Protein 8RYG (pdb70)

Foldseek 3Di:
DDLLCVQVPLCVLLPPPVLADPLRVLLQVFLVVVCVLLVVLAQEEEAAQQQLHPCVVVCVVSVHAYEYEEQHPVSQVNNVVVCVVVVPDCLRYHYDNDHLLQLLVVCPPVSPPDPLQNYEHEHPPQVCQQDPDNLSNLLSCLNNVHKYKRKAWEQPVVLVVSVCSRVVSSVAPDWDWDQDQFGIWIDGPSSGTGGDGHPVRVVVSNVVSPFPWDFCDTSPTITITTGHPSVD/DDLLLPQVPLCVLLPVVVLADPLRVQLQVQLVVVCVLLVVLAQEEEAAQQQLHPCPVVCVVSVHQYEYEDQHVVSQVNNVVVCVVVVPDPLRYYYDRDHLLAVCVRCPCVSNPDHQQNYEHEHPPQVCQQDPCNLSSLLSCLSSVHWYKRKAWELDPVLVVSVCSRVVSSVAPDWDWDQDQQGIWIDGPSSGIGGGGHCVRVVVSSVVSVFPWDFDDTRPTITITTGHDSVD

Sequence (464 aa):
STLDFYAQGQGDRLIDPARFPAEIKAFLEGERV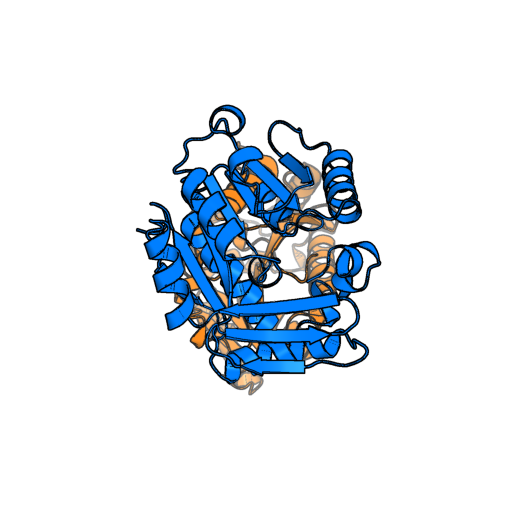LLDSVAEHVELLVEVGSMHGQHLGWAIARGKHYIGVDPVPRYIEQGRRTLREQGLPAERFRFIEGGAEELHQLLPRHALAVPPSRCLLFFPFNSFGNMRDPERVLESLSMTGLPFLISSYATTERATQARAAYYAQCQYEWLESACDERGVRFRAPEGFDAMAYHVEYLEPRMRRYGLEVRPIPFADVGVAWCAGPMFESTLDFYAQGQGDRLIDPARFPAEIKAFLEGERVLLDSVAEHVELLVEVGSMHGQHLGWAIARGKHYIGVDPVPRYIEQGRRTLREQGLPAERFRFIEGGAEELHQLLPRHALAVPPSRCLLFFPFNSFGNMRDPERVLESLSMTGLPFLISSYATTERATQARAAYYAQCQYEWLESACDERGVRFRAPEGFDAMAYHVEYLEPRMRRYGLEVRPIPFADVGVAWCAGPMFE

B-factor: mean 26.1, std 7.61, range [14.45, 62.15]

Secondary structure (DSSP, 8-state):
--HHHHHTTGGGGGG-GGG--HHHHHHHHHHHHHHHTTGGG-SEEEEET-TTTTTHHHHHHHT-EEEEEES-HHHHHHHHHHHHHHT--TTTEEEEE--GGGHHHHS-GGGT-S-GGGEEEEEGGGSGGG-S-HHHHHHHHHHHT--EEEEEE--SHHHHHHHHHHHGGG--S--EEEE-SSEEEEEETTTEEEEEE-HHHHHHHHHHTT---EEEEETTTEEEEEESGGG-/--HHHHHTTGGGGGG-GGG--HHHHHHHHHHHHHHHHHGGG-SEEEEET-TTTTTHHHHHHTT-EEEEEES-HHHHHHHHHHHHHHT--TTTEEEEES-GGGHHHHS-GGG-SS-GGGEEEEEGGGSGGG-S-HHHHHHHHHHHT--EEEEEE--SHHHHHHHHHHHHTT--S--EEEE-SSEEEEEETTTEEEEEE-HHHHHHHHHHTT---EEEEETTTEEEEEESGGG-

InterPro domains:
  IPR029063 S-adenosyl-L-methionine-dependent methyltransferase superfamily [G3DSA:3.40.50.150] (31-217)
  IPR029063 S-adenosyl-L-methionine-dependent methyltransferase superfamily [SSF53335] (13-142)

Radius of gyration: 25.19 Å; Cα contacts (8 Å, |Δi|>4): 883; chains: 2; bounding box: 69×50×60 Å

Nearest PDB structures (foldseek):
  8ryg-assembly2_B  TM=1.001E+00  e=6.722E-48  Cystobacter sp.
  8ryd-assembly1_B  TM=8.347E-01  e=1.800E-17  Pseudomonas aeruginosa
  7ndm-assembly1_A  TM=5.000E-01  e=6.636E-06  Mycobacterium tuberculosis H37Rv
  2igt-assembly1_C  TM=4.891E-01  e=8.054E-04  Agrobacterium fabrum str. C58
  7f8b-assembly1_A  TM=4.739E-01  e=9.080E-04  Mycolicibacterium smegmatis

Structure (mmCIF, N/CA/C/O backbone):
data_8RYG
#
_entry.id   8RYG
#
_cell.length_a   60.010
_cell.length_b   77.600
_cell.length_c   84.390
_cell.angle_alpha   90.00
_cell.angle_beta   90.00
_cell.angle_gamma   90.00
#
_symmetry.space_group_name_H-M   'P 21 21 2'
#
loop_
_entity.id
_entity.type
_entity.pdbx_description
1 polymer 'Methyltransferase domain-containing protein'
2 non-polymer S-ADENOSYL-L-HOMOCYSTEINE
3 non-polymer 'PHOSPHATE ION'
4 water water
#
loop_
_atom_site.group_PDB
_atom_site.id
_atom_site.type_symbol
_atom_site.label_atom_id
_atom_site.label_alt_id
_atom_site.label_comp_id
_atom_site.label_asym_id
_atom_site.label_entity_id
_atom_site.label_seq_id
_atom_site.pdbx_PDB_ins_code
_atom_site.Cartn_x
_atom_site.Cartn_y
_atom_site.Cartn_z
_atom_site.occupancy
_atom_site.B_iso_or_equiv
_atom_site.auth_seq_id
_atom_site.auth_comp_id
_atom_site.auth_asym_id
_atom_site.auth_atom_id
_atom_site.pdbx_PDB_model_num
ATOM 1 N N . SER A 1 1 ? -12.988 9.503 -42.653 1.00 24.08 2 SER A N 1
ATOM 2 C CA . SER A 1 1 ? -13.918 9.571 -43.817 1.00 24.07 2 SER A CA 1
ATOM 3 C C . SER A 1 1 ? -13.434 10.635 -44.807 1.00 23.38 2 SER A C 1
ATOM 4 O O . SER A 1 1 ? -12.637 11.506 -44.413 1.00 21.93 2 SER A O 1
ATOM 7 N N . THR A 1 2 ? -13.927 10.558 -46.043 1.00 24.59 3 THR A N 1
ATOM 8 C CA . THR A 1 2 ? -13.619 11.478 -47.168 1.00 25.37 3 THR A CA 1
ATOM 9 C C . THR A 1 2 ? -14.305 12.828 -46.922 1.00 25.21 3 THR A C 1
ATOM 10 O O . THR A 1 2 ? -15.316 12.855 -46.203 1.00 25.38 3 THR A O 1
ATOM 14 N N . LEU A 1 3 ? -13.759 13.905 -47.489 1.00 25.41 4 LEU A N 1
ATOM 15 C CA . LEU A 1 3 ? -14.394 15.250 -47.511 1.00 27.37 4 LEU A CA 1
ATOM 16 C C . LEU A 1 3 ? -15.647 15.194 -48.400 1.00 27.28 4 LEU A C 1
ATOM 17 O O . LEU A 1 3 ? -16.700 15.689 -47.962 1.00 26.62 4 LEU A O 1
ATOM 22 N N . ASP A 1 4 ? -15.526 14.600 -49.593 1.00 27.15 5 ASP A N 1
ATOM 23 C CA . ASP A 1 4 ? -16.631 14.333 -50.560 1.00 28.45 5 ASP A CA 1
ATOM 24 C C . ASP A 1 4 ? -17.811 13.625 -49.876 1.00 26.21 5 ASP A C 1
ATOM 25 O O . ASP A 1 4 ? -18.961 13.967 -50.200 1.00 25.61 5 ASP A O 1
ATOM 30 N N . PHE A 1 5 ? -17.543 12.662 -48.990 1.00 24.53 6 PHE A N 1
ATOM 31 C CA . PHE A 1 5 ? -18.563 11.910 -48.209 1.00 23.43 6 PHE A CA 1
ATOM 32 C C . PHE A 1 5 ? -19.560 12.891 -47.580 1.00 23.29 6 PHE A C 1
ATOM 33 O O . PHE A 1 5 ? -20.781 12.697 -47.738 1.00 23.24 6 PHE A O 1
ATOM 41 N N . TYR A 1 6 ? -19.051 13.923 -46.898 1.00 23.60 7 TYR A N 1
ATOM 42 C CA . TYR A 1 6 ? -19.858 14.962 -46.204 1.00 24.15 7 TYR A CA 1
ATOM 43 C C . TYR A 1 6 ? -20.363 16.002 -47.210 1.00 24.53 7 TYR A C 1
ATOM 44 O O . TYR A 1 6 ? -21.543 16.381 -47.134 1.00 24.65 7 TYR A O 1
ATOM 53 N N . ALA A 1 7 ? -19.492 16.461 -48.113 1.00 25.26 8 ALA A N 1
ATOM 54 C CA . ALA A 1 7 ? -19.787 17.514 -49.114 1.00 26.68 8 ALA A CA 1
ATOM 55 C C . ALA A 1 7 ? -21.012 17.118 -49.949 1.00 27.22 8 ALA A C 1
ATOM 56 O O . ALA A 1 7 ? -21.858 17.994 -50.194 1.00 27.27 8 ALA A O 1
ATOM 58 N N . GLN A 1 8 ? -21.107 15.845 -50.350 1.00 28.97 9 GLN A N 1
ATOM 59 C CA . GLN A 1 8 ? -22.162 15.323 -51.264 1.00 30.74 9 GLN A CA 1
ATOM 60 C C . GLN A 1 8 ? -23.419 14.917 -50.479 1.00 28.48 9 GLN A C 1
ATOM 61 O O . GLN A 1 8 ? -24.404 14.528 -51.128 1.00 29.52 9 GLN A O 1
ATOM 67 N N . GLY A 1 9 ? -23.390 14.987 -49.144 1.00 26.32 10 GLY A N 1
ATOM 68 C CA . GLY A 1 9 ? -24.588 14.869 -48.289 1.00 26.67 10 GLY A CA 1
ATOM 69 C C . GLY A 1 9 ? -24.731 13.506 -47.631 1.00 27.51 10 GLY A C 1
ATOM 70 O O . GLY A 1 9 ? -25.544 13.403 -46.688 1.00 27.30 10 GLY A O 1
ATOM 71 N N . GLN A 1 10 ? -23.982 12.496 -48.089 1.00 27.13 11 GLN A N 1
ATOM 72 C CA . GLN A 1 10 ? -24.028 11.109 -47.544 1.00 28.98 11 GLN A CA 1
ATOM 73 C C . GLN A 1 10 ? -23.725 11.150 -46.038 1.00 26.48 11 GLN A C 1
ATOM 74 O O . GLN A 1 10 ? -24.388 10.420 -45.279 1.00 27.28 11 GLN A O 1
ATOM 80 N N . GLY A 1 11 ? -22.769 11.992 -45.629 1.00 24.98 12 GLY A N 1
ATOM 81 C CA . GLY A 1 11 ? -22.315 12.146 -44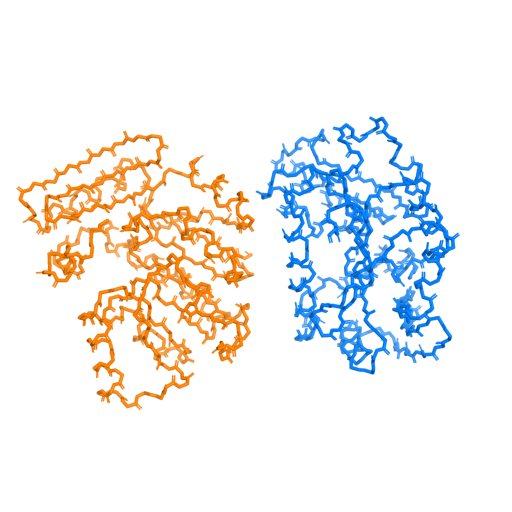.232 1.00 24.42 12 GLY A CA 1
ATOM 82 C C . GLY A 1 11 ? -23.366 12.755 -43.313 1.00 23.94 12 GLY A C 1
ATOM 83 O O . GLY A 1 11 ? -23.223 12.581 -42.085 1.00 22.80 12 GLY A O 1
ATOM 84 N N . ASP A 1 12 ? -24.374 13.449 -43.863 1.00 24.69 13 ASP A N 1
ATOM 85 C CA . ASP A 1 12 ? -25.482 14.089 -43.096 1.00 24.94 13 ASP A CA 1
ATOM 86 C C . ASP A 1 12 ? -26.223 13.045 -42.253 1.00 23.64 13 ASP A C 1
ATOM 87 O O . ASP A 1 12 ? -26.697 13.401 -41.155 1.00 23.43 13 ASP A O 1
ATOM 92 N N . ARG A 1 13 ? -26.322 11.812 -42.757 1.00 24.09 14 ARG A N 1
ATOM 93 C CA . ARG A 1 13 ? -27.107 10.706 -42.141 1.00 24.55 14 ARG A CA 1
ATOM 94 C C . ARG A 1 13 ? -26.595 10.427 -40.722 1.00 23.75 14 ARG A C 1
ATOM 95 O O . ARG A 1 13 ? -27.384 9.936 -39.899 1.00 22.51 14 ARG A O 1
ATOM 103 N N . LEU A 1 14 ? -25.330 10.754 -40.437 1.00 23.79 15 LEU A N 1
ATOM 104 C CA . LEU A 1 14 ? -24.661 10.438 -39.147 1.00 23.52 15 LEU A CA 1
ATOM 105 C C . LEU A 1 14 ? -25.133 11.369 -38.018 1.00 23.82 15 LEU A C 1
ATOM 106 O O . LEU A 1 14 ? -24.822 11.048 -36.858 1.00 24.09 15 LEU A O 1
ATOM 111 N N . ILE A 1 15 ? -25.850 12.465 -38.314 1.00 24.85 16 ILE A N 1
ATOM 112 C CA . ILE A 1 15 ? -26.452 13.353 -37.268 1.00 26.49 16 ILE A CA 1
ATOM 113 C C . ILE A 1 15 ? -27.973 13.428 -37.440 1.00 26.34 16 ILE A C 1
ATOM 114 O O . ILE A 1 15 ? -28.581 14.346 -36.856 1.00 27.79 16 ILE A O 1
ATOM 119 N N . ASP A 1 16 ? -28.568 12.505 -38.196 1.00 25.06 17 ASP A N 1
ATOM 120 C CA . ASP A 1 16 ? -30.043 12.342 -38.273 1.00 26.40 17 ASP A CA 1
ATOM 121 C C . ASP A 1 16 ? -30.496 11.630 -37.001 1.00 25.45 17 ASP A C 1
ATOM 122 O O . ASP A 1 16 ? -30.165 10.462 -36.805 1.00 23.56 17 ASP A O 1
ATOM 127 N N . PRO A 1 17 ? -31.231 12.307 -36.086 1.00 26.39 18 PRO A N 1
ATOM 128 C CA . PRO A 1 17 ? -31.636 11.698 -34.816 1.00 27.14 18 PRO A CA 1
ATOM 129 C C . PRO A 1 17 ? -32.503 10.439 -34.973 1.00 27.09 18 PRO A C 1
ATOM 130 O O . PRO A 1 17 ? -32.463 9.600 -34.090 1.00 29.26 18 PRO A O 1
ATOM 134 N N . ALA A 1 18 ? -33.237 10.328 -36.086 1.00 26.00 19 ALA A N 1
ATOM 135 C CA . ALA A 1 18 ? -34.071 9.156 -36.452 1.00 25.75 19 ALA A CA 1
ATOM 136 C C . ALA A 1 18 ? -33.202 7.901 -36.634 1.00 25.52 19 ALA A C 1
ATOM 137 O O . ALA A 1 18 ? -33.778 6.794 -36.662 1.00 25.50 19 ALA A O 1
ATOM 139 N N . ARG A 1 19 ? -31.878 8.060 -36.752 1.00 23.60 20 ARG A N 1
ATOM 140 C CA . ARG A 1 19 ? -30.925 6.953 -37.036 1.00 24.76 20 ARG A CA 1
ATOM 141 C C . ARG A 1 19 ? -30.107 6.590 -35.786 1.00 24.70 20 ARG A C 1
ATOM 142 O O . ARG A 1 19 ? -29.197 5.748 -35.916 1.00 26.29 20 ARG A O 1
ATOM 150 N N . PHE A 1 20 ? -30.426 7.171 -34.623 1.00 24.47 21 PHE A N 1
ATOM 151 C CA . PHE A 1 20 ? -29.720 6.922 -33.338 1.00 24.17 21 PHE A CA 1
ATOM 152 C C . PHE A 1 20 ? -30.426 5.803 -32.579 1.00 25.40 21 PHE A C 1
ATOM 153 O O . PHE A 1 20 ? -31.552 5.979 -32.123 1.00 25.27 21 PHE A O 1
ATOM 161 N N . PRO A 1 21 ? -29.805 4.614 -32.410 1.00 26.18 22 PRO A N 1
ATOM 162 C CA . PRO A 1 21 ? -30.352 3.604 -31.506 1.00 26.14 22 PRO A CA 1
ATOM 163 C C . PRO A 1 21 ? -30.113 4.038 -30.051 1.00 25.98 22 PRO A C 1
ATOM 164 O O . PRO A 1 21 ? -29.409 5.023 -29.843 1.00 24.56 22 PRO A O 1
ATOM 168 N N . ALA A 1 22 ? -30.699 3.306 -29.099 1.00 25.70 23 ALA A N 1
ATOM 169 C CA . ALA A 1 22 ? -30.709 3.621 -27.649 1.00 26.69 23 ALA A CA 1
ATOM 170 C C . ALA A 1 22 ? -29.281 3.829 -27.132 1.00 26.98 23 ALA A C 1
ATOM 171 O O . ALA A 1 22 ? -29.052 4.835 -26.438 1.00 26.75 23 ALA A O 1
ATOM 173 N N . GLU A 1 23 ? -28.365 2.909 -27.452 1.00 27.32 24 GLU A N 1
ATOM 174 C CA . GLU A 1 23 ? -26.974 2.899 -26.921 1.00 28.39 24 GLU A CA 1
ATOM 175 C C . GLU A 1 23 ? -26.250 4.182 -27.354 1.00 25.81 24 GLU A C 1
ATOM 176 O O . GLU A 1 23 ? -25.460 4.695 -26.550 1.00 26.59 24 GLU A O 1
ATOM 182 N N . ILE A 1 24 ? -26.536 4.692 -28.557 1.00 23.89 25 ILE A N 1
ATOM 183 C CA . ILE A 1 24 ? -25.905 5.923 -29.124 1.00 23.76 25 ILE A CA 1
ATOM 184 C C . ILE A 1 24 ? -26.570 7.172 -28.532 1.00 23.51 25 ILE A C 1
ATOM 185 O O . ILE A 1 24 ? -25.842 8.143 -28.280 1.00 24.23 25 ILE A O 1
ATOM 190 N N . LYS A 1 25 ? -27.889 7.163 -28.318 1.00 23.32 26 LYS A N 1
ATOM 191 C CA . LYS A 1 25 ? -28.599 8.257 -27.599 1.00 22.97 26 LYS A CA 1
ATOM 192 C C . LYS A 1 25 ? -27.981 8.394 -26.205 1.00 22.78 26 LYS A C 1
ATOM 193 O O . LYS A 1 25 ? -27.649 9.534 -25.813 1.00 21.57 26 LYS A O 1
ATOM 199 N N . ALA A 1 26 ? -27.813 7.267 -25.506 1.00 21.90 27 ALA A N 1
ATOM 200 C CA . ALA A 1 26 ? -27.195 7.190 -24.162 1.00 22.84 27 ALA A CA 1
ATOM 201 C C . ALA A 1 26 ? -25.776 7.763 -24.237 1.00 22.86 27 ALA A C 1
ATOM 202 O O . ALA A 1 26 ? -25.411 8.556 -23.355 1.00 24.53 27 ALA A O 1
ATOM 204 N N . PHE A 1 27 ? -25.023 7.395 -25.279 1.00 23.00 28 PHE A N 1
ATOM 205 C CA . PHE A 1 27 ? -23.648 7.889 -25.555 1.00 22.18 28 PHE A CA 1
ATOM 206 C C . PHE A 1 27 ? -23.658 9.424 -25.591 1.00 21.83 28 PHE A C 1
ATOM 207 O O . PHE A 1 27 ? -22.850 10.055 -24.873 1.00 20.47 28 PHE A O 1
ATOM 215 N N . LEU A 1 28 ? -24.558 10.003 -26.392 1.00 21.36 29 LEU A N 1
ATOM 216 C CA . LEU A 1 28 ? -24.643 11.472 -26.625 1.00 22.00 29 LEU A CA 1
ATOM 217 C C . LEU A 1 28 ? -25.023 12.193 -25.325 1.00 22.88 29 LEU A C 1
ATOM 218 O O . LEU A 1 28 ? -24.489 13.294 -25.098 1.00 21.11 29 LEU A O 1
ATOM 223 N N . GLU A 1 29 ? -25.905 11.600 -24.511 1.00 24.55 30 GLU A N 1
ATOM 224 C CA . GLU A 1 29 ? -26.288 12.131 -23.173 1.00 26.89 30 GLU A CA 1
ATOM 225 C C . GLU A 1 29 ? -25.049 12.127 -22.267 1.00 27.20 30 GLU A C 1
ATOM 226 O O . GLU A 1 29 ? -24.745 13.187 -21.686 1.00 27.50 30 GLU A O 1
ATOM 232 N N . GLY A 1 30 ? -24.359 10.984 -22.171 1.00 26.43 31 GLY A N 1
ATOM 233 C CA . GLY A 1 30 ? -23.114 10.819 -21.390 1.00 26.60 31 GLY A CA 1
ATOM 234 C C . GLY A 1 30 ? -22.044 11.812 -21.816 1.00 25.73 31 GLY A C 1
ATOM 235 O O . GLY A 1 30 ? -21.381 12.385 -20.929 1.00 26.98 31 GLY A O 1
ATOM 236 N N . GLU A 1 31 ? -21.890 12.017 -23.129 1.00 25.00 32 GLU A N 1
ATOM 237 C CA . GLU A 1 31 ? -20.962 13.016 -23.730 1.00 26.15 32 GLU A CA 1
ATOM 238 C C . GLU A 1 31 ? -21.232 14.393 -23.107 1.00 26.74 32 GLU A C 1
ATOM 239 O O . GLU A 1 31 ? -20.260 15.062 -22.698 1.00 27.46 32 GLU A O 1
ATOM 245 N N . ARG A 1 32 ? -22.509 14.778 -23.005 1.00 25.62 33 ARG A N 1
ATOM 246 C CA . ARG A 1 32 ? -22.946 16.108 -22.501 1.00 26.73 33 ARG A CA 1
ATOM 247 C C . ARG A 1 32 ? -22.725 16.202 -20.984 1.00 24.95 33 ARG A C 1
ATOM 248 O O . ARG A 1 32 ? -22.430 17.311 -20.508 1.00 23.97 33 ARG A O 1
ATOM 256 N N . VAL A 1 33 ? -22.859 15.093 -20.250 1.00 24.61 34 VAL A N 1
ATOM 257 C CA . VAL A 1 33 ? -22.673 15.061 -18.767 1.00 25.79 34 VAL A CA 1
ATOM 258 C C . VAL A 1 33 ? -21.199 15.350 -18.445 1.00 26.87 34 VAL A C 1
ATOM 259 O O . VAL A 1 33 ? -20.951 16.135 -17.512 1.00 27.35 34 VAL A O 1
ATOM 263 N N . LEU A 1 34 ? -20.264 14.763 -19.201 1.00 27.49 35 LEU A N 1
ATOM 264 C CA . LEU A 1 34 ? -18.802 15.006 -19.045 1.00 28.88 35 LEU A CA 1
ATOM 265 C C . LEU A 1 34 ? -18.479 16.470 -19.368 1.00 28.24 35 LEU A C 1
ATOM 266 O O . LEU A 1 34 ? -17.653 17.064 -18.649 1.00 27.10 35 LEU A O 1
ATOM 271 N N . LEU A 1 35 ? -19.101 17.025 -20.411 1.00 27.69 36 LEU A N 1
ATOM 272 C CA . LEU A 1 35 ? -18.896 18.435 -20.834 1.00 28.45 36 LEU A CA 1
ATOM 273 C C . LEU A 1 35 ? -19.396 19.369 -19.727 1.00 28.31 36 LEU A C 1
ATOM 274 O O . LEU A 1 35 ? -18.645 20.292 -19.340 1.00 30.12 36 LEU A O 1
ATOM 279 N N . ASP A 1 36 ? -20.609 19.117 -19.230 1.00 26.88 37 ASP A N 1
ATOM 280 C CA . ASP A 1 36 ? -21.244 19.865 -18.113 1.00 26.72 37 ASP A CA 1
ATOM 281 C C . ASP A 1 36 ? -20.334 19.813 -16.877 1.00 25.47 37 ASP A C 1
ATOM 282 O O . ASP A 1 36 ? -20.177 20.865 -16.230 1.00 24.38 37 ASP A O 1
ATOM 287 N N . SER A 1 37 ? -19.728 18.655 -16.584 1.00 25.19 38 SER A N 1
ATOM 288 C CA . SER A 1 37 ? -18.973 18.391 -15.326 1.00 26.57 38 SER A CA 1
ATOM 289 C C . SER A 1 37 ? -17.697 19.245 -15.242 1.00 26.43 38 SER A C 1
ATOM 290 O O . SER A 1 37 ? -17.143 19.341 -14.130 1.00 25.72 38 SER A O 1
ATOM 293 N N . VAL A 1 38 ? -17.245 19.840 -16.354 1.00 27.24 39 VAL A N 1
ATOM 294 C CA . VAL A 1 38 ? -16.042 20.730 -16.397 1.00 27.32 39 VAL A CA 1
ATOM 295 C C . VAL A 1 38 ? -16.430 22.132 -16.895 1.00 28.44 39 VAL A C 1
ATOM 296 O O . VAL A 1 38 ? -15.511 22.956 -17.061 1.00 27.81 39 VAL A O 1
ATOM 300 N N . ALA A 1 39 ? -17.730 22.406 -17.081 1.00 29.65 40 ALA A N 1
ATOM 301 C CA . ALA A 1 39 ? -18.272 23.643 -17.701 1.00 30.41 40 ALA A CA 1
ATOM 302 C C . ALA A 1 39 ? -17.719 24.896 -17.005 1.00 30.31 40 ALA A C 1
ATOM 303 O O . ALA A 1 39 ? -17.488 25.900 -17.701 1.00 29.44 40 ALA A O 1
ATOM 305 N N . GLU A 1 40 ? -17.514 24.837 -15.686 1.00 32.40 41 GLU A N 1
ATOM 306 C CA . GLU A 1 40 ? -17.057 25.983 -14.851 1.00 34.76 41 GLU A CA 1
ATOM 307 C C . GLU A 1 40 ? -15.581 26.308 -15.128 1.00 33.03 41 GLU A C 1
ATOM 308 O O . GLU A 1 40 ? -15.140 27.385 -14.687 1.00 33.88 41 GLU A O 1
ATOM 314 N N . HIS A 1 41 ? -14.849 25.422 -15.816 1.00 30.94 42 HIS A N 1
ATOM 315 C CA . HIS A 1 41 ? -13.423 25.606 -16.206 1.00 31.22 42 HIS A CA 1
ATOM 316 C C . HIS A 1 41 ? -13.301 25.966 -17.693 1.00 29.27 42 HIS A C 1
ATOM 317 O O . HIS A 1 41 ? -12.161 26.018 -18.179 1.00 29.12 42 HIS A O 1
ATOM 324 N N . VAL A 1 42 ? -14.418 26.176 -18.396 1.00 27.55 43 VAL A N 1
ATOM 325 C CA . VAL A 1 42 ? -14.438 26.460 -19.863 1.00 26.93 43 VAL A CA 1
ATOM 326 C C . VAL A 1 42 ? -14.978 27.878 -20.068 1.00 27.08 43 VAL A C 1
ATOM 327 O O . VAL A 1 42 ? -16.108 28.142 -19.624 1.00 28.75 43 VAL A O 1
ATOM 331 N N . GLU A 1 43 ? -14.180 28.753 -20.687 1.00 25.66 44 GLU A N 1
ATOM 332 C CA . GLU A 1 43 ? -14.617 30.086 -21.185 1.00 25.33 44 GLU A CA 1
ATOM 333 C C . GLU A 1 43 ? -14.742 30.046 -22.713 1.00 23.53 44 GLU A C 1
ATOM 334 O O . GLU A 1 43 ? -15.587 30.785 -23.249 1.00 23.22 44 GLU A O 1
ATOM 340 N N . LEU A 1 44 ? -13.927 29.222 -23.381 1.00 22.88 45 LEU A N 1
ATOM 341 C CA . LEU A 1 44 ? -13.933 29.034 -24.856 1.00 22.92 45 LEU A CA 1
ATOM 342 C C . LEU A 1 44 ? -14.078 27.545 -25.179 1.00 24.23 45 LEU A C 1
ATOM 343 O O . LEU A 1 44 ? -13.149 26.775 -24.849 1.00 26.37 45 LEU A O 1
ATOM 348 N N . LEU A 1 45 ? -15.200 27.166 -25.798 1.00 23.55 46 LEU A N 1
ATOM 349 C CA . LEU A 1 45 ? -15.399 25.823 -26.399 1.00 21.51 46 LEU A CA 1
ATOM 350 C C . LEU A 1 45 ? -15.005 25.900 -27.874 1.00 20.50 46 LEU A C 1
ATOM 351 O O . LEU A 1 45 ? -15.649 26.666 -28.614 1.00 21.42 46 LEU A O 1
ATOM 356 N N . VAL A 1 46 ? -13.970 25.158 -28.267 1.00 18.59 47 VAL A N 1
ATOM 357 C CA . VAL A 1 46 ? -13.597 24.945 -29.694 1.00 17.73 47 VAL A CA 1
ATOM 358 C C . VAL A 1 46 ? -14.142 23.573 -30.092 1.00 17.07 47 VAL A C 1
ATOM 359 O O . VAL A 1 46 ? -13.558 22.568 -29.650 1.00 15.49 47 VAL A O 1
ATOM 363 N N . GLU A 1 47 ? -15.241 23.543 -30.853 1.00 17.71 48 GLU A N 1
ATOM 364 C CA . GLU A 1 47 ? -15.854 22.286 -31.353 1.00 18.15 48 GLU A CA 1
ATOM 365 C C . GLU A 1 47 ? -15.080 21.843 -32.601 1.00 18.66 48 GLU A C 1
ATOM 366 O O . GLU A 1 47 ? -15.210 22.507 -33.643 1.00 20.91 48 GLU A O 1
ATOM 372 N N . VAL A 1 48 ? -14.281 20.781 -32.483 1.00 17.50 49 VAL A N 1
ATOM 373 C CA . VAL A 1 48 ? -13.426 20.240 -33.583 1.00 17.32 49 VAL A CA 1
ATOM 374 C C . VAL A 1 48 ? -14.194 19.101 -34.266 1.00 17.58 49 VAL A C 1
ATOM 375 O O . VAL A 1 48 ? -14.368 18.045 -33.637 1.00 17.73 49 VAL A O 1
ATOM 379 N N . GLY A 1 49 ? -14.611 19.305 -35.517 1.00 17.93 50 GLY A N 1
ATOM 380 C CA . GLY A 1 49 ? -15.631 18.474 -36.188 1.00 19.33 50 GLY A CA 1
ATOM 381 C C . GLY A 1 49 ? -17.023 18.944 -35.808 1.00 19.86 50 GLY A C 1
ATOM 382 O O . GLY A 1 49 ? -17.852 18.105 -35.418 1.00 19.93 50 GLY A O 1
ATOM 383 N N . SER A 1 50 ? -17.255 20.254 -35.923 1.00 21.22 51 SER A N 1
ATOM 384 C CA . SER A 1 50 ? -18.442 20.984 -35.407 1.00 21.19 51 SER A CA 1
ATOM 385 C C . SER A 1 50 ? -19.682 20.697 -36.256 1.00 22.32 51 SER A C 1
ATOM 386 O O . SER A 1 50 ? -20.800 20.800 -35.710 1.00 24.06 51 SER A O 1
ATOM 389 N N . MET A 1 51 ? -19.492 20.389 -37.543 1.00 23.64 52 MET A N 1
ATOM 390 C CA . MET A 1 51 ? -20.570 20.421 -38.567 1.00 25.13 52 MET A CA 1
ATOM 391 C C . MET A 1 51 ? -21.235 21.804 -38.500 1.00 24.04 52 MET A C 1
ATOM 392 O O . MET A 1 51 ? -20.487 22.795 -38.377 1.00 22.45 52 MET A O 1
ATOM 397 N N . HIS A 1 52 ? -22.569 21.878 -38.565 1.00 24.67 53 HIS A N 1
ATOM 398 C CA . HIS A 1 52 ? -23.361 23.138 -38.487 1.00 25.58 53 HIS A CA 1
ATOM 399 C C . HIS A 1 52 ? -23.220 23.798 -37.105 1.00 24.97 53 HIS A C 1
ATOM 400 O O . HIS A 1 52 ? -23.657 24.957 -36.968 1.00 24.55 53 HIS A O 1
ATOM 407 N N . GLY A 1 53 ? -22.676 23.079 -36.117 1.00 24.71 54 GLY A N 1
ATOM 408 C CA . GLY A 1 53 ? -22.448 23.569 -34.743 1.00 25.26 54 GLY A CA 1
ATOM 409 C C . GLY A 1 53 ? -23.336 22.845 -33.747 1.00 24.94 54 GLY A C 1
ATOM 410 O O . GLY A 1 53 ? -24.310 23.454 -33.276 1.00 25.58 54 GLY A O 1
ATOM 411 N N . GLN A 1 54 ? -23.003 21.590 -33.430 1.00 25.44 55 GLN A N 1
ATOM 412 C CA . GLN A 1 54 ? -23.854 20.676 -32.618 1.00 24.56 55 GLN A CA 1
ATOM 413 C C . GLN A 1 54 ? -23.927 21.166 -31.167 1.00 22.83 55 GLN A C 1
ATOM 414 O O . GLN A 1 54 ? -24.924 20.842 -30.501 1.00 24.30 55 GLN A O 1
ATOM 420 N N . HIS A 1 55 ? -22.905 21.883 -30.687 1.00 21.39 56 HIS A N 1
ATOM 421 C CA . HIS A 1 55 ? -22.785 22.327 -29.271 1.00 20.96 56 HIS A CA 1
ATOM 422 C C . HIS A 1 55 ? -22.720 23.857 -29.189 1.00 21.50 56 HIS A C 1
ATOM 423 O O . HIS A 1 55 ? -22.332 24.378 -28.128 1.00 20.08 56 HIS A O 1
ATOM 430 N N . LEU A 1 56 ? -23.122 24.544 -30.261 1.00 22.51 57 LEU A N 1
ATOM 431 C CA . LEU A 1 56 ? -23.289 26.021 -30.305 1.00 24.03 57 LEU A CA 1
ATOM 432 C C . LEU A 1 56 ? -24.361 26.448 -29.290 1.00 26.02 57 LEU A C 1
ATOM 433 O O . LEU A 1 56 ? -24.114 27.415 -28.536 1.00 25.22 57 LEU A O 1
ATOM 438 N N . GLY A 1 57 ? -25.507 25.757 -29.286 1.00 26.76 58 GLY A N 1
ATOM 439 C CA . GLY A 1 57 ? -26.629 25.996 -28.355 1.00 28.06 58 GLY A CA 1
ATOM 440 C C . GLY A 1 57 ? -26.183 25.889 -26.907 1.00 28.84 58 GLY A C 1
ATOM 441 O O . GLY A 1 57 ? -26.631 26.715 -26.084 1.00 30.60 58 GLY A O 1
ATOM 442 N N . TRP A 1 58 ? -25.327 24.907 -26.610 1.00 29.01 59 TRP A N 1
ATOM 443 C CA . TRP A 1 58 ? -24.701 24.703 -25.277 1.00 29.00 59 TRP A CA 1
ATOM 444 C C . TRP A 1 58 ? -23.935 25.968 -24.874 1.00 28.36 59 TRP A C 1
ATOM 445 O O . TRP A 1 58 ? -24.187 26.478 -23.769 1.00 27.64 59 TRP A O 1
ATOM 456 N N . ALA A 1 59 ? -23.050 26.452 -25.752 1.00 27.50 60 ALA A N 1
ATOM 457 C CA . ALA A 1 59 ? -22.179 27.632 -25.534 1.00 26.72 60 ALA A CA 1
ATOM 458 C C . ALA A 1 59 ? -23.034 28.897 -25.377 1.00 27.09 60 ALA A C 1
ATOM 459 O O . ALA A 1 59 ? -22.767 29.673 -24.441 1.00 27.08 60 ALA A O 1
ATOM 461 N N . ILE A 1 60 ? -24.020 29.100 -26.256 1.00 27.54 61 ILE A N 1
ATOM 462 C CA . ILE A 1 60 ? -24.967 30.257 -26.193 1.00 29.46 61 ILE A CA 1
ATOM 463 C C . ILE A 1 60 ? -25.641 30.255 -24.815 1.00 29.96 61 ILE A C 1
ATOM 464 O O . ILE A 1 60 ? -25.591 31.290 -24.128 1.00 31.56 61 ILE A O 1
ATOM 469 N N . ALA A 1 61 ? -26.244 29.126 -24.435 1.00 31.30 62 ALA A N 1
ATOM 470 C CA . ALA A 1 61 ? -26.994 28.946 -23.171 1.00 31.66 62 ALA A CA 1
ATOM 471 C C . ALA A 1 61 ? -26.084 29.259 -21.976 1.00 34.05 62 ALA A C 1
ATOM 472 O O . ALA A 1 61 ? -26.538 29.972 -21.070 1.00 34.67 62 ALA A O 1
ATOM 474 N N . ARG A 1 62 ? -24.837 28.775 -21.993 1.00 35.23 63 ARG A N 1
ATOM 475 C CA . ARG A 1 62 ? -23.906 28.837 -20.831 1.00 35.71 63 ARG A CA 1
ATOM 476 C C . ARG A 1 62 ? -23.037 30.101 -20.884 1.00 34.87 63 ARG A C 1
ATOM 477 O O . ARG A 1 62 ? -22.183 30.254 -19.990 1.00 35.60 63 ARG A O 1
ATOM 485 N N . GLY A 1 63 ? -23.250 30.981 -21.869 1.00 32.67 64 GLY A N 1
ATOM 486 C CA . GLY A 1 63 ? -22.520 32.258 -21.999 1.00 32.43 64 GLY A CA 1
ATOM 487 C C . GLY A 1 63 ? -21.037 32.051 -22.264 1.00 31.17 64 GLY A C 1
ATOM 488 O O . GLY A 1 63 ? -20.240 32.925 -21.868 1.00 30.90 64 GLY A O 1
ATOM 489 N N . LYS A 1 64 ? -20.677 30.949 -22.930 1.00 30.43 65 LYS A N 1
ATOM 490 C CA . LYS A 1 64 ? -19.282 30.630 -23.336 1.00 28.19 65 LYS A CA 1
ATOM 491 C C . LYS A 1 64 ? -18.985 31.262 -24.698 1.00 27.29 65 LYS A C 1
ATOM 492 O O . LYS A 1 64 ? -19.923 31.396 -25.511 1.00 27.95 65 LYS A O 1
ATOM 498 N N . HIS A 1 65 ? -17.720 31.608 -24.940 1.00 25.94 66 HIS A N 1
ATOM 499 C CA . HIS A 1 65 ? -17.166 31.867 -26.295 1.00 25.08 66 HIS A CA 1
ATOM 500 C C . HIS A 1 65 ? -17.182 30.545 -27.070 1.00 22.40 66 HIS A C 1
ATOM 501 O O . HIS A 1 65 ? -17.049 29.478 -26.425 1.00 21.79 66 HIS A O 1
ATOM 508 N N . TYR A 1 66 ? -17.366 30.605 -28.391 1.00 20.06 67 TYR A N 1
ATOM 509 C CA . TYR A 1 66 ? -17.506 29.413 -29.267 1.00 19.16 67 TYR A CA 1
ATOM 510 C C . TYR A 1 66 ? -16.677 29.600 -30.538 1.00 19.45 67 TYR A C 1
ATOM 511 O O . TYR A 1 66 ? -16.693 30.699 -31.114 1.00 20.17 67 TYR A O 1
ATOM 520 N N . ILE A 1 67 ? -15.980 28.537 -30.944 1.00 19.44 68 ILE A N 1
ATOM 521 C CA . ILE A 1 67 ? -15.401 28.357 -32.307 1.00 19.82 68 ILE A CA 1
ATOM 522 C C . ILE A 1 67 ? -15.768 26.946 -32.775 1.00 20.35 68 ILE A C 1
ATOM 523 O O . ILE A 1 67 ? -15.335 25.981 -32.124 1.00 21.26 68 ILE A O 1
ATOM 528 N N . GLY A 1 68 ? -16.562 26.839 -33.843 1.00 20.27 69 GLY A N 1
ATOM 529 C CA . GLY A 1 68 ? -16.784 25.578 -34.570 1.00 19.65 69 GLY A CA 1
ATOM 530 C C . GLY A 1 68 ? -15.725 25.399 -35.639 1.00 19.25 69 GLY A C 1
ATOM 531 O O . GLY A 1 68 ? -15.581 26.307 -36.475 1.00 18.17 69 GLY A O 1
ATOM 532 N N . VAL A 1 69 ? -14.986 24.287 -35.602 1.00 18.99 70 VAL A N 1
ATOM 533 C CA . VAL A 1 69 ? -13.946 23.948 -36.618 1.00 20.09 70 VAL A CA 1
ATOM 534 C C . VAL A 1 69 ? -14.435 22.733 -37.413 1.00 20.15 70 VAL A C 1
ATOM 535 O O . VAL A 1 69 ? -14.732 21.700 -36.781 1.00 21.63 70 VAL A O 1
ATOM 539 N N . ASP A 1 70 ? -14.541 22.868 -38.740 1.00 18.92 71 ASP A N 1
ATOM 540 C CA . ASP A 1 70 ? -14.942 21.770 -39.660 1.00 19.29 71 ASP A CA 1
ATOM 541 C C . ASP A 1 70 ? -14.389 22.061 -41.055 1.00 18.78 71 ASP A C 1
ATOM 542 O O . ASP A 1 70 ? -14.453 23.197 -41.517 1.00 18.22 71 ASP A O 1
ATOM 547 N N . PRO A 1 71 ? -13.805 21.062 -41.759 1.00 19.16 72 PRO A N 1
ATOM 548 C CA . PRO A 1 71 ? -13.322 21.268 -43.125 1.00 19.61 72 PRO A CA 1
ATOM 549 C C . PRO A 1 71 ? -14.393 21.272 -44.230 1.00 19.54 72 PRO A C 1
ATOM 550 O O . PRO A 1 71 ? -14.027 21.522 -45.353 1.00 19.63 72 PRO A O 1
ATOM 554 N N . VAL A 1 72 ? -15.664 21.015 -43.906 1.00 19.97 73 VAL A N 1
ATOM 555 C CA . VAL A 1 72 ? -16.777 20.952 -44.902 1.00 20.30 73 VAL A CA 1
ATOM 556 C C . VAL A 1 72 ? -17.384 22.348 -45.054 1.00 20.16 73 VAL A C 1
ATOM 557 O O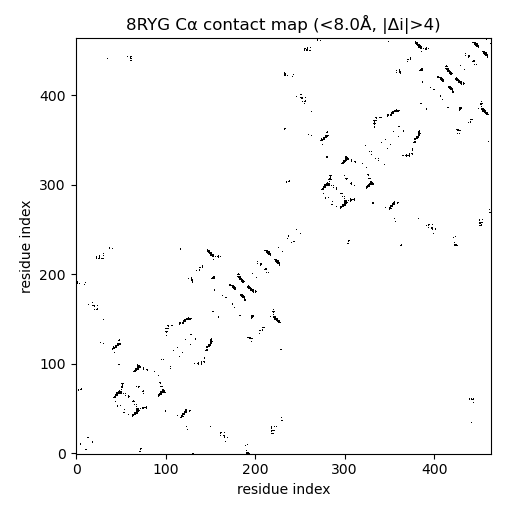 . VAL A 1 72 ? -18.028 22.848 -44.131 1.00 18.37 73 VAL A O 1
ATOM 561 N N . PRO A 1 73 ? -17.197 23.020 -46.218 1.00 20.30 74 PRO A N 1
ATOM 562 C CA . PRO A 1 73 ? -17.737 24.364 -46.438 1.00 20.27 74 PRO A CA 1
ATOM 563 C C . PRO A 1 73 ? -19.243 24.519 -46.163 1.00 20.87 74 PRO A C 1
ATOM 564 O O . PRO A 1 73 ? -19.619 25.491 -45.520 1.00 20.85 74 PRO A O 1
ATOM 568 N N . ARG A 1 74 ? -20.067 23.586 -46.652 1.00 20.99 75 ARG A N 1
ATOM 569 C CA . ARG A 1 74 ? -21.551 23.672 -46.544 1.00 21.81 75 ARG A CA 1
ATOM 570 C C . ARG A 1 74 ? -21.958 23.641 -45.064 1.00 21.33 75 ARG A C 1
ATOM 571 O O . ARG A 1 74 ? -22.974 24.281 -44.731 1.00 22.12 75 ARG A O 1
ATOM 579 N N . TYR A 1 75 ? -21.185 22.959 -44.209 1.00 20.86 76 TYR A N 1
ATOM 580 C CA . TYR A 1 75 ? -21.416 22.886 -42.739 1.00 21.02 76 TYR A CA 1
ATOM 581 C C . TYR A 1 75 ? -21.053 24.223 -42.084 1.00 20.41 76 TYR A C 1
ATOM 582 O O . TYR A 1 75 ? -21.783 24.668 -41.180 1.00 19.48 76 TYR A O 1
ATOM 591 N N . ILE A 1 76 ? -19.951 24.836 -42.518 1.00 21.43 77 ILE A N 1
ATOM 592 C CA . ILE A 1 76 ? -19.495 26.168 -42.019 1.00 21.26 77 ILE A CA 1
ATOM 593 C C . ILE A 1 76 ? -20.567 27.198 -42.389 1.00 21.22 77 ILE A C 1
ATOM 594 O O . ILE A 1 76 ? -20.986 27.947 -41.494 1.00 20.97 77 ILE A O 1
ATOM 599 N N . GLU A 1 77 ? -21.010 27.200 -43.648 1.00 22.63 78 GLU A N 1
ATOM 600 C CA . GLU A 1 77 ? -22.063 28.110 -44.176 1.00 23.51 78 GLU A CA 1
ATOM 601 C C . GLU A 1 77 ? -23.333 27.992 -43.320 1.00 22.39 78 GLU A C 1
ATOM 602 O O . GLU A 1 77 ? -23.901 29.042 -42.975 1.00 21.10 78 GLU A O 1
ATOM 608 N N . GLN A 1 78 ? -23.758 26.763 -43.004 1.00 23.26 79 GLN A N 1
ATOM 609 C CA . GLN A 1 78 ? -24.963 26.470 -42.177 1.00 23.24 79 GLN A CA 1
ATOM 610 C C . GLN A 1 78 ? -24.808 27.124 -40.802 1.00 21.55 79 GLN A C 1
ATOM 611 O O . GLN A 1 78 ? -25.748 27.825 -40.377 1.00 19.87 79 GLN A O 1
ATOM 617 N N . GLY A 1 79 ? -23.665 26.893 -40.143 1.00 20.06 80 GLY A N 1
ATOM 618 C CA . GLY A 1 79 ? -23.341 27.440 -38.813 1.00 19.09 80 GLY A CA 1
ATOM 619 C C . GLY A 1 79 ? -23.327 28.957 -38.819 1.00 19.09 80 GLY A C 1
ATOM 620 O O . GLY A 1 79 ? -23.883 29.561 -37.882 1.00 21.15 80 GLY A O 1
ATOM 621 N N . ARG A 1 80 ? -22.734 29.556 -39.853 1.00 18.79 81 ARG A N 1
ATOM 622 C CA . ARG A 1 80 ? -22.610 31.032 -39.990 1.00 19.58 81 ARG A CA 1
ATOM 623 C C . ARG A 1 80 ? -23.994 31.649 -40.211 1.00 20.21 81 ARG A C 1
ATOM 624 O O . ARG A 1 80 ? -24.257 32.710 -39.619 1.00 20.58 81 ARG A O 1
ATOM 632 N N . ARG A 1 81 ? -24.850 31.000 -41.005 1.00 21.67 82 ARG A N 1
ATOM 633 C CA . ARG A 1 81 ? -26.242 31.463 -41.252 1.00 24.46 82 ARG A CA 1
ATOM 634 C C . ARG A 1 81 ? -26.980 31.529 -39.904 1.00 26.04 82 ARG A C 1
ATOM 635 O O . ARG A 1 81 ? -27.687 32.528 -39.672 1.00 28.02 82 ARG A O 1
ATOM 643 N N . THR A 1 82 ? -26.781 30.532 -39.032 1.00 26.92 83 THR A N 1
ATOM 644 C CA . THR A 1 82 ? -27.400 30.444 -37.679 1.00 28.79 83 THR A CA 1
ATOM 645 C C . THR A 1 82 ? -26.993 31.653 -36.825 1.00 29.72 83 THR A C 1
ATOM 646 O O . THR A 1 82 ? -27.873 32.190 -36.127 1.00 29.26 83 THR A O 1
ATOM 650 N N . LEU A 1 83 ? -25.713 32.044 -36.860 1.00 31.28 84 LEU A N 1
ATOM 651 C CA . LEU A 1 83 ? -25.155 33.169 -36.057 1.00 32.13 84 LEU A CA 1
ATOM 652 C C . LEU A 1 83 ? -25.736 34.494 -36.564 1.00 33.45 84 LEU A C 1
ATOM 653 O O . LEU A 1 83 ? -26.149 35.319 -35.722 1.00 34.00 84 LEU A O 1
ATOM 658 N N . ARG A 1 84 ? -25.763 34.683 -37.886 1.00 35.43 85 ARG A N 1
ATOM 659 C CA . ARG A 1 84 ? -26.361 35.872 -38.553 1.00 37.88 85 ARG A CA 1
ATOM 660 C C . ARG A 1 84 ? -27.846 35.966 -38.175 1.00 38.69 85 ARG A C 1
ATOM 661 O O . ARG A 1 84 ? -28.294 37.078 -37.829 1.00 39.36 85 ARG A O 1
ATOM 669 N N . GLU A 1 85 ? -28.568 34.839 -38.222 1.00 38.62 86 GLU A N 1
ATOM 670 C CA . GLU A 1 85 ? -30.028 34.746 -37.936 1.00 39.79 86 GLU A CA 1
ATOM 671 C C . GLU A 1 85 ? -30.331 35.351 -36.559 1.00 39.42 86 GLU A C 1
ATOM 672 O O . GLU A 1 85 ? -31.229 36.209 -36.483 1.00 38.54 86 GLU A O 1
ATOM 678 N N . GLN A 1 86 ? -29.602 34.923 -35.522 1.00 41.17 87 GLN A N 1
ATOM 679 C CA . GLN A 1 86 ? -29.831 35.314 -34.102 1.00 41.31 87 GLN A CA 1
ATOM 680 C C . GLN A 1 86 ? -29.074 36.608 -33.769 1.00 41.07 87 GLN A C 1
ATOM 681 O O . GLN A 1 86 ? -29.233 37.099 -32.636 1.00 46.29 87 GLN A O 1
ATOM 687 N N . GLY A 1 87 ? -28.277 37.133 -34.705 1.00 39.87 88 GLY A N 1
ATOM 688 C CA . GLY A 1 87 ? -27.536 38.402 -34.557 1.00 41.20 88 GLY A CA 1
ATOM 689 C C . GLY A 1 87 ? -26.410 38.300 -33.539 1.00 40.30 88 GLY A C 1
ATOM 690 O O . GLY A 1 87 ? -26.058 39.339 -32.949 1.00 41.42 88 GLY A O 1
ATOM 691 N N . LEU A 1 88 ? -25.855 37.099 -33.346 1.00 39.25 89 LEU A N 1
ATOM 692 C CA . LEU A 1 88 ? -24.764 36.824 -32.371 1.00 38.94 89 LEU A CA 1
ATOM 693 C C . LEU A 1 88 ? -23.468 37.467 -32.864 1.00 37.10 89 LEU A C 1
ATOM 694 O O . LEU A 1 88 ? -23.161 37.419 -34.054 1.00 33.73 89 LEU A O 1
ATOM 699 N N . PRO A 1 89 ? -22.676 38.104 -31.970 1.00 36.56 90 PRO A N 1
ATOM 700 C CA . PRO A 1 89 ? -21.441 38.777 -32.374 1.00 37.43 90 PRO A CA 1
ATOM 701 C C . PRO A 1 89 ? -20.290 37.803 -32.676 1.00 37.19 90 PRO A C 1
ATOM 702 O O . PRO A 1 89 ? -20.174 36.799 -31.995 1.00 38.45 90 PRO A O 1
ATOM 706 N N . ALA A 1 90 ? -19.469 38.136 -33.679 1.00 39.55 91 ALA A N 1
ATOM 707 C CA . ALA A 1 90 ? -18.313 37.338 -34.157 1.00 39.27 91 ALA A CA 1
ATOM 708 C C . ALA A 1 90 ? -17.254 37.212 -33.054 1.00 39.25 91 ALA A C 1
ATOM 709 O O . ALA A 1 90 ? -16.584 36.164 -33.000 1.00 40.41 91 ALA A O 1
ATOM 711 N N . GLU A 1 91 ? -17.111 38.240 -32.212 1.00 39.37 92 GLU A N 1
ATOM 712 C CA . GLU A 1 91 ? -16.091 38.298 -31.125 1.00 41.60 92 GLU A CA 1
ATOM 713 C C . GLU A 1 91 ? -16.389 37.242 -30.049 1.00 40.07 92 GLU A C 1
ATOM 714 O O . GLU A 1 91 ? -15.484 36.971 -29.242 1.00 39.90 92 GLU A O 1
ATOM 720 N N . ARG A 1 92 ? -17.597 36.667 -30.033 1.00 37.47 93 ARG A N 1
ATOM 721 C CA . ARG A 1 92 ? -17.999 35.614 -29.060 1.00 35.14 93 ARG A CA 1
ATOM 722 C C . ARG A 1 92 ? -18.156 34.262 -29.773 1.00 30.45 93 ARG A C 1
ATOM 723 O O . ARG A 1 92 ? -17.710 33.253 -29.194 1.00 26.64 93 ARG A O 1
ATOM 731 N N . PHE A 1 93 ? -18.743 34.240 -30.977 1.00 29.09 94 PHE A N 1
ATOM 732 C CA . PHE A 1 93 ? -19.082 33.007 -31.739 1.00 28.52 94 PHE A CA 1
ATOM 733 C C . PHE A 1 93 ? -18.539 33.112 -33.169 1.00 27.66 94 PHE A C 1
ATOM 734 O O . PHE A 1 93 ? -18.922 34.053 -33.877 1.00 27.31 94 PHE A O 1
ATOM 742 N N . ARG A 1 94 ? -17.672 32.171 -33.563 1.00 27.52 95 ARG A N 1
ATOM 743 C CA . ARG A 1 94 ? -17.036 32.080 -34.908 1.00 27.97 95 ARG A CA 1
ATOM 744 C C . ARG A 1 94 ? -17.160 30.655 -35.454 1.00 25.31 95 ARG A C 1
ATOM 745 O O . ARG A 1 94 ? -17.347 29.721 -34.650 1.00 27.15 95 ARG A O 1
ATOM 753 N N . PHE A 1 95 ? -16.995 30.501 -36.767 1.00 23.62 96 PHE A N 1
ATOM 754 C CA . PHE A 1 95 ? -16.717 29.206 -37.438 1.00 22.72 96 PHE A CA 1
ATOM 755 C C . PHE A 1 95 ? -15.423 29.343 -38.242 1.00 22.57 96 PHE A C 1
ATOM 756 O O . PHE A 1 95 ? -15.193 30.411 -38.838 1.00 24.27 96 PHE A O 1
ATOM 764 N N . ILE A 1 96 ? -14.598 28.295 -38.230 1.00 21.64 97 ILE A N 1
ATOM 765 C CA . ILE A 1 96 ? -13.333 28.217 -39.016 1.00 21.11 97 ILE A CA 1
ATOM 766 C C . ILE A 1 96 ? -13.407 26.976 -39.907 1.00 20.56 97 ILE A C 1
ATOM 767 O O . ILE A 1 96 ? -13.545 25.859 -39.368 1.00 19.83 97 ILE A O 1
ATOM 772 N N . GLU A 1 97 ? -13.337 27.180 -41.222 1.00 21.49 98 GLU A N 1
ATOM 773 C CA . GLU A 1 97 ? -13.222 26.096 -42.228 1.00 22.81 98 GLU A CA 1
ATOM 774 C C . GLU A 1 97 ? -11.766 25.617 -42.234 1.00 23.31 98 GLU A C 1
ATOM 775 O O . GLU A 1 97 ? -10.917 26.356 -42.752 1.00 22.64 98 GLU A O 1
ATOM 781 N N . GLY A 1 98 ? -11.498 24.445 -41.650 1.00 23.97 99 GLY A N 1
ATOM 782 C CA . GLY A 1 98 ? -10.155 23.829 -41.597 1.00 23.33 99 GLY A CA 1
ATOM 783 C C . GLY A 1 98 ? -10.189 22.445 -40.969 1.00 23.04 99 GLY A C 1
ATOM 784 O O . GLY A 1 98 ? -11.265 22.042 -40.488 1.00 23.14 99 GLY A O 1
ATOM 785 N N . GLY A 1 99 ? -9.048 21.748 -40.969 1.00 22.33 100 GLY A N 1
ATOM 786 C CA . GLY A 1 99 ? -8.880 20.413 -40.362 1.00 21.35 100 GLY A CA 1
ATOM 787 C C . GLY A 1 99 ? -8.199 20.490 -39.006 1.00 21.07 100 GLY A C 1
ATOM 788 O O . GLY A 1 99 ? -7.411 21.440 -38.789 1.00 19.73 100 GLY A O 1
ATOM 789 N N . ALA A 1 100 ? -8.476 19.517 -38.127 1.00 20.69 101 ALA A N 1
ATOM 790 C CA . ALA A 1 100 ? -7.814 19.343 -36.810 1.00 20.09 101 ALA A CA 1
ATOM 791 C C . ALA A 1 100 ? -6.297 19.200 -37.007 1.00 20.71 101 ALA A C 1
ATOM 792 O O . ALA A 1 100 ? -5.547 19.567 -36.084 1.00 19.01 101 ALA A O 1
ATOM 794 N N . GLU A 1 101 ? -5.874 18.694 -38.171 1.00 21.50 102 GLU A N 1
ATOM 795 C CA . GLU A 1 101 ? -4.449 18.523 -38.567 1.00 23.09 102 GLU A CA 1
ATOM 796 C C . GLU A 1 101 ? -3.699 19.861 -38.458 1.00 23.85 102 GLU A C 1
ATOM 797 O O . GLU A 1 101 ? -2.500 19.821 -38.155 1.00 23.31 102 GLU A O 1
ATOM 803 N N . GLU A 1 102 ? -4.374 20.997 -38.682 1.00 26.65 103 GLU A N 1
ATOM 804 C CA . GLU A 1 102 ? -3.755 22.355 -38.700 1.00 28.10 103 GLU A CA 1
ATOM 805 C C . GLU A 1 102 ? -4.274 23.195 -37.520 1.00 26.76 103 GLU A C 1
ATOM 806 O O . GLU A 1 102 ? -4.197 24.435 -37.604 1.00 28.88 103 GLU A O 1
ATOM 812 N N . LEU A 1 103 ? -4.744 22.551 -36.447 1.00 24.95 104 LEU A N 1
ATOM 813 C CA . LEU A 1 103 ? -5.274 23.221 -35.222 1.00 26.59 104 LEU A CA 1
ATOM 814 C C . LEU A 1 103 ? -4.262 24.262 -34.714 1.00 25.69 104 LEU A C 1
ATOM 815 O O . LEU A 1 103 ? -4.698 25.366 -34.322 1.00 25.38 104 LEU A O 1
ATOM 820 N N . HIS A 1 104 ? -2.966 23.922 -34.721 1.00 25.70 105 HIS A N 1
ATOM 821 C CA . HIS A 1 104 ? -1.852 24.772 -34.212 1.00 25.55 105 HIS A CA 1
ATOM 822 C C . HIS A 1 104 ? -1.717 26.035 -35.070 1.00 26.03 105 HIS A C 1
ATOM 823 O O . HIS A 1 104 ? -1.269 27.063 -34.530 1.00 26.65 105 HIS A O 1
ATOM 830 N N . GLN A 1 105 ? -2.108 25.964 -36.344 1.00 26.57 106 GLN A N 1
ATOM 831 C CA . GLN A 1 105 ? -2.121 27.119 -37.281 1.00 27.19 106 GLN A CA 1
ATOM 832 C C . GLN A 1 105 ? -3.441 27.887 -37.153 1.00 28.00 106 GLN A C 1
ATOM 833 O O . GLN A 1 105 ? -3.408 29.115 -37.316 1.00 28.42 106 GLN A O 1
ATOM 839 N N . LEU A 1 106 ? -4.553 27.191 -36.892 1.00 28.92 107 LEU A N 1
ATOM 840 C CA . LEU A 1 106 ? -5.913 27.793 -36.802 1.00 30.16 107 LEU A CA 1
ATOM 841 C C . LEU A 1 106 ? -6.067 28.562 -35.486 1.00 31.51 107 LEU A C 1
ATOM 842 O O . LEU A 1 106 ? -6.779 29.586 -35.497 1.00 34.57 107 LEU A O 1
ATOM 847 N N . LEU A 1 107 ? -5.431 28.097 -34.404 1.00 33.25 108 LEU A N 1
ATOM 848 C CA . LEU A 1 107 ? -5.602 28.649 -33.030 1.00 35.62 108 LEU A CA 1
ATOM 849 C C . LEU A 1 107 ? -4.257 29.093 -32.458 1.00 34.89 108 LEU A C 1
ATOM 850 O O . LEU A 1 107 ? -3.783 28.519 -31.479 1.00 34.48 108 LEU A O 1
ATOM 855 N N . PRO A 1 108 ? -3.615 30.147 -33.014 1.00 36.24 109 PRO A N 1
ATOM 856 C CA . PRO A 1 108 ? -2.414 30.713 -32.401 1.00 36.89 109 PRO A CA 1
ATOM 857 C C . PRO A 1 108 ? -2.823 31.451 -31.117 1.00 38.50 109 PRO A C 1
ATOM 858 O O . PRO A 1 108 ? -3.922 31.970 -31.077 1.00 39.73 109 PRO A O 1
ATOM 862 N N . ARG A 1 109 ? -1.949 31.465 -30.107 1.00 42.11 110 ARG A N 1
ATOM 863 C CA . ARG A 1 109 ? -2.264 31.942 -28.730 1.00 47.26 110 ARG A CA 1
ATOM 864 C C . ARG A 1 109 ? -3.048 33.263 -28.786 1.00 50.35 110 ARG A C 1
ATOM 865 O O . ARG A 1 109 ? -4.160 33.308 -28.225 1.00 48.95 110 ARG A O 1
ATOM 873 N N . HIS A 1 110 ? -2.498 34.281 -29.458 1.00 53.32 111 HIS A N 1
ATOM 874 C CA . HIS A 1 110 ? -3.015 35.679 -29.508 1.00 55.48 111 HIS A CA 1
ATOM 875 C C . HIS A 1 110 ? -4.493 35.727 -29.935 1.00 57.94 111 HIS A C 1
ATOM 876 O O . HIS A 1 110 ? -5.221 36.589 -29.405 1.00 56.77 111 HIS A O 1
ATOM 883 N N . ALA A 1 111 ? -4.918 34.847 -30.849 1.00 60.45 112 ALA A N 1
ATOM 884 C CA . ALA A 1 111 ? -6.272 34.834 -31.461 1.00 60.11 112 ALA A CA 1
ATOM 885 C C . ALA A 1 111 ? -7.338 34.366 -30.457 1.00 61.39 112 ALA A C 1
ATOM 886 O O . ALA A 1 111 ? -8.535 34.586 -30.739 1.00 60.54 112 ALA A O 1
ATOM 888 N N . LEU A 1 112 ? -6.932 33.746 -29.342 1.00 61.23 113 LEU A N 1
ATOM 889 C CA . LEU A 1 112 ? -7.847 33.160 -28.322 1.00 60.53 113 LEU A CA 1
ATOM 890 C C . LEU A 1 112 ? -8.527 34.276 -27.517 1.00 58.70 113 LEU A C 1
ATOM 891 O O . LEU A 1 112 ? -9.774 34.348 -27.549 1.00 59.06 113 LEU A O 1
ATOM 896 N N . ALA A 1 113 ? -7.735 35.092 -26.813 1.00 55.48 114 ALA A N 1
ATOM 897 C CA . ALA A 1 113 ? -8.190 36.114 -25.838 1.00 50.85 114 ALA A CA 1
ATOM 898 C C . ALA A 1 113 ? -8.869 35.424 -24.646 1.00 47.93 114 ALA A C 1
ATOM 899 O O . ALA A 1 113 ? -9.801 36.016 -24.068 1.00 50.83 114 ALA A O 1
ATOM 901 N N . VAL A 1 114 ? -8.414 34.213 -24.307 1.00 42.30 11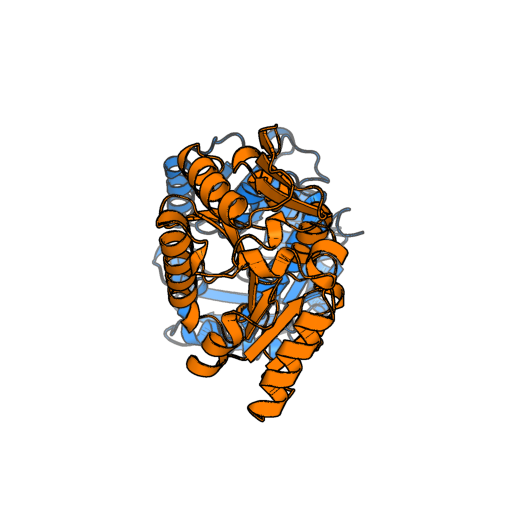5 VAL A N 1
ATOM 902 C CA . VAL A 1 114 ? -8.814 33.434 -23.097 1.00 36.71 115 VAL A CA 1
ATOM 903 C C . VAL A 1 114 ? -7.594 32.636 -22.646 1.00 33.56 115 VAL A C 1
ATOM 904 O O . VAL A 1 114 ? -6.901 32.061 -23.483 1.00 31.93 115 VAL A O 1
ATOM 908 N N . PRO A 1 115 ? -7.277 32.578 -21.330 1.00 33.39 116 PRO A N 1
ATOM 909 C CA . PRO A 1 115 ? -6.171 31.753 -20.843 1.00 32.72 116 PRO A CA 1
ATOM 910 C C . PRO A 1 115 ? -6.227 30.333 -21.402 1.00 31.60 116 PRO A C 1
ATOM 911 O O . PRO A 1 115 ? -7.308 29.760 -21.523 1.00 28.11 116 PRO A O 1
ATOM 915 N N . PRO A 1 116 ? -5.073 29.732 -21.777 1.00 30.52 117 PRO A N 1
ATOM 916 C CA . PRO A 1 116 ? -5.035 28.348 -22.253 1.00 30.73 117 PRO A CA 1
ATOM 917 C C . PRO A 1 116 ? -5.874 27.377 -21.407 1.00 30.77 117 PRO A C 1
ATOM 918 O O . PRO A 1 116 ? -6.582 26.574 -21.983 1.00 32.54 117 PRO A O 1
ATOM 922 N N . SER A 1 117 ? -5.796 27.494 -20.077 1.00 28.34 118 SER A N 1
ATOM 923 C CA . SER A 1 117 ? -6.430 26.571 -19.098 1.00 29.20 118 SER A CA 1
ATOM 924 C C . SER A 1 117 ? -7.962 26.638 -19.193 1.00 30.08 118 SER A C 1
ATOM 925 O O . SER A 1 117 ? -8.613 25.645 -18.811 1.00 30.62 118 SER A O 1
ATOM 928 N N . ARG A 1 118 ? -8.520 27.749 -19.687 1.00 30.71 119 ARG A N 1
ATOM 929 C CA . ARG A 1 118 ? -9.992 27.964 -19.786 1.00 30.84 119 ARG A CA 1
ATOM 930 C C . ARG A 1 118 ? -10.483 27.686 -21.216 1.00 29.99 119 ARG A C 1
ATOM 931 O O . ARG A 1 118 ? -11.666 27.961 -21.491 1.00 30.71 119 ARG A O 1
ATOM 939 N N . CYS A 1 119 ? -9.622 27.134 -22.077 1.00 29.84 120 CYS A N 1
ATOM 940 C CA . CYS A 1 119 ? -9.969 26.638 -23.437 1.00 29.05 120 CYS A CA 1
ATOM 941 C C . CYS A 1 119 ? -10.181 25.124 -23.387 1.00 27.79 120 CYS A C 1
ATOM 942 O O . CYS A 1 119 ? -9.511 24.459 -22.572 1.00 29.08 120 CYS A O 1
ATOM 945 N N . LEU A 1 120 ? -11.073 24.607 -24.233 1.00 25.22 121 LEU A N 1
ATOM 946 C CA . LEU A 1 120 ? -11.288 23.149 -24.423 1.00 23.38 121 LEU A CA 1
ATOM 947 C C . LEU A 1 120 ? -11.513 22.867 -25.908 1.00 21.74 121 LEU A C 1
ATOM 948 O O . LEU A 1 120 ? -12.524 23.351 -26.450 1.00 19.78 121 LEU A O 1
ATOM 953 N N . LEU A 1 121 ? -10.587 22.127 -26.526 1.00 20.90 122 LEU A N 1
ATOM 954 C CA . LEU A 1 121 ? -10.748 21.540 -27.881 1.00 19.88 122 LEU A CA 1
ATOM 955 C C . LEU A 1 121 ? -11.591 20.267 -27.742 1.00 18.43 122 LEU A C 1
ATOM 956 O O . LEU A 1 121 ? -11.027 19.204 -27.406 1.00 16.41 122 LEU A O 1
ATOM 961 N N . PHE A 1 122 ? -12.903 20.393 -27.965 1.00 18.12 123 PHE A N 1
ATOM 962 C CA . PHE A 1 122 ? -13.914 19.313 -27.815 1.00 17.82 123 PHE A CA 1
ATOM 963 C C . PHE A 1 122 ? -14.186 18.677 -29.184 1.00 16.64 123 PHE A C 1
ATOM 964 O O . PHE A 1 122 ? -14.798 19.346 -30.037 1.00 16.01 123 PHE A O 1
ATOM 972 N N . PHE A 1 123 ? -13.758 17.426 -29.373 1.00 15.69 124 PHE A N 1
ATOM 973 C CA . PHE A 1 123 ? -13.995 16.618 -30.600 1.00 15.78 124 PHE A CA 1
ATOM 974 C C . PHE A 1 123 ? -15.236 15.757 -30.368 1.00 16.08 124 PHE A C 1
ATOM 975 O O . PHE A 1 123 ? -15.140 14.651 -29.841 1.00 16.93 124 PHE A O 1
ATOM 983 N N . PRO A 1 124 ? -16.451 16.219 -30.739 1.00 16.19 125 PRO A N 1
ATOM 984 C CA . PRO A 1 124 ? -17.669 15.496 -30.382 1.00 16.21 125 PRO A CA 1
ATOM 985 C C . PRO A 1 124 ? -17.946 14.296 -31.298 1.00 16.01 125 PRO A C 1
ATOM 986 O O . PRO A 1 124 ? -17.451 14.281 -32.415 1.00 16.09 125 PRO A O 1
ATOM 990 N N . PHE A 1 125 ? -18.700 13.318 -30.782 1.00 15.63 126 PHE A N 1
ATOM 991 C CA . PHE A 1 125 ? -19.387 12.251 -31.555 1.00 16.31 126 PHE A CA 1
ATOM 992 C C . PHE A 1 125 ? -18.394 11.545 -32.488 1.00 16.26 126 PHE A C 1
ATOM 993 O O . PHE A 1 125 ? -18.779 11.217 -33.625 1.00 16.36 126 PHE A O 1
ATOM 1001 N N . ASN A 1 126 ? -17.157 11.345 -32.020 1.00 16.04 127 ASN A N 1
ATOM 1002 C CA . ASN A 1 126 ? -16.098 10.530 -32.679 1.00 15.91 127 ASN A CA 1
ATOM 1003 C C . ASN A 1 126 ? -15.638 11.187 -33.988 1.00 14.77 127 ASN A C 1
ATOM 1004 O O . ASN A 1 126 ? -15.272 10.444 -34.912 1.00 14.45 127 ASN A O 1
ATOM 1009 N N . SER A 1 127 ? -15.608 12.521 -34.055 1.00 14.89 128 SER A N 1
ATOM 1010 C CA . SER A 1 127 ? -15.030 13.291 -35.191 1.00 15.01 128 SER A CA 1
ATOM 1011 C C . SER A 1 127 ? -13.570 12.870 -35.394 1.00 15.30 128 SER A C 1
ATOM 1012 O O . SER A 1 127 ? -13.151 12.721 -36.560 1.00 14.81 128 SER A O 1
ATOM 1015 N N . PHE A 1 128 ? -12.834 12.666 -34.294 1.00 15.34 129 PHE A N 1
ATOM 1016 C CA . PHE A 1 128 ? -11.405 12.256 -34.285 1.00 15.77 129 PHE A CA 1
ATOM 1017 C C . PHE A 1 128 ? -11.220 10.933 -35.044 1.00 15.82 129 PHE A C 1
ATOM 1018 O O . PHE A 1 128 ? -10.215 10.785 -35.766 1.00 15.59 129 PHE A O 1
ATOM 1026 N N . GLY A 1 129 ? -12.163 10.001 -34.887 1.00 16.07 130 GLY A N 1
ATOM 1027 C CA . GLY A 1 129 ? -12.142 8.680 -35.545 1.00 16.12 130 GLY A CA 1
ATOM 1028 C C . GLY A 1 129 ? -12.342 8.755 -37.052 1.00 16.54 130 GLY A C 1
ATOM 1029 O O . GLY A 1 129 ? -12.068 7.739 -37.722 1.00 16.33 130 GLY A O 1
ATOM 1030 N N . ASN A 1 130 ? -12.818 9.887 -37.582 1.00 16.32 131 ASN A N 1
ATOM 1031 C CA . ASN A 1 130 ? -13.115 10.056 -39.032 1.00 16.58 131 ASN A CA 1
ATOM 1032 C C . ASN A 1 130 ? -12.000 10.843 -39.717 1.00 16.82 131 ASN A C 1
ATOM 1033 O O . ASN A 1 130 ? -12.140 11.135 -40.920 1.00 16.25 131 ASN A O 1
ATOM 1038 N N . MET A 1 131 ? -10.933 11.156 -38.985 1.00 17.34 132 MET A N 1
ATOM 1039 C CA . MET A 1 131 ? -9.829 12.005 -39.483 1.00 18.41 132 MET A CA 1
ATOM 1040 C C . MET A 1 131 ? -8.789 11.116 -40.170 1.00 19.75 132 MET A C 1
ATOM 1041 O O . MET A 1 131 ? -8.512 10.008 -39.661 1.00 17.30 132 MET A O 1
ATOM 1046 N N . ARG A 1 132 ? -8.287 11.592 -41.311 1.00 22.54 133 ARG A N 1
ATOM 1047 C CA . ARG A 1 132 ? -7.351 10.882 -42.224 1.00 25.90 133 ARG A CA 1
ATOM 1048 C C . ARG A 1 132 ? -6.169 10.321 -41.425 1.00 25.46 133 ARG A C 1
ATOM 1049 O O . ARG A 1 132 ? -5.976 9.092 -41.448 1.00 28.27 133 ARG A O 1
ATOM 1057 N N . ASP A 1 133 ? -5.420 11.190 -40.743 1.00 25.97 134 ASP A N 1
ATOM 1058 C CA . ASP A 1 133 ? -4.160 10.829 -40.039 1.00 25.92 134 ASP A CA 1
ATOM 1059 C C . ASP A 1 133 ? -4.251 11.238 -38.571 1.00 23.71 134 ASP A C 1
ATOM 1060 O O . ASP A 1 133 ? -3.988 12.392 -38.236 1.00 21.05 134 ASP A O 1
ATOM 1065 N N . PRO A 1 134 ? -4.577 10.300 -37.650 1.00 22.11 135 PRO A N 1
ATOM 1066 C CA . PRO A 1 134 ? -4.663 10.614 -36.222 1.00 21.30 135 PRO A CA 1
ATOM 1067 C C . PRO A 1 134 ? -3.331 11.129 -35.651 1.00 21.85 135 PRO A C 1
ATOM 1068 O O . PRO A 1 134 ? -3.368 11.961 -34.771 1.00 22.25 135 PRO A O 1
ATOM 1072 N N . GLU A 1 135 ? -2.207 10.629 -36.176 1.00 21.57 136 GLU A N 1
ATOM 1073 C CA . GLU A 1 135 ? -0.825 10.979 -35.744 1.00 23.39 136 GLU A CA 1
ATOM 1074 C C . GLU A 1 135 ? -0.574 12.476 -35.979 1.00 24.04 136 GLU A C 1
ATOM 1075 O O . GLU A 1 135 ? 0.054 13.113 -35.110 1.00 22.44 136 GLU A O 1
ATOM 1081 N N . ARG A 1 136 ? -1.062 13.009 -37.104 1.00 26.14 137 ARG A N 1
ATOM 1082 C CA . ARG A 1 136 ? -1.001 14.453 -37.469 1.00 27.76 137 ARG A CA 1
ATOM 1083 C C . ARG A 1 136 ? -1.860 15.275 -36.498 1.00 23.32 137 ARG A C 1
ATOM 1084 O O . ARG A 1 136 ? -1.395 16.345 -36.051 1.00 22.23 137 ARG A O 1
ATOM 1092 N N . VAL A 1 137 ? -3.071 14.800 -36.198 1.00 20.46 138 VAL A N 1
ATOM 1093 C CA . VAL A 1 137 ? -4.023 15.483 -35.270 1.00 19.14 138 VAL A CA 1
ATOM 1094 C C . VAL A 1 137 ? -3.379 15.549 -33.878 1.00 19.13 138 VAL A C 1
ATOM 1095 O O . VAL A 1 137 ? -3.398 16.643 -33.282 1.00 19.35 138 VAL A O 1
ATOM 1099 N N . LEU A 1 138 ? -2.812 14.435 -33.393 1.00 18.95 139 LEU A N 1
ATOM 1100 C CA . LEU A 1 138 ? -2.167 14.350 -32.052 1.00 19.68 139 LEU A CA 1
ATOM 1101 C C . LEU A 1 138 ? -0.982 15.322 -31.997 1.00 19.08 139 LEU A C 1
ATOM 1102 O O . LEU A 1 138 ? -0.845 16.025 -30.983 1.00 19.52 139 LEU A O 1
ATOM 1107 N N . GLU A 1 139 ? -0.164 15.384 -33.048 1.00 20.00 140 GLU A N 1
ATOM 1108 C CA . GLU A 1 139 ? 0.983 16.328 -33.096 1.00 22.28 140 GLU A CA 1
ATOM 1109 C C . GLU A 1 139 ? 0.453 17.767 -33.064 1.00 22.13 140 GLU A C 1
ATOM 1110 O O . GLU A 1 139 ? 0.986 18.571 -32.283 1.00 21.90 140 GLU A O 1
ATOM 1116 N N . SER A 1 140 ? -0.562 18.075 -33.877 1.00 21.99 141 SER A N 1
ATOM 1117 C CA . SER A 1 140 ? -1.203 19.416 -33.938 1.00 23.01 141 SER A CA 1
ATOM 1118 C C . SER A 1 140 ? -1.697 19.809 -32.539 1.00 22.86 141 SER A C 1
ATOM 1119 O O . SER A 1 140 ? -1.400 20.940 -32.108 1.00 22.86 141 SER A O 1
ATOM 1122 N N . LEU A 1 141 ? -2.400 18.893 -31.859 1.00 22.80 142 LEU A N 1
ATOM 1123 C CA . LEU A 1 141 ? -2.897 19.055 -30.464 1.00 23.49 142 LEU A CA 1
ATOM 1124 C C . LEU A 1 141 ? -1.731 19.385 -29.527 1.00 25.08 142 LEU A C 1
ATOM 1125 O O . LEU A 1 141 ? -1.882 20.313 -28.709 1.00 25.34 142 LEU A O 1
ATOM 1130 N N . SER A 1 142 ? -0.632 18.630 -29.633 1.00 25.70 143 SER A N 1
ATOM 1131 C CA . SER A 1 142 ? 0.616 18.812 -28.845 1.00 27.15 143 SER A CA 1
ATOM 1132 C C . SER A 1 142 ? 1.106 20.259 -28.980 1.00 26.86 143 SER A C 1
ATOM 1133 O O . SER A 1 142 ? 1.404 20.882 -27.944 1.00 25.66 143 SER A O 1
ATOM 1136 N N . MET A 1 143 ? 1.140 20.775 -30.211 1.00 27.23 144 MET A N 1
ATOM 1137 C CA . MET A 1 143 ? 1.717 22.102 -30.560 1.00 25.76 144 MET A CA 1
ATOM 1138 C C . MET A 1 143 ? 0.778 23.240 -30.132 1.00 25.78 144 MET A C 1
ATOM 1139 O O . MET A 1 143 ? 1.289 24.346 -29.889 1.00 26.38 144 MET A O 1
ATOM 1144 N N . THR A 1 144 ? -0.535 23.004 -30.042 1.00 24.47 145 THR A N 1
ATOM 1145 C CA . THR A 1 144 ? -1.495 23.989 -29.468 1.00 23.98 145 THR A CA 1
ATOM 1146 C C . THR A 1 144 ? -1.267 24.057 -27.957 1.00 23.29 145 THR A C 1
ATOM 1147 O O . THR A 1 144 ? -1.344 25.162 -27.406 1.00 21.23 145 THR A O 1
ATOM 1151 N N . GLY A 1 145 ? -1.001 22.904 -27.331 1.00 23.31 146 GLY A N 1
ATOM 1152 C CA . GLY A 1 145 ? -0.810 22.760 -25.875 1.00 22.19 146 GLY A CA 1
ATOM 1153 C C . GLY A 1 145 ? -2.087 23.047 -25.104 1.00 21.95 146 GLY A C 1
ATOM 1154 O O . GLY A 1 145 ? -1.991 23.292 -23.894 1.00 23.81 146 GLY A O 1
ATOM 1155 N N . LEU A 1 146 ? -3.246 23.006 -25.769 1.00 20.77 147 LEU A N 1
ATOM 1156 C CA . LEU A 1 146 ? -4.551 23.395 -25.174 1.00 20.61 147 LEU A CA 1
ATOM 1157 C C . LEU A 1 146 ? -5.223 22.155 -24.592 1.00 19.75 147 LEU A C 1
ATOM 1158 O O . LEU A 1 146 ? -5.032 21.049 -25.093 1.00 17.90 147 LEU A O 1
ATOM 1163 N N . PRO A 1 147 ? -6.014 22.300 -23.504 1.00 21.74 148 PRO A N 1
ATOM 1164 C CA . PRO A 1 147 ? -6.833 21.200 -22.992 1.00 21.75 148 PRO A CA 1
ATOM 1165 C C . PRO A 1 147 ? -7.792 20.670 -24.068 1.00 20.63 148 PRO A C 1
ATOM 1166 O O . PRO A 1 147 ? -8.253 21.458 -24.874 1.00 21.10 148 PRO A O 1
ATOM 1170 N N . PHE A 1 148 ? -8.061 19.363 -24.072 1.00 20.12 149 PHE A N 1
ATOM 1171 C CA . PHE A 1 148 ? -8.926 18.723 -25.096 1.00 19.70 149 PHE A CA 1
ATOM 1172 C C . PHE A 1 148 ? -9.770 17.607 -24.477 1.00 19.68 149 PHE A C 1
ATOM 1173 O O . PHE A 1 148 ? -9.406 17.022 -23.437 1.00 20.34 149 PHE A O 1
ATOM 1181 N N . LEU A 1 149 ? -10.892 17.344 -25.141 1.00 18.61 150 LEU A N 1
ATOM 1182 C CA . LEU A 1 149 ? -11.855 16.261 -24.841 1.00 18.72 150 LEU A CA 1
ATOM 1183 C C . LEU A 1 149 ? -12.179 15.597 -26.179 1.00 18.34 150 LEU A C 1
ATOM 1184 O O . LEU A 1 149 ? -12.935 16.186 -26.963 1.00 19.15 150 LEU A O 1
ATOM 1189 N N . ILE A 1 150 ? -11.535 14.467 -26.467 1.00 17.61 151 ILE A N 1
ATOM 1190 C CA . ILE A 1 150 ? -11.812 13.651 -27.683 1.00 18.40 151 ILE A CA 1
ATOM 1191 C C . ILE A 1 150 ? -12.850 12.597 -27.297 1.00 18.98 151 ILE A C 1
ATOM 1192 O O . ILE A 1 150 ? -12.472 11.589 -26.666 1.00 20.55 151 ILE A O 1
ATOM 1197 N N . SER A 1 151 ? -14.115 12.856 -27.629 1.00 19.22 152 SER A N 1
ATOM 1198 C CA . SER A 1 151 ? -15.241 11.906 -27.451 1.00 19.40 152 SER A CA 1
ATOM 1199 C C . SER A 1 151 ? -15.164 10.844 -28.551 1.00 17.98 152 SER A C 1
ATOM 1200 O O . SER A 1 151 ? -15.303 11.205 -29.729 1.00 16.98 152 SER A O 1
ATOM 1203 N N . SER A 1 152 ? -14.928 9.589 -28.167 1.00 17.51 153 SER A N 1
ATOM 1204 C CA . SER A 1 152 ? -14.886 8.421 -29.082 1.00 17.49 153 SER A CA 1
ATOM 1205 C C . SER A 1 152 ? -15.551 7.225 -28.393 1.00 17.82 153 SER A C 1
ATOM 1206 O O . SER A 1 152 ? -16.242 7.437 -27.380 1.00 18.30 153 SER A O 1
ATOM 1209 N N . TYR A 1 153 ? -15.339 6.022 -28.924 1.00 18.06 154 TYR A N 1
ATOM 1210 C CA . TYR A 1 153 ? -15.989 4.768 -28.470 1.00 18.90 154 TYR A CA 1
ATOM 1211 C C . TYR A 1 153 ? -14.947 3.836 -27.842 1.00 19.55 154 TYR A C 1
ATOM 1212 O O . TYR A 1 153 ? -13.740 4.004 -28.112 1.00 19.76 154 TYR A O 1
ATOM 1221 N N . ALA A 1 154 ? -15.408 2.882 -27.027 1.00 18.95 155 ALA A N 1
ATOM 1222 C CA . ALA A 1 154 ? -14.617 1.709 -26.588 1.00 19.06 155 ALA A CA 1
ATOM 1223 C C . ALA A 1 154 ? -14.505 0.739 -27.769 1.00 18.77 155 ALA A C 1
ATOM 1224 O O . ALA A 1 154 ? -15.143 0.998 -28.816 1.00 16.82 155 ALA A O 1
ATOM 1226 N N . THR A 1 155 ? -13.711 -0.325 -27.615 1.00 19.20 156 THR A N 1
ATOM 1227 C CA . THR A 1 155 ? -13.519 -1.374 -28.650 1.00 18.38 156 THR A CA 1
ATOM 1228 C C . THR A 1 155 ? -13.942 -2.740 -28.090 1.00 18.72 156 THR A C 1
ATOM 1229 O O . THR A 1 155 ? -13.595 -3.763 -28.707 1.00 19.46 156 THR A O 1
ATOM 1233 N N . THR A 1 156 ? -14.718 -2.757 -27.002 1.00 19.51 157 THR A N 1
ATOM 1234 C CA . THR A 1 156 ? -15.506 -3.944 -26.574 1.00 20.40 157 THR A CA 1
ATOM 1235 C C . THR A 1 156 ? -16.472 -4.309 -27.708 1.00 20.55 157 THR A C 1
ATOM 1236 O O . THR A 1 156 ? -16.869 -3.395 -28.460 1.00 19.62 157 THR A O 1
ATOM 1240 N N . GLU A 1 157 ? -16.838 -5.590 -27.823 1.00 21.44 158 GLU A N 1
ATOM 1241 C CA . GLU A 1 157 ? -17.784 -6.101 -28.855 1.00 21.36 158 GLU A CA 1
ATOM 1242 C C . GLU A 1 157 ? -19.105 -5.325 -28.774 1.00 20.82 158 GLU A C 1
ATOM 1243 O O . GLU A 1 157 ? -19.694 -5.042 -29.833 1.00 20.65 158 GLU A O 1
ATOM 1249 N N . ARG A 1 158 ? -19.542 -5.003 -27.553 1.00 20.89 159 ARG A N 1
ATOM 1250 C CA . ARG A 1 158 ? -20.791 -4.253 -27.252 1.00 20.86 159 ARG A CA 1
ATOM 1251 C C . ARG A 1 158 ? -20.718 -2.846 -27.860 1.00 21.45 159 ARG A C 1
ATOM 1252 O O . ARG A 1 158 ? -21.704 -2.423 -28.491 1.00 21.81 159 ARG A O 1
ATOM 1260 N N . ALA A 1 159 ? -19.598 -2.144 -27.673 1.00 20.88 160 ALA A N 1
ATOM 1261 C CA . ALA A 1 159 ? -19.354 -0.802 -28.252 1.00 21.35 160 ALA A CA 1
ATOM 1262 C C . ALA A 1 159 ? -19.406 -0.895 -29.781 1.00 20.99 160 ALA A C 1
ATOM 1263 O O . ALA A 1 159 ? -20.057 -0.037 -30.395 1.00 21.64 160 ALA A O 1
ATOM 1265 N N . THR A 1 160 ? -18.769 -1.916 -30.364 1.00 20.56 161 THR A N 1
ATOM 1266 C CA . THR A 1 160 ? -18.748 -2.175 -31.832 1.00 20.98 161 THR A CA 1
ATOM 1267 C C . THR A 1 160 ? -20.177 -2.431 -32.331 1.00 21.76 161 THR A C 1
ATOM 1268 O O . THR A 1 160 ? -20.513 -1.936 -33.424 1.00 23.21 161 THR A O 1
ATOM 1272 N N . GLN A 1 161 ? -20.984 -3.165 -31.560 1.00 21.34 162 GLN A N 1
ATOM 1273 C CA . GLN A 1 161 ? -22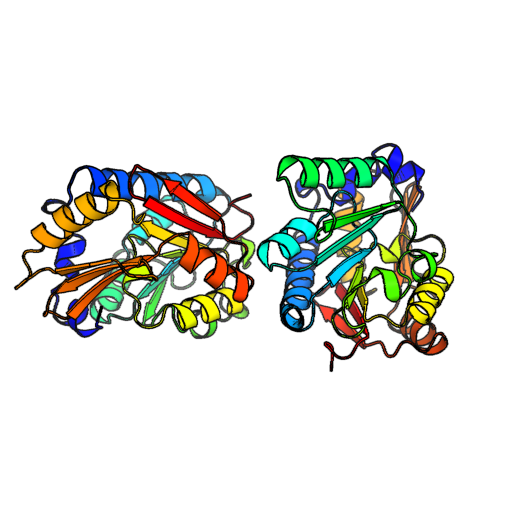.381 -3.530 -31.919 1.00 22.00 162 GLN A CA 1
ATOM 1274 C C . GLN A 1 161 ? -23.272 -2.282 -31.873 1.00 21.16 162 GLN A C 1
ATOM 1275 O O . GLN A 1 161 ? -24.170 -2.171 -32.738 1.00 20.55 162 GLN A O 1
ATOM 1281 N N . ALA A 1 162 ? -23.031 -1.383 -30.911 1.00 19.53 163 ALA A N 1
ATOM 1282 C CA . ALA A 1 162 ? -23.698 -0.064 -30.792 1.00 19.68 163 ALA A CA 1
ATOM 1283 C C . ALA A 1 162 ? -23.431 0.763 -32.056 1.00 18.50 163 ALA A C 1
ATOM 1284 O O . ALA A 1 162 ? -24.392 1.323 -32.629 1.00 18.13 163 ALA A O 1
ATOM 1286 N N . ARG A 1 163 ? -22.164 0.830 -32.469 1.00 18.75 164 ARG A N 1
ATOM 1287 C CA . ARG A 1 163 ? -21.697 1.574 -33.671 1.00 19.41 164 ARG A CA 1
ATOM 1288 C C . ARG A 1 163 ? -22.278 0.939 -34.941 1.00 20.19 164 ARG A C 1
ATOM 1289 O O . ARG A 1 163 ? -22.704 1.697 -35.831 1.00 20.75 164 ARG A O 1
ATOM 1297 N N . ALA A 1 164 ? -22.281 -0.395 -35.029 1.00 21.02 165 ALA A N 1
ATOM 1298 C CA . ALA A 1 164 ? -22.848 -1.161 -36.166 1.00 22.17 165 ALA A CA 1
ATOM 1299 C C . ALA A 1 164 ? -24.332 -0.804 -36.329 1.00 23.13 165 ALA A C 1
ATOM 1300 O O . ALA A 1 164 ? -24.746 -0.460 -37.462 1.00 23.76 165 ALA A O 1
ATOM 1302 N N . ALA A 1 165 ? -25.098 -0.868 -35.234 1.00 22.32 166 ALA A N 1
ATOM 1303 C CA . ALA A 1 165 ? -26.548 -0.559 -35.187 1.00 21.77 166 ALA A CA 1
ATOM 1304 C C . ALA A 1 165 ? -26.801 0.881 -35.654 1.00 22.52 166 ALA A C 1
ATOM 1305 O O . ALA A 1 165 ? -27.852 1.126 -36.272 1.00 25.20 166 ALA A O 1
ATOM 1307 N N . TYR A 1 166 ? -25.870 1.796 -35.370 1.00 22.09 167 TYR A N 1
ATOM 1308 C CA . TYR A 1 166 ? -25.958 3.248 -35.689 1.00 21.66 167 TYR A CA 1
ATOM 1309 C C . TYR A 1 166 ? -25.629 3.458 -37.173 1.00 20.98 167 TYR A C 1
ATOM 1310 O O . TYR A 1 166 ? -26.461 4.023 -37.904 1.00 19.38 167 TYR A O 1
ATOM 1319 N N . TYR A 1 167 ? -24.455 2.991 -37.605 1.00 21.01 168 TYR A N 1
ATOM 1320 C CA . TYR A 1 167 ? -23.925 3.176 -38.981 1.00 20.10 168 TYR A CA 1
ATOM 1321 C C . TYR A 1 167 ? -24.826 2.470 -40.005 1.00 20.51 168 TYR A C 1
ATOM 1322 O O . TYR A 1 167 ? -25.041 3.050 -41.082 1.00 20.05 168 TYR A O 1
ATOM 1331 N N . ALA A 1 168 ? -25.342 1.276 -39.687 1.00 20.85 169 ALA A N 1
ATOM 1332 C CA . ALA A 1 168 ? -26.142 0.428 -40.606 1.00 21.24 169 ALA A CA 1
ATOM 1333 C C . ALA A 1 168 ? -27.480 1.107 -40.938 1.00 23.13 169 ALA A C 1
ATOM 1334 O O . ALA A 1 168 ? -28.030 0.837 -42.033 1.00 23.56 169 ALA A O 1
ATOM 1336 N N . GLN A 1 169 ? -27.984 1.962 -40.040 1.00 24.40 170 GLN A N 1
ATOM 1337 C CA . GLN A 1 169 ? -29.250 2.719 -40.238 1.00 25.37 170 GLN A CA 1
ATOM 1338 C C . GLN A 1 169 ? -29.038 3.865 -41.240 1.00 26.26 170 GLN A C 1
ATOM 1339 O O . GLN A 1 169 ? -30.048 4.450 -41.670 1.00 25.86 170 GLN A O 1
ATOM 1345 N N . CYS A 1 170 ? -27.787 4.162 -41.613 1.00 26.58 171 CYS A N 1
ATOM 1346 C CA . CYS A 1 170 ? -27.432 5.153 -42.667 1.00 26.99 171 CYS A CA 1
ATOM 1347 C C . CYS A 1 170 ? -27.608 4.535 -44.062 1.00 26.91 171 CYS A C 1
ATOM 1348 O O . CYS A 1 170 ? -27.696 5.306 -45.034 1.00 26.48 171 CYS A O 1
ATOM 1351 N N . GLN A 1 171 ? -27.649 3.200 -44.150 1.00 26.25 172 GLN A N 1
ATOM 1352 C CA . GLN A 1 171 ? -28.064 2.423 -45.352 1.00 27.68 172 GLN A CA 1
ATOM 1353 C C . GLN A 1 171 ? -27.110 2.685 -46.525 1.00 25.53 172 GLN A C 1
ATOM 1354 O O . GLN A 1 171 ? -27.592 2.816 -47.660 1.00 24.45 172 GLN A O 1
ATOM 1360 N N . TYR A 1 172 ? -25.802 2.719 -46.258 1.00 25.06 173 TYR A N 1
ATOM 1361 C CA . TYR A 1 172 ? -24.727 2.859 -47.276 1.00 24.73 173 TYR A CA 1
ATOM 1362 C C . TYR A 1 172 ? -24.661 1.564 -48.102 1.00 25.07 173 TYR A C 1
ATOM 1363 O O . TYR A 1 172 ? -25.114 0.520 -47.606 1.00 24.83 173 TYR A O 1
ATOM 1372 N N . GLU A 1 173 ? -24.134 1.644 -49.331 1.00 27.66 174 GLU A N 1
ATOM 1373 C CA . GLU A 1 173 ? -24.096 0.546 -50.342 1.00 31.07 174 GLU A CA 1
ATOM 1374 C C . GLU A 1 173 ? -23.761 -0.788 -49.662 1.00 32.52 174 GLU A C 1
ATOM 1375 O O . GLU A 1 173 ? -24.438 -1.795 -49.957 1.00 32.60 174 GLU A O 1
ATOM 1381 N N . TRP A 1 174 ? -22.728 -0.791 -48.818 1.00 32.22 175 TRP A N 1
ATOM 1382 C CA . TRP A 1 174 ? -22.422 -1.884 -47.857 1.00 31.26 175 TRP A CA 1
ATOM 1383 C C . TRP A 1 174 ? -21.716 -1.283 -46.640 1.00 30.55 175 TRP A C 1
ATOM 1384 O O . TRP A 1 174 ? -21.285 -0.112 -46.725 1.00 32.67 175 TRP A O 1
ATOM 1395 N N . LEU A 1 175 ? -21.624 -2.054 -45.556 1.00 26.82 176 LEU A N 1
ATOM 1396 C CA . LEU A 1 175 ? -20.977 -1.647 -44.283 1.00 25.79 176 LEU A CA 1
ATOM 1397 C C . LEU A 1 175 ? -20.042 -2.765 -43.810 1.00 24.79 176 LEU A C 1
ATOM 1398 O O . LEU A 1 175 ? -20.518 -3.887 -43.579 1.00 26.17 176 LEU A O 1
ATOM 1403 N N . GLU A 1 176 ? -18.756 -2.452 -43.673 1.00 24.36 177 GLU A N 1
ATOM 1404 C CA . GLU A 1 176 ? -17.712 -3.385 -43.181 1.00 23.66 177 GLU A CA 1
ATOM 1405 C C . GLU A 1 176 ? -17.226 -2.901 -41.813 1.00 23.24 177 GLU A C 1
ATOM 1406 O O . GLU A 1 176 ? -16.919 -1.696 -41.690 1.00 21.96 177 GLU A O 1
ATOM 1412 N N . SER A 1 177 ? -17.182 -3.806 -40.832 1.00 24.31 178 SER A N 1
ATOM 1413 C CA . SER A 1 177 ? -16.420 -3.651 -39.566 1.00 24.04 178 SER A CA 1
ATOM 1414 C C . SER A 1 177 ? -15.192 -4.563 -39.622 1.00 23.08 178 SER A C 1
ATOM 1415 O O . SER A 1 177 ? -15.337 -5.726 -40.049 1.00 21.08 178 SER A O 1
ATOM 1418 N N . ALA A 1 178 ? -14.033 -4.036 -39.227 1.00 22.31 179 ALA A N 1
ATOM 1419 C CA . ALA A 1 178 ? -12.749 -4.764 -39.116 1.00 22.30 179 ALA A CA 1
ATOM 1420 C C . ALA A 1 178 ? -12.091 -4.393 -37.785 1.00 22.48 179 ALA A C 1
ATOM 1421 O O . ALA A 1 178 ? -12.109 -3.196 -37.430 1.00 22.94 179 ALA A O 1
ATOM 1423 N N . CYS A 1 179 ? -11.572 -5.388 -37.064 1.00 22.59 180 CYS A N 1
ATOM 1424 C CA . CYS A 1 179 ? -10.733 -5.202 -35.853 1.00 24.09 180 CYS A CA 1
ATOM 1425 C C . CYS A 1 179 ? -9.278 -5.499 -36.218 1.00 24.90 180 CYS A C 1
ATOM 1426 O O . CYS A 1 179 ? -9.011 -6.605 -36.733 1.00 26.17 180 CYS A O 1
ATOM 1429 N N . ASP A 1 180 ? -8.383 -4.538 -35.984 1.00 23.91 181 ASP A N 1
ATOM 1430 C CA . ASP A 1 180 ? -6.921 -4.701 -36.196 1.00 23.62 181 ASP A CA 1
ATOM 1431 C C . ASP A 1 180 ? -6.185 -4.180 -34.953 1.00 23.11 181 ASP A C 1
ATOM 1432 O O . ASP A 1 180 ? -6.833 -4.005 -33.901 1.00 19.86 181 ASP A O 1
ATOM 1437 N N . GLU A 1 181 ? -4.876 -3.963 -35.078 1.00 24.33 182 GLU A N 1
ATOM 1438 C CA . GLU A 1 181 ? -3.955 -3.602 -33.965 1.00 25.44 182 GLU A CA 1
ATOM 1439 C C . GLU A 1 181 ? -4.278 -2.198 -33.435 1.00 23.28 182 GLU A C 1
ATOM 1440 O O . GLU A 1 181 ? -3.953 -1.943 -32.261 1.00 21.61 182 GLU A O 1
ATOM 1446 N N . ARG A 1 182 ? -4.888 -1.332 -34.254 1.00 22.61 183 ARG A N 1
ATOM 1447 C CA . ARG A 1 182 ? -5.174 0.090 -33.913 1.00 22.11 183 ARG A CA 1
ATOM 1448 C C . ARG A 1 182 ? -6.544 0.223 -33.237 1.00 20.36 183 ARG A C 1
ATOM 1449 O O . ARG A 1 182 ? -6.631 0.961 -32.238 1.00 18.13 183 ARG A O 1
ATOM 1457 N N . GLY A 1 183 ? -7.580 -0.416 -33.789 1.00 19.13 184 GLY A N 1
ATOM 1458 C CA . GLY A 1 183 ? -8.945 -0.346 -33.231 1.00 19.86 184 GLY A CA 1
ATOM 1459 C C . GLY A 1 183 ? -9.982 -1.033 -34.101 1.00 19.78 184 GLY A C 1
ATOM 1460 O O . GLY A 1 183 ? -9.633 -2.022 -34.774 1.00 20.12 184 GLY A O 1
ATOM 1461 N N . VAL A 1 184 ? -11.217 -0.522 -34.075 1.00 20.63 185 VAL A N 1
ATOM 1462 C CA . VAL A 1 184 ? -12.388 -1.070 -34.821 1.00 20.53 185 VAL A CA 1
ATOM 1463 C C . VAL A 1 184 ? -12.793 -0.064 -35.902 1.00 20.30 185 VAL A C 1
ATOM 1464 O O . VAL A 1 184 ? -13.272 1.033 -35.547 1.00 20.66 185 VAL A O 1
ATOM 1468 N N . ARG A 1 185 ? -12.635 -0.455 -37.167 1.00 19.76 186 ARG A N 1
ATOM 1469 C CA . ARG A 1 185 ? -12.805 0.418 -38.355 1.00 19.87 186 ARG A CA 1
ATOM 1470 C C . ARG A 1 185 ? -14.117 0.054 -39.056 1.00 18.90 186 ARG A C 1
ATOM 1471 O O . ARG A 1 185 ? -14.306 -1.139 -39.361 1.00 17.96 186 ARG A O 1
ATOM 1479 N N . PHE A 1 186 ? -14.986 1.043 -39.281 1.00 18.29 187 PHE A N 1
ATOM 1480 C CA . PHE A 1 186 ? -16.188 0.923 -40.144 1.00 19.03 187 PHE A CA 1
ATOM 1481 C C . PHE A 1 186 ? -15.931 1.704 -41.435 1.00 19.54 187 PHE A C 1
ATOM 1482 O O . PHE A 1 186 ? -15.505 2.869 -41.359 1.00 19.07 187 PHE A O 1
ATOM 1490 N N . ARG A 1 187 ? -16.160 1.063 -42.583 1.00 20.92 188 ARG A N 1
ATOM 1491 C CA . ARG A 1 187 ? -15.991 1.664 -43.932 1.00 22.75 188 ARG A CA 1
ATOM 1492 C C . ARG A 1 187 ? -17.261 1.443 -44.755 1.00 23.03 188 ARG A C 1
ATOM 1493 O O . ARG A 1 187 ? -17.928 0.408 -44.553 1.00 23.69 188 ARG A O 1
ATOM 1501 N N . ALA A 1 188 ? -17.552 2.387 -45.653 1.00 22.60 189 ALA A N 1
ATOM 1502 C CA . ALA A 1 188 ? -18.587 2.295 -46.706 1.00 21.80 189 ALA A CA 1
ATOM 1503 C C . ALA A 1 188 ? -18.065 2.984 -47.960 1.00 20.84 189 ALA A C 1
ATOM 1504 O O . ALA A 1 188 ? -17.381 4.002 -47.865 1.00 19.47 189 ALA A O 1
ATOM 1506 N N . PRO A 1 189 ? -18.394 2.470 -49.168 1.00 21.60 190 PRO A N 1
ATOM 1507 C CA . PRO A 1 189 ? -17.760 2.932 -50.404 1.00 22.17 190 PRO A CA 1
ATOM 1508 C C . PRO A 1 189 ? -18.158 4.360 -50.808 1.00 22.54 190 PRO A C 1
ATOM 1509 O O . PRO A 1 189 ? -17.544 4.884 -51.710 1.00 24.06 190 PRO A O 1
ATOM 1513 N N . GLU A 1 190 ? -19.139 4.955 -50.119 1.00 22.50 191 GLU A N 1
ATOM 1514 C CA . GLU A 1 190 ? -19.522 6.390 -50.248 1.00 23.42 191 GLU A CA 1
ATOM 1515 C C . GLU A 1 190 ? -18.361 7.279 -49.779 1.00 22.91 191 GLU A C 1
ATOM 1516 O O . GLU A 1 190 ? -18.364 8.476 -50.118 1.00 23.95 191 GLU A O 1
ATOM 1522 N N . GLY A 1 191 ? -17.418 6.720 -49.013 1.00 22.04 192 GLY A N 1
ATOM 1523 C CA . GLY A 1 191 ? -16.260 7.442 -48.454 1.00 20.84 192 GLY A CA 1
ATOM 1524 C C . GLY A 1 191 ? -16.323 7.526 -46.938 1.00 20.60 192 GLY A C 1
ATOM 1525 O O . GLY A 1 191 ? -15.553 8.315 -46.371 1.00 22.18 192 GLY A O 1
ATOM 1526 N N . PHE A 1 192 ? -17.208 6.748 -46.305 1.00 19.85 193 PHE A N 1
ATOM 1527 C CA . PHE A 1 192 ? -17.274 6.560 -44.831 1.00 19.90 193 PHE A CA 1
ATOM 1528 C C . PHE A 1 192 ? -16.068 5.723 -44.383 1.00 19.47 193 PHE A C 1
ATOM 1529 O O . PHE A 1 192 ? -15.826 4.645 -44.959 1.00 20.39 193 PHE A O 1
ATOM 1537 N N . ASP A 1 193 ? -15.327 6.226 -43.396 1.00 19.23 194 ASP A N 1
ATOM 1538 C CA . ASP A 1 193 ? -14.177 5.535 -42.758 1.00 18.72 194 ASP A CA 1
ATOM 1539 C C . ASP A 1 193 ? -14.053 6.062 -41.326 1.00 18.70 194 ASP A C 1
ATOM 1540 O O . ASP A 1 193 ? -13.502 7.162 -41.144 1.00 17.95 194 ASP A O 1
ATOM 1545 N N . ALA A 1 194 ? -14.587 5.313 -40.361 1.00 19.00 195 ALA A N 1
ATOM 1546 C CA . ALA A 1 194 ? -14.751 5.729 -38.950 1.00 19.25 195 ALA A CA 1
ATOM 1547 C C . ALA A 1 194 ? -14.049 4.714 -38.045 1.00 19.47 195 ALA A C 1
ATOM 1548 O O . ALA A 1 194 ? -14.436 3.531 -38.066 1.00 18.52 195 ALA A O 1
ATOM 1550 N N . MET A 1 195 ? -13.045 5.179 -37.296 1.00 20.58 196 MET A N 1
ATOM 1551 C CA . MET A 1 195 ? -12.231 4.358 -36.367 1.00 20.81 196 MET A CA 1
ATOM 1552 C C . MET A 1 195 ? -12.652 4.658 -34.927 1.00 20.05 196 MET A C 1
ATOM 1553 O O . MET A 1 195 ? -13.048 5.804 -34.640 1.00 19.68 196 MET A O 1
ATOM 1558 N N . ALA A 1 196 ? -12.605 3.630 -34.083 1.00 19.43 197 ALA A N 1
ATOM 1559 C CA . ALA A 1 196 ? -12.503 3.715 -32.610 1.00 18.74 197 ALA A CA 1
ATOM 1560 C C . ALA A 1 196 ? -11.216 2.989 -32.225 1.00 18.38 197 ALA A C 1
ATOM 1561 O O . ALA A 1 196 ? -11.113 1.793 -32.555 1.00 18.44 197 ALA A O 1
ATOM 1563 N N . TYR A 1 197 ? -10.253 3.702 -31.635 1.00 17.61 198 TYR A N 1
ATOM 1564 C CA . TYR A 1 197 ? -8.899 3.184 -31.316 1.00 17.51 198 TYR A CA 1
ATOM 1565 C C . TYR A 1 197 ? -8.955 2.455 -29.972 1.00 16.78 198 TYR A C 1
ATOM 1566 O O . TYR A 1 197 ? -9.548 2.995 -29.021 1.00 16.22 198 TYR A O 1
ATOM 1575 N N . HIS A 1 198 ? -8.368 1.256 -29.909 1.00 16.88 199 HIS A N 1
ATOM 1576 C CA . HIS A 1 198 ? -8.165 0.490 -28.652 1.00 17.06 199 HIS A CA 1
ATOM 1577 C C . HIS A 1 198 ? -7.546 1.438 -27.622 1.00 16.73 199 HIS A C 1
ATOM 1578 O O . HIS A 1 198 ? -6.641 2.201 -27.998 1.00 15.97 199 HIS A O 1
ATOM 1585 N N . VAL A 1 199 ? -8.025 1.402 -26.379 1.00 16.42 200 VAL A N 1
ATOM 1586 C CA . VAL A 1 199 ? -7.448 2.196 -25.256 1.00 17.94 200 VAL A CA 1
ATOM 1587 C C . VAL A 1 199 ? -5.944 1.894 -25.178 1.00 18.31 200 VAL A C 1
ATOM 1588 O O . VAL A 1 199 ? -5.178 2.847 -24.970 1.00 19.10 200 VAL A O 1
ATOM 1592 N N . GLU A 1 200 ? -5.557 0.632 -25.402 1.00 18.40 201 GLU A N 1
ATOM 1593 C CA . GLU A 1 200 ? -4.168 0.107 -25.279 1.00 19.33 201 GLU A CA 1
ATOM 1594 C C . GLU A 1 200 ? -3.291 0.627 -26.426 1.00 18.60 201 GLU A C 1
ATOM 1595 O O . GLU A 1 200 ? -2.075 0.757 -26.205 1.00 18.03 201 GLU A O 1
ATOM 1601 N N . TYR A 1 201 ? -3.864 0.887 -27.607 1.00 19.08 202 TYR A N 1
ATOM 1602 C CA . TYR A 1 201 ? -3.114 1.416 -28.777 1.00 19.11 202 TYR A CA 1
ATOM 1603 C C . TYR A 1 201 ? -2.950 2.938 -28.668 1.00 19.02 202 TYR A C 1
ATOM 1604 O O . TYR A 1 201 ? -1.815 3.423 -28.847 1.00 18.28 202 TYR A O 1
ATOM 1613 N N . LEU A 1 202 ? -4.035 3.676 -28.410 1.00 19.29 203 LEU A N 1
ATOM 1614 C CA . LEU A 1 202 ? -4.045 5.162 -28.534 1.00 20.61 203 LEU A CA 1
ATOM 1615 C C . LEU A 1 202 ? -3.335 5.828 -27.346 1.00 20.84 203 LEU A C 1
ATOM 1616 O O . LEU A 1 202 ? -2.688 6.866 -27.584 1.00 21.21 203 LEU A O 1
ATOM 1621 N N . GLU A 1 203 ? -3.458 5.299 -26.122 1.00 21.22 204 GLU A N 1
ATOM 1622 C CA . GLU A 1 203 ? -2.869 5.949 -24.913 1.00 22.84 204 GLU A CA 1
ATOM 1623 C C . GLU A 1 203 ? -1.362 6.126 -25.112 1.00 22.14 204 GLU A C 1
ATOM 1624 O O . GLU A 1 203 ? -0.844 7.213 -24.875 1.00 22.83 204 GLU A O 1
ATOM 1630 N N . PRO A 1 204 ? -0.596 5.084 -25.515 1.00 22.08 205 PRO A N 1
ATOM 1631 C CA . PRO A 1 204 ? 0.817 5.266 -25.864 1.00 22.36 205 PRO A CA 1
ATOM 1632 C C . PRO A 1 204 ? 1.103 6.318 -26.951 1.00 21.24 205 PRO A C 1
ATOM 1633 O O . PRO A 1 204 ? 2.119 6.984 -26.850 1.00 20.73 205 PRO A O 1
ATOM 1637 N N . ARG A 1 205 ? 0.233 6.447 -27.959 1.00 20.90 206 ARG A N 1
ATOM 1638 C CA . ARG A 1 205 ? 0.385 7.473 -29.028 1.00 21.67 206 ARG A CA 1
ATOM 1639 C C . ARG A 1 205 ? 0.271 8.862 -28.386 1.00 22.71 206 ARG A C 1
ATOM 1640 O O . ARG A 1 205 ? 1.108 9.730 -28.707 1.00 22.66 206 ARG A O 1
ATOM 1648 N N . MET A 1 206 ? -0.706 9.042 -27.489 1.00 22.98 207 MET A N 1
ATOM 1649 C CA . MET A 1 206 ? -0.966 10.315 -26.764 1.00 23.86 207 MET A CA 1
ATOM 1650 C C . MET A 1 206 ? 0.296 10.729 -25.995 1.00 24.23 207 MET A C 1
ATOM 1651 O O . MET A 1 206 ? 0.746 11.880 -26.180 1.00 21.89 207 MET A O 1
ATOM 1656 N N . ARG A 1 207 ? 0.841 9.819 -25.176 1.00 25.18 208 ARG A N 1
ATOM 1657 C CA . ARG A 1 207 ? 2.030 10.064 -24.309 1.00 25.35 208 ARG A CA 1
ATOM 1658 C C . ARG A 1 207 ? 3.256 10.367 -25.180 1.00 24.30 208 ARG A C 1
ATOM 1659 O O . ARG A 1 207 ? 4.061 11.229 -24.777 1.00 24.58 208 ARG A O 1
ATOM 1667 N N . ARG A 1 208 ? 3.380 9.710 -26.338 1.00 24.26 209 ARG A N 1
ATOM 1668 C CA . ARG A 1 208 ? 4.519 9.892 -27.282 1.00 25.24 209 ARG A CA 1
ATOM 1669 C C . ARG A 1 208 ? 4.582 11.357 -27.738 1.00 23.48 209 ARG A C 1
ATOM 1670 O O . ARG A 1 208 ? 5.705 11.829 -28.024 1.00 22.70 209 ARG A O 1
ATOM 1678 N N . TYR A 1 209 ? 3.435 12.049 -27.796 1.00 22.33 210 TYR A N 1
ATOM 1679 C CA . TYR A 1 209 ? 3.321 13.479 -28.199 1.00 22.31 210 TYR A CA 1
ATOM 1680 C C . TYR A 1 209 ? 3.231 14.378 -26.957 1.00 22.74 210 TYR A C 1
ATOM 1681 O O . TYR A 1 209 ? 3.000 15.592 -27.112 1.00 22.55 210 TYR A O 1
ATOM 1690 N N . GLY A 1 210 ? 3.421 13.804 -25.764 1.00 23.12 211 GLY A N 1
ATOM 1691 C CA . GLY A 1 210 ? 3.536 14.541 -24.490 1.00 23.54 211 GLY A CA 1
ATOM 1692 C C . GLY A 1 210 ? 2.190 14.932 -23.911 1.00 23.56 211 GLY A C 1
ATOM 1693 O O . GLY A 1 210 ? 2.166 15.776 -22.997 1.00 25.67 211 GLY A O 1
ATOM 1694 N N . LEU A 1 211 ? 1.109 14.324 -24.400 1.00 23.04 212 LEU A N 1
ATOM 1695 C CA . LEU A 1 211 ? -0.273 14.625 -23.955 1.00 22.49 212 LEU A CA 1
ATOM 1696 C C . LEU A 1 211 ? -0.562 13.801 -22.696 1.00 23.29 212 LEU A C 1
ATOM 1697 O O . LEU A 1 211 ? -0.531 12.558 -22.770 1.00 21.76 212 LEU A O 1
ATOM 1702 N N . GLU A 1 212 ? -0.769 14.482 -21.568 1.00 25.83 213 GLU A N 1
ATOM 1703 C CA . GLU A 1 212 ? -1.114 13.853 -20.265 1.00 27.71 213 GLU A CA 1
ATOM 1704 C C . GLU A 1 212 ? -2.617 13.560 -20.270 1.00 26.78 213 GLU A C 1
ATOM 1705 O O . GLU A 1 212 ? -3.382 14.312 -19.626 1.00 25.78 213 GLU A O 1
ATOM 1711 N N . VAL A 1 213 ? -3.011 12.515 -21.003 1.00 26.01 214 VAL A N 1
ATOM 1712 C CA . VAL A 1 213 ? -4.435 12.145 -21.250 1.00 26.14 214 VAL A CA 1
ATOM 1713 C C . VAL A 1 213 ? -4.879 11.119 -20.204 1.00 26.46 214 VAL A C 1
ATOM 1714 O O . VAL A 1 213 ? -4.020 10.366 -19.704 1.00 27.24 214 VAL A O 1
ATOM 1718 N N . ARG A 1 214 ? -6.178 11.114 -19.895 1.00 27.27 215 ARG A N 1
ATOM 1719 C CA . ARG A 1 214 ? -6.887 10.020 -19.183 1.00 27.28 215 ARG A CA 1
ATOM 1720 C C . ARG A 1 214 ? -8.013 9.523 -20.085 1.00 25.90 215 ARG A C 1
ATOM 1721 O O . ARG A 1 214 ? -8.819 10.324 -20.552 1.00 24.60 215 ARG A O 1
ATOM 1729 N N . PRO A 1 215 ? -8.089 8.207 -20.392 1.00 25.42 216 PRO A N 1
ATOM 1730 C CA . PRO A 1 215 ? -9.250 7.646 -21.084 1.00 25.61 216 PRO A CA 1
ATOM 1731 C C . PRO A 1 215 ? -10.397 7.362 -20.102 1.00 26.38 216 PRO A C 1
ATOM 1732 O O . PRO A 1 215 ? -10.351 6.347 -19.427 1.00 27.22 216 PRO A O 1
ATOM 1736 N N . ILE A 1 216 ? -11.384 8.261 -20.037 1.00 25.71 217 ILE A N 1
ATOM 1737 C CA . ILE A 1 216 ? -12.545 8.161 -19.103 1.00 25.58 217 ILE A CA 1
ATOM 1738 C C . ILE A 1 216 ? -13.671 7.418 -19.815 1.00 24.90 217 ILE A C 1
ATOM 1739 O O . ILE A 1 216 ? -14.238 7.933 -20.776 1.00 22.42 217 ILE A O 1
ATOM 1744 N N . PRO A 1 217 ? -14.034 6.192 -19.368 1.00 25.32 218 PRO A N 1
ATOM 1745 C CA . PRO A 1 217 ? -15.171 5.477 -19.945 1.00 24.94 218 PRO A CA 1
ATOM 1746 C C . PRO A 1 217 ? -16.486 6.139 -19.507 1.00 23.56 218 PRO A C 1
ATOM 1747 O O . PRO A 1 217 ? -16.581 6.539 -18.363 1.00 24.36 218 PRO A O 1
ATOM 1751 N N . PHE A 1 218 ? -17.449 6.265 -20.424 1.00 22.31 219 PHE A N 1
ATOM 1752 C CA . PHE A 1 218 ? -18.773 6.887 -20.158 1.00 21.89 219 PHE A CA 1
ATOM 1753 C C . PHE A 1 218 ? -19.850 6.216 -21.016 1.00 21.34 219 PHE A C 1
ATOM 1754 O O . PHE A 1 218 ? -19.547 5.766 -22.149 1.00 19.00 219 PHE A O 1
ATOM 1762 N N . ALA A 1 219 ? -21.067 6.156 -20.463 1.00 21.57 220 ALA A N 1
ATOM 1763 C CA . ALA A 1 219 ? -22.309 5.669 -21.105 1.00 22.13 220 ALA A CA 1
ATOM 1764 C C . ALA A 1 219 ? -22.064 4.317 -21.784 1.00 22.73 220 ALA A C 1
ATOM 1765 O O . ALA A 1 219 ? -22.523 4.143 -22.925 1.00 23.51 220 ALA A O 1
ATOM 1767 N N . ASP A 1 220 ? -21.326 3.418 -21.122 1.00 24.14 221 ASP A N 1
ATOM 1768 C CA . ASP A 1 220 ? -21.208 1.976 -21.476 1.00 25.66 221 ASP A CA 1
ATOM 1769 C C . ASP A 1 220 ? -20.330 1.760 -22.717 1.00 24.50 221 ASP A C 1
ATOM 1770 O O . ASP A 1 220 ? -19.574 0.771 -22.717 1.00 25.17 221 ASP A O 1
ATOM 1775 N N . VAL A 1 221 ? -20.450 2.610 -23.745 1.00 23.06 222 VAL A N 1
ATOM 1776 C CA . VAL A 1 221 ? -19.832 2.388 -25.089 1.00 21.11 222 VAL A CA 1
ATOM 1777 C C . VAL A 1 221 ? -18.848 3.512 -25.433 1.00 20.28 222 VAL A C 1
ATOM 1778 O O . VAL A 1 221 ? -18.190 3.396 -26.483 1.00 21.02 222 VAL A O 1
ATOM 1782 N N . GLY A 1 222 ? -18.755 4.553 -24.602 1.00 19.40 223 GLY A N 1
ATOM 1783 C CA . GLY A 1 222 ? -17.900 5.730 -24.853 1.00 18.97 223 GLY A CA 1
ATOM 1784 C C . GLY A 1 222 ? -16.605 5.678 -24.062 1.00 19.02 223 GLY A C 1
ATOM 1785 O O . GLY A 1 222 ? -16.593 5.081 -22.969 1.00 18.77 223 GLY A O 1
ATOM 1786 N N . VAL A 1 223 ? -15.540 6.266 -24.605 1.00 18.76 224 VAL A N 1
ATOM 1787 C CA . VAL A 1 223 ? -14.341 6.682 -23.821 1.00 19.32 224 VAL A CA 1
ATOM 1788 C C . VAL A 1 223 ? -13.987 8.111 -24.245 1.00 18.80 224 VAL A C 1
ATOM 1789 O O . VAL A 1 223 ? -13.931 8.387 -25.468 1.00 18.52 224 VAL A O 1
ATOM 1793 N N . ALA A 1 224 ? -13.818 8.980 -23.246 1.00 18.55 225 ALA A N 1
ATOM 1794 C CA . ALA A 1 224 ? -13.450 10.404 -23.381 1.00 18.97 225 ALA A CA 1
ATOM 1795 C C . ALA A 1 224 ? -11.955 10.558 -23.097 1.00 18.78 225 ALA A C 1
ATOM 1796 O O . ALA A 1 224 ? -11.535 10.374 -21.928 1.00 18.33 225 ALA A O 1
ATOM 1798 N N . TRP A 1 225 ? -11.182 10.851 -24.142 1.00 18.63 226 TRP A N 1
ATOM 1799 C CA . TRP A 1 225 ? -9.729 11.139 -24.058 1.00 19.05 226 TRP A CA 1
ATOM 1800 C C . TRP A 1 225 ? -9.549 12.589 -23.604 1.00 18.69 226 TRP A C 1
ATOM 1801 O O . TRP A 1 225 ? -9.687 13.501 -24.444 1.00 17.31 226 TRP A O 1
ATOM 1812 N N . CYS A 1 226 ? -9.291 12.775 -22.307 1.00 19.25 227 CYS A N 1
ATOM 1813 C CA . CYS A 1 226 ? -9.370 14.073 -21.588 1.00 20.06 227 CYS A CA 1
ATOM 1814 C C . CYS A 1 226 ? -7.975 14.505 -21.121 1.00 20.15 227 CYS A C 1
ATOM 1815 O O . CYS A 1 226 ? -7.320 13.728 -20.399 1.00 19.70 227 CYS A O 1
ATOM 1818 N N . ALA A 1 227 ? -7.541 15.699 -21.529 1.00 20.73 228 ALA A N 1
ATOM 1819 C CA . ALA A 1 227 ? -6.248 16.307 -21.139 1.00 20.83 228 ALA A CA 1
ATOM 1820 C C . ALA A 1 227 ? -6.465 17.776 -20.767 1.00 21.31 228 ALA A C 1
ATOM 1821 O O . ALA A 1 227 ? -7.172 18.478 -21.516 1.00 21.09 228 ALA A O 1
ATOM 1823 N N . GLY A 1 228 ? -5.875 18.208 -19.649 1.00 21.62 229 GLY A N 1
ATOM 1824 C CA . GLY A 1 228 ? -5.912 19.600 -19.165 1.00 22.91 229 GLY A CA 1
ATOM 1825 C C . GLY A 1 228 ? -6.254 19.670 -17.681 1.00 24.74 229 GLY A C 1
ATOM 1826 O O . GLY A 1 228 ? -6.743 18.698 -17.107 1.00 23.33 229 GLY A O 1
ATOM 1827 N N . PRO A 1 229 ? -6.006 20.826 -17.024 1.00 26.37 230 PRO A N 1
ATOM 1828 C CA . PRO A 1 229 ? -6.176 20.943 -15.573 1.00 26.60 230 PRO A CA 1
ATOM 1829 C C . PRO A 1 229 ? -7.623 20.803 -15.064 1.00 28.32 230 PRO A C 1
ATOM 1830 O O . PRO A 1 229 ? -7.783 20.492 -13.896 1.00 28.42 230 PRO A O 1
ATOM 1834 N N . MET A 1 230 ? -8.636 20.997 -15.920 1.00 29.63 231 MET A N 1
ATOM 1835 C CA . MET A 1 230 ? -10.067 20.854 -15.519 1.00 30.32 231 MET A CA 1
ATOM 1836 C C . MET A 1 230 ? -10.415 19.374 -15.305 1.00 30.25 231 MET A C 1
ATOM 1837 O O . MET A 1 230 ? -11.513 19.109 -14.784 1.00 30.83 231 MET A O 1
ATOM 1842 N N . PHE A 1 231 ? -9.527 18.453 -15.700 1.00 30.44 232 PHE A N 1
ATOM 1843 C CA . PHE A 1 231 ? -9.699 16.983 -15.557 1.00 30.69 232 PHE A CA 1
ATOM 1844 C C . PHE A 1 231 ? -8.856 16.445 -14.390 1.00 33.43 232 PHE A C 1
ATOM 1845 O O . PHE A 1 231 ? -8.739 15.213 -14.277 1.00 34.92 232 PHE A O 1
ATOM 1853 N N . GLU A 1 232 ? -8.310 17.328 -13.543 1.00 38.81 233 GLU A N 1
ATOM 1854 C CA . GLU A 1 232 ? -7.629 16.962 -12.268 1.00 42.14 233 GLU A CA 1
ATOM 1855 C C . GLU A 1 232 ? -8.616 16.209 -11.368 1.00 42.97 233 GLU A C 1
ATOM 1856 O O . GLU A 1 232 ? -8.585 14.980 -11.275 1.00 43.45 233 GLU A O 1
ATOM 1862 N N . SER B 1 1 ? -43.613 29.901 0.415 1.00 24.67 2 SER B N 1
ATOM 1863 C CA . SER B 1 1 ? -44.730 29.438 1.287 1.00 23.43 2 SER B CA 1
ATOM 1864 C C . SER B 1 1 ? -44.187 28.460 2.338 1.00 22.97 2 SER B C 1
ATOM 1865 O O . SER B 1 1 ? -43.371 27.595 1.969 1.00 21.71 2 SER B O 1
ATOM 1868 N N . THR B 1 2 ? -44.603 28.597 3.602 1.00 23.74 3 THR B N 1
ATOM 1869 C CA . THR B 1 2 ? -44.165 27.708 4.713 1.00 24.82 3 THR B CA 1
ATOM 1870 C C . THR B 1 2 ? -44.838 26.340 4.561 1.00 24.45 3 THR B C 1
ATOM 1871 O O . THR B 1 2 ? -45.853 26.247 3.845 1.00 24.64 3 THR B O 1
ATOM 1875 N N . LEU B 1 3 ? -44.266 25.315 5.191 1.00 24.58 4 LEU B N 1
ATOM 1876 C CA . LEU B 1 3 ? -44.852 23.951 5.257 1.00 26.32 4 LEU B CA 1
ATOM 1877 C C . LEU B 1 3 ? -46.192 24.021 6.005 1.00 26.64 4 LEU B C 1
ATOM 1878 O O . LEU B 1 3 ? -47.175 23.410 5.528 1.00 22.58 4 LEU B O 1
ATOM 1883 N N . ASP B 1 4 ? -46.226 24.763 7.120 1.00 26.64 5 ASP B N 1
ATOM 1884 C CA . ASP B 1 4 ? -47.408 24.893 8.015 1.00 28.06 5 ASP B CA 1
ATOM 1885 C C . ASP B 1 4 ? -48.584 25.518 7.251 1.00 26.37 5 ASP B C 1
ATOM 1886 O O . ASP B 1 4 ? -49.729 25.143 7.560 1.00 27.39 5 ASP B O 1
ATOM 1891 N N . PHE B 1 5 ? -48.325 26.426 6.301 1.00 23.51 6 PHE B N 1
ATOM 1892 C CA . PHE B 1 5 ? -49.356 27.042 5.421 1.00 23.15 6 PHE B CA 1
ATOM 1893 C C . PHE B 1 5 ? -50.249 25.943 4.829 1.00 23.42 6 PHE B C 1
ATOM 1894 O O . PHE B 1 5 ? -51.486 26.105 4.818 1.00 23.73 6 PHE B O 1
ATOM 1902 N N . TYR B 1 6 ? -49.632 24.853 4.364 1.00 22.75 7 TYR B N 1
ATOM 1903 C CA . TYR B 1 6 ? -50.304 23.707 3.699 1.00 23.25 7 TYR B CA 1
ATOM 1904 C C . TYR B 1 6 ? -50.801 22.696 4.737 1.00 23.09 7 TYR B C 1
ATOM 1905 O O . TYR B 1 6 ? -51.960 22.254 4.628 1.00 25.99 7 TYR B O 1
ATOM 1914 N N . ALA B 1 7 ? -49.945 22.328 5.694 1.00 22.09 8 ALA B N 1
ATOM 1915 C CA . ALA B 1 7 ? -50.238 21.321 6.741 1.00 22.68 8 ALA B CA 1
ATOM 1916 C C . ALA B 1 7 ? -51.476 21.748 7.542 1.00 23.27 8 ALA B C 1
ATOM 1917 O O . ALA B 1 7 ? -52.348 20.891 7.776 1.00 23.47 8 ALA B O 1
ATOM 1919 N N . GLN B 1 8 ? -51.557 23.025 7.925 1.00 24.11 9 GLN B N 1
ATOM 1920 C CA . GLN B 1 8 ? -52.689 23.594 8.711 1.00 25.76 9 GLN B CA 1
ATOM 1921 C C . GLN B 1 8 ? -53.888 23.855 7.787 1.00 24.22 9 GLN B C 1
ATOM 1922 O O . GLN B 1 8 ? -54.976 24.129 8.319 1.00 25.90 9 GLN B O 1
ATOM 1928 N N . GLY B 1 9 ? -53.694 23.798 6.465 1.00 22.23 10 GLY B N 1
ATOM 1929 C CA . GLY B 1 9 ? -54.786 23.659 5.479 1.00 21.88 10 GLY B CA 1
ATOM 1930 C C . GLY B 1 9 ? -55.092 24.932 4.705 1.00 21.22 10 GLY B C 1
ATOM 1931 O O . GLY B 1 9 ? -55.944 24.856 3.804 1.00 20.62 10 GLY B O 1
ATOM 1932 N N . GLN B 1 10 ? -54.442 26.058 5.016 1.00 21.48 11 GLN B N 1
ATOM 1933 C CA . GLN B 1 10 ? -54.744 27.368 4.376 1.00 22.91 11 GLN B CA 1
ATOM 1934 C C . GLN B 1 10 ? -54.468 27.288 2.869 1.00 21.59 11 GLN B C 1
ATOM 1935 O O . GLN B 1 10 ? -55.272 27.849 2.093 1.00 21.31 11 GLN B O 1
ATOM 1941 N N . GLY B 1 11 ? -53.395 26.593 2.478 1.00 21.35 12 GLY B N 1
ATOM 1942 C CA . GLY B 1 11 ? -52.973 26.431 1.074 1.00 21.19 12 GLY B CA 1
ATOM 1943 C C . GLY B 1 11 ? -53.935 25.589 0.252 1.00 20.96 12 GLY B C 1
ATOM 1944 O O . GLY B 1 11 ? -53.818 25.619 -0.982 1.00 20.14 12 GLY B O 1
ATOM 1945 N N . ASP B 1 12 ? -54.846 24.847 0.893 1.00 22.42 13 ASP B N 1
ATOM 1946 C CA . ASP B 1 12 ? -55.871 24.017 0.200 1.00 23.24 13 ASP B CA 1
ATOM 1947 C C . ASP B 1 12 ? -56.757 24.905 -0.683 1.00 21.94 13 ASP B C 1
ATOM 1948 O O . ASP B 1 12 ? -57.168 24.436 -1.757 1.00 21.64 13 ASP B O 1
ATOM 1953 N N . ARG B 1 13 ? -57.022 26.142 -0.255 1.00 21.09 14 ARG B N 1
ATOM 1954 C CA . ARG B 1 13 ? -57.999 27.057 -0.905 1.00 21.94 14 ARG B CA 1
ATOM 1955 C C . ARG B 1 13 ? -57.513 27.422 -2.317 1.00 21.56 14 ARG B C 1
ATOM 1956 O O . ARG B 1 13 ? -58.365 27.763 -3.152 1.00 21.31 14 ARG B O 1
ATOM 1964 N N . LEU B 1 14 ? -56.206 27.311 -2.585 1.00 21.22 15 LEU B N 1
ATOM 1965 C CA . LEU B 1 14 ? -55.576 27.723 -3.871 1.00 20.30 15 LEU B CA 1
ATOM 1966 C C . LEU B 1 14 ? -55.966 26.788 -5.030 1.00 20.49 15 LEU B C 1
ATOM 1967 O O . LEU B 1 14 ? -55.700 27.184 -6.178 1.00 20.07 15 LEU B O 1
ATOM 1972 N N . ILE B 1 15 ? -56.557 25.612 -4.775 1.00 20.34 16 ILE B N 1
ATOM 1973 C CA . ILE B 1 15 ? -57.003 24.676 -5.860 1.00 21.86 16 ILE B CA 1
ATOM 1974 C C . ILE B 1 15 ? -58.538 24.627 -5.939 1.00 22.51 16 ILE B C 1
ATOM 1975 O O . ILE B 1 15 ? -59.053 23.790 -6.702 1.00 22.37 16 ILE B O 1
ATOM 1980 N N . ASP B 1 16 ? -59.248 25.485 -5.201 1.00 22.40 17 ASP B N 1
ATOM 1981 C CA . ASP B 1 16 ? -60.726 25.611 -5.305 1.00 23.05 17 ASP B CA 1
ATOM 1982 C C . ASP B 1 16 ? -61.056 26.297 -6.632 1.00 23.72 17 ASP B C 1
ATOM 1983 O O . ASP B 1 16 ? -60.732 27.468 -6.813 1.00 23.92 17 ASP B O 1
ATOM 1988 N N . PRO B 1 17 ? -61.693 25.597 -7.606 1.00 24.52 18 PRO B N 1
ATOM 1989 C CA . PRO B 1 17 ? -62.006 26.191 -8.909 1.00 24.60 18 PRO B CA 1
ATOM 1990 C C . PRO B 1 17 ? -62.936 27.412 -8.827 1.00 24.62 18 PRO B C 1
ATOM 1991 O O . PRO B 1 17 ? -62.853 28.264 -9.695 1.00 24.35 18 PRO B O 1
ATOM 1995 N N . ALA B 1 18 ? -63.782 27.468 -7.792 1.00 24.58 19 ALA B N 1
ATOM 1996 C CA . ALA B 1 18 ? -64.754 28.557 -7.534 1.00 26.52 19 ALA B CA 1
ATOM 1997 C C . ALA B 1 18 ? -64.026 29.885 -7.294 1.00 27.11 19 ALA B C 1
ATOM 1998 O O . ALA B 1 18 ? -64.697 30.935 -7.340 1.00 31.83 19 ALA B O 1
ATOM 2000 N N . ARG B 1 19 ? -62.715 29.844 -7.035 1.00 26.11 20 ARG B N 1
ATOM 2001 C CA . ARG B 1 19 ? -61.901 31.037 -6.684 1.00 25.40 20 ARG B CA 1
ATOM 2002 C C . ARG B 1 19 ? -61.005 31.445 -7.863 1.00 24.97 20 ARG B C 1
ATOM 2003 O O . ARG B 1 19 ? -60.207 32.386 -7.682 1.00 26.85 20 ARG B O 1
ATOM 2011 N N . PHE B 1 20 ? -61.135 30.785 -9.022 1.00 24.69 21 PHE B N 1
ATOM 2012 C CA . PHE B 1 20 ? -60.286 31.009 -10.225 1.00 22.82 21 PHE B CA 1
ATOM 2013 C C . PHE B 1 20 ? -60.937 32.041 -11.138 1.00 23.19 21 PHE B C 1
ATOM 2014 O O . PHE B 1 20 ? -62.053 31.827 -11.603 1.00 24.25 21 PHE B O 1
ATOM 2022 N N . PRO B 1 21 ? -60.269 33.180 -11.438 1.00 22.64 22 PRO B N 1
ATOM 2023 C CA . PRO B 1 21 ? -60.695 34.044 -12.537 1.00 23.92 22 PRO B CA 1
ATOM 2024 C C . PRO B 1 21 ? -60.460 33.377 -13.900 1.00 24.49 22 PRO B C 1
ATOM 2025 O O . PRO B 1 21 ? -59.774 32.368 -13.955 1.00 23.28 22 PRO B O 1
ATOM 2029 N N . ALA B 1 22 ? -61.041 33.958 -14.954 1.00 26.15 23 ALA B N 1
ATOM 2030 C CA . ALA B 1 22 ? -60.955 33.488 -16.357 1.00 27.00 23 ALA B CA 1
ATOM 2031 C C . ALA B 1 22 ? -59.492 33.215 -16.726 1.00 26.81 23 ALA B C 1
ATOM 2032 O O . ALA B 1 22 ? -59.214 32.147 -17.304 1.00 27.87 23 ALA B O 1
ATOM 2034 N N . GLU B 1 23 ? -58.597 34.144 -16.380 1.00 28.02 24 GLU B N 1
ATOM 2035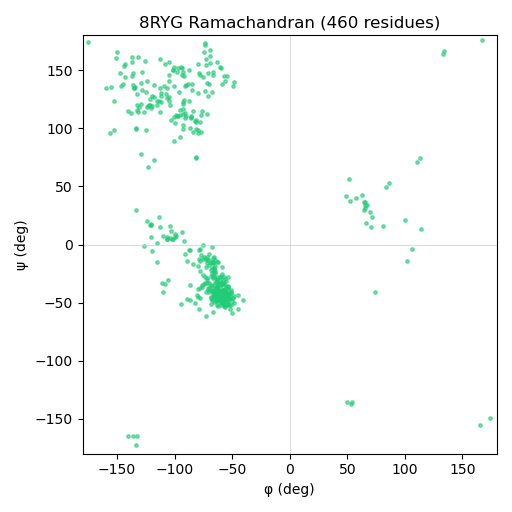 C CA . GLU B 1 23 ? -57.151 34.109 -16.730 1.00 28.65 24 GLU B CA 1
ATOM 2036 C C . GLU B 1 23 ? -56.494 32.869 -16.107 1.00 26.05 24 GLU B C 1
ATOM 2037 O O . GLU B 1 23 ? -55.658 32.247 -16.786 1.00 25.45 24 GLU B O 1
ATOM 2043 N N . ILE B 1 24 ? -56.861 32.507 -14.874 1.00 25.32 25 ILE B N 1
ATOM 2044 C CA . ILE B 1 24 ? -56.273 31.332 -14.161 1.00 24.42 25 ILE B CA 1
ATOM 2045 C C . ILE B 1 24 ? -56.826 30.032 -14.768 1.00 24.23 25 ILE B C 1
ATOM 2046 O O . ILE B 1 24 ? -56.065 29.048 -14.814 1.00 22.47 25 ILE B O 1
ATOM 2051 N N . LYS B 1 25 ? -58.079 30.021 -15.234 1.00 23.81 26 LYS B N 1
ATOM 2052 C CA . LYS B 1 25 ? -58.691 28.833 -15.895 1.00 23.41 26 LYS B CA 1
ATOM 2053 C C . LYS B 1 25 ? -58.037 28.625 -17.268 1.00 22.23 26 LYS B C 1
ATOM 2054 O O . LYS B 1 25 ? -57.776 27.457 -17.620 1.00 20.78 26 LYS B O 1
ATOM 2060 N N . ALA B 1 26 ? -57.782 29.709 -18.009 1.00 22.59 27 ALA B N 1
ATOM 2061 C CA . ALA B 1 26 ? -57.050 29.699 -19.300 1.00 23.00 27 ALA B CA 1
ATOM 2062 C C . ALA B 1 26 ? -55.616 29.213 -19.060 1.00 23.08 27 ALA B C 1
ATOM 2063 O O . ALA B 1 26 ? -55.136 28.376 -19.844 1.00 25.78 27 ALA B O 1
ATOM 2065 N N . PHE B 1 27 ? -54.969 29.717 -18.005 1.00 21.98 28 PHE B N 1
ATOM 2066 C CA . PHE B 1 27 ? -53.624 29.285 -17.543 1.00 21.67 28 PHE B CA 1
ATOM 2067 C C . PHE B 1 27 ? -53.623 27.762 -17.372 1.00 21.54 28 PHE B C 1
ATOM 2068 O O . PHE B 1 27 ? -52.743 27.100 -17.954 1.00 21.55 28 PHE B O 1
ATOM 2076 N N . LEU B 1 28 ? -54.593 27.226 -16.621 1.00 20.85 29 LEU B N 1
ATOM 2077 C CA . LEU B 1 28 ? -54.683 25.772 -16.307 1.00 21.98 29 LEU B CA 1
ATOM 2078 C C . LEU B 1 28 ? -54.955 24.972 -17.588 1.00 22.50 29 LEU B C 1
ATOM 2079 O O . LEU B 1 28 ? -54.423 23.853 -17.700 1.00 22.15 29 LEU B O 1
ATOM 2084 N N . GLU B 1 29 ? -55.728 25.523 -18.528 1.00 22.90 30 GLU B N 1
ATOM 2085 C CA . GLU B 1 29 ? -55.963 24.883 -19.850 1.00 23.79 30 GLU B CA 1
ATOM 2086 C C . GLU B 1 29 ? -54.659 24.902 -20.658 1.00 22.06 30 GLU B C 1
ATOM 2087 O O . GLU B 1 29 ? -54.280 23.838 -21.173 1.00 22.19 30 GLU B O 1
ATOM 2093 N N . GLY B 1 30 ? -54.014 26.069 -20.774 1.00 20.37 31 GLY B N 1
ATOM 2094 C CA . GLY B 1 30 ? -52.743 26.250 -21.507 1.00 21.34 31 GLY B CA 1
ATOM 2095 C C . GLY B 1 30 ? -51.646 25.345 -20.966 1.00 21.62 31 GLY B C 1
ATOM 2096 O O . GLY B 1 30 ? -50.866 24.802 -21.771 1.00 23.70 31 GLY B O 1
ATOM 2097 N N . GLU B 1 31 ? -51.596 25.184 -19.642 1.00 21.35 32 GLU B N 1
ATOM 2098 C CA . GLU B 1 31 ? -50.690 24.249 -18.925 1.00 22.74 32 GLU B CA 1
ATOM 2099 C C . GLU B 1 31 ? -50.872 22.834 -19.487 1.00 23.38 32 GLU B C 1
ATOM 2100 O O . GLU B 1 31 ? -49.855 22.187 -19.833 1.00 21.20 32 GLU B O 1
ATOM 2106 N N . ARG B 1 32 ? -52.126 22.385 -19.593 1.00 24.47 33 ARG B N 1
ATOM 2107 C CA . ARG B 1 32 ? -52.486 21.010 -20.027 1.00 26.58 33 ARG B CA 1
ATOM 2108 C C . ARG B 1 32 ? -52.205 20.844 -21.528 1.00 25.23 33 ARG B C 1
ATOM 2109 O O . ARG B 1 32 ? -51.772 19.744 -21.917 1.00 26.81 33 ARG B O 1
ATOM 2117 N N . VAL B 1 33 ? -52.454 21.880 -22.336 1.00 24.69 34 VAL B N 1
ATOM 2118 C CA . VAL B 1 33 ? -52.177 21.874 -23.806 1.00 24.73 34 VAL B CA 1
ATOM 2119 C C . VAL B 1 33 ? -50.682 21.600 -24.006 1.00 25.33 34 VAL B C 1
ATOM 2120 O O . VAL B 1 33 ? -50.347 20.705 -24.800 1.00 23.75 34 VAL B O 1
ATOM 2124 N N . LEU B 1 34 ? -49.820 22.328 -23.290 1.00 26.82 35 LEU B N 1
ATOM 2125 C CA . LEU B 1 34 ? -48.342 22.183 -23.379 1.00 27.49 35 LEU B CA 1
ATOM 2126 C C . LEU B 1 34 ? -47.933 20.764 -22.965 1.00 26.86 35 LEU B C 1
ATOM 2127 O O . LEU B 1 34 ? -47.085 20.172 -23.663 1.00 27.50 35 LEU B O 1
ATOM 2132 N N . LEU B 1 35 ? -48.511 20.241 -21.879 1.00 25.43 36 LEU B N 1
ATOM 2133 C CA . LEU B 1 35 ? -48.212 18.880 -21.352 1.00 26.34 36 LEU B CA 1
ATOM 2134 C C . LEU B 1 35 ? -48.595 17.838 -22.412 1.00 25.71 36 LEU B C 1
ATOM 2135 O O . LEU B 1 35 ? -47.735 17.007 -22.767 1.00 26.60 36 LEU B O 1
ATOM 2140 N N . ASP B 1 36 ? -49.833 17.903 -22.909 1.00 25.87 37 ASP B N 1
ATOM 2141 C CA . ASP B 1 36 ? -50.372 17.026 -23.984 1.00 26.19 37 ASP B CA 1
ATOM 2142 C C . ASP B 1 36 ? -49.472 17.091 -25.226 1.00 25.24 37 ASP B C 1
ATOM 2143 O O . ASP B 1 36 ? -49.306 16.042 -25.879 1.00 24.54 37 ASP B O 1
ATOM 2148 N N . SER B 1 37 ? -48.912 18.266 -25.539 1.00 24.38 38 SER B N 1
ATOM 2149 C CA . SER B 1 37 ? -48.112 18.516 -26.770 1.00 25.81 38 SER B CA 1
ATOM 2150 C C . SER B 1 37 ? -46.810 17.699 -26.758 1.00 26.63 38 SER B C 1
ATOM 2151 O O . SER B 1 37 ? -46.278 17.450 -27.854 1.00 27.23 38 SER B O 1
ATOM 2154 N N . VAL B 1 38 ? -46.312 17.300 -25.581 1.00 27.32 39 VAL B N 1
ATOM 2155 C CA . VAL B 1 38 ? -45.022 16.557 -25.429 1.00 27.79 39 VAL B CA 1
ATOM 2156 C C . VAL B 1 38 ? -45.279 15.145 -24.881 1.00 28.17 39 VAL B C 1
ATOM 2157 O O . VAL B 1 38 ? -44.295 14.401 -24.702 1.00 28.38 39 VAL B O 1
ATOM 2161 N N . ALA B 1 39 ? -46.546 14.784 -24.646 1.00 28.36 40 ALA B N 1
ATOM 2162 C CA . ALA B 1 39 ? -46.975 13.553 -23.941 1.00 29.02 40 ALA B CA 1
ATOM 2163 C C . ALA B 1 39 ? -46.364 12.311 -24.601 1.00 28.28 40 ALA B C 1
ATOM 2164 O O . ALA B 1 39 ? -45.899 11.416 -23.858 1.00 25.89 40 ALA B O 1
ATOM 2166 N N . GLU B 1 40 ? -46.367 12.267 -25.939 1.00 28.17 41 GLU B N 1
ATOM 2167 C CA . GLU B 1 40 ? -45.874 11.123 -26.756 1.00 28.61 41 GLU B CA 1
ATOM 2168 C C . GLU B 1 40 ? -44.415 10.798 -26.395 1.00 26.71 41 GLU B C 1
ATOM 2169 O O . GLU B 1 40 ? -44.037 9.618 -26.515 1.00 25.45 41 GLU B O 1
ATOM 2175 N N . HIS B 1 41 ? -43.632 11.796 -25.968 1.00 26.87 42 HIS B N 1
ATOM 2176 C CA . HIS B 1 41 ? -42.179 11.667 -25.653 1.00 27.36 42 HIS B CA 1
ATOM 2177 C C . HIS B 1 41 ? -41.969 11.277 -24.182 1.00 26.27 42 HIS B C 1
ATOM 2178 O O . HIS B 1 41 ? -40.843 10.861 -23.842 1.00 28.73 42 HIS B O 1
ATOM 2185 N N . VAL B 1 42 ? -43.007 11.398 -23.350 1.00 24.52 43 VAL B N 1
ATOM 2186 C CA . VAL B 1 42 ? -42.969 11.130 -21.880 1.00 23.93 43 VAL B CA 1
ATOM 2187 C C . VAL B 1 42 ? -43.451 9.698 -21.608 1.00 24.40 43 VAL B C 1
ATOM 2188 O O . VAL B 1 42 ? -44.509 9.320 -22.141 1.00 26.36 43 VAL B O 1
ATOM 2192 N N . GLU B 1 43 ? -42.700 8.939 -20.803 1.00 24.21 44 GLU B N 1
ATOM 2193 C CA . GLU B 1 43 ? -43.114 7.616 -20.252 1.00 23.97 44 GLU B CA 1
ATOM 2194 C C . GLU B 1 43 ? -43.336 7.723 -18.740 1.00 23.54 44 GLU B C 1
ATOM 2195 O O . GLU B 1 43 ? -44.193 6.977 -18.220 1.00 23.30 44 GLU B O 1
ATOM 2201 N N . LEU B 1 44 ? -42.562 8.581 -18.067 1.00 22.15 45 LEU B N 1
ATOM 2202 C CA . LEU B 1 44 ? -42.679 8.865 -16.614 1.00 22.18 45 LEU B CA 1
ATOM 2203 C C . LEU B 1 44 ? -42.932 10.361 -16.410 1.00 21.70 45 LEU B C 1
ATOM 2204 O O . LEU B 1 44 ? -42.079 11.162 -16.811 1.00 22.89 45 LEU B O 1
ATOM 2209 N N . LEU B 1 45 ? -44.065 10.709 -15.797 1.00 21.04 46 LEU B N 1
ATOM 2210 C CA . LEU B 1 45 ? -44.334 12.066 -15.260 1.00 20.71 46 LEU B CA 1
ATOM 2211 C C . LEU B 1 45 ? -43.919 12.093 -13.786 1.00 19.16 46 LEU B C 1
ATOM 2212 O O . LEU B 1 45 ? -44.412 11.248 -13.017 1.00 18.45 46 LEU B O 1
ATOM 2217 N N . VAL B 1 46 ? -43.017 13.006 -13.422 1.00 18.13 47 VAL B N 1
ATOM 2218 C CA . VAL B 1 46 ? -42.735 13.375 -12.005 1.00 17.62 47 VAL B CA 1
ATOM 2219 C C . VAL B 1 46 ? -43.431 14.715 -11.754 1.00 16.27 47 VAL B C 1
ATO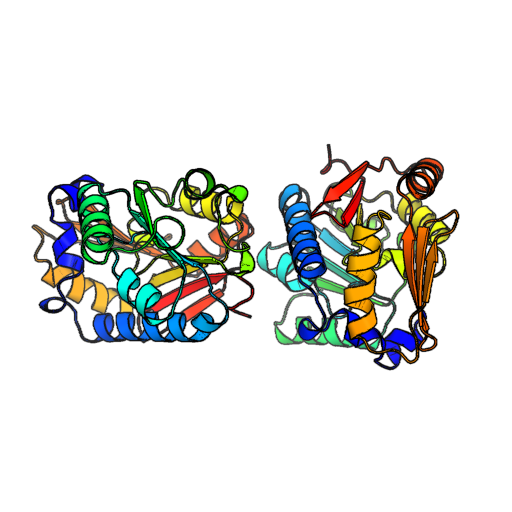M 2220 O O . VAL B 1 46 ? -42.963 15.731 -12.301 1.00 15.03 47 VAL B O 1
ATOM 2224 N N . GLU B 1 47 ? -44.532 14.695 -10.997 1.00 16.73 48 GLU B N 1
ATOM 2225 C CA . GLU B 1 47 ? -45.311 15.899 -10.618 1.00 17.22 48 GLU B CA 1
ATOM 2226 C C . GLU B 1 47 ? -44.689 16.486 -9.348 1.00 16.59 48 GLU B C 1
ATOM 2227 O O . GLU B 1 47 ? -44.942 15.939 -8.257 1.00 16.16 48 GLU B O 1
ATOM 2233 N N . VAL B 1 48 ? -43.884 17.541 -9.499 1.00 15.81 49 VAL B N 1
ATOM 2234 C CA . VAL B 1 48 ? -43.118 18.182 -8.390 1.00 15.89 49 VAL B CA 1
ATOM 2235 C C . VAL B 1 48 ? -43.998 19.288 -7.803 1.00 17.06 49 VAL B C 1
ATOM 2236 O O . VAL B 1 48 ? -44.203 20.318 -8.486 1.00 17.17 49 VAL B O 1
ATOM 2240 N N . GLY B 1 49 ? -44.496 19.062 -6.583 1.00 17.44 50 GLY B N 1
ATOM 2241 C CA . GLY B 1 49 ? -45.585 19.839 -5.961 1.00 18.60 50 GLY B CA 1
ATOM 2242 C C . GLY B 1 49 ? -46.928 19.272 -6.376 1.00 18.73 50 GLY B C 1
ATOM 2243 O O . GLY B 1 49 ? -47.769 20.044 -6.857 1.00 19.39 50 GLY B O 1
ATOM 2244 N N . SER B 1 50 ? -47.103 17.960 -6.187 1.00 19.00 51 SER B N 1
ATOM 2245 C CA . SER B 1 50 ? -48.250 17.150 -6.673 1.00 19.87 51 SER B CA 1
ATOM 2246 C C . SER B 1 50 ? -49.522 17.466 -5.882 1.00 20.93 51 SER B C 1
ATOM 2247 O O . SER B 1 50 ? -50.625 17.302 -6.448 1.00 21.62 51 SER B O 1
ATOM 2250 N N . MET B 1 51 ? -49.372 17.875 -4.620 1.00 22.36 52 MET B N 1
ATOM 2251 C CA . MET B 1 51 ? -50.449 17.810 -3.597 1.00 24.09 52 MET B CA 1
ATOM 2252 C C . MET B 1 51 ? -50.951 16.356 -3.566 1.00 22.82 52 MET B C 1
ATOM 2253 O O . MET B 1 51 ? -50.089 15.453 -3.586 1.00 23.02 52 MET B O 1
ATOM 2258 N N . HIS B 1 52 ? -52.267 16.125 -3.534 1.00 22.83 53 HIS B N 1
ATOM 2259 C CA . HIS B 1 52 ? -52.896 14.773 -3.536 1.00 22.50 53 HIS B CA 1
ATOM 2260 C C . HIS B 1 52 ? -52.624 14.039 -4.858 1.00 22.22 53 HIS B C 1
ATOM 2261 O O . HIS B 1 52 ? -52.936 12.837 -4.924 1.00 23.54 53 HIS B O 1
ATOM 2268 N N . GLY B 1 53 ? -52.094 14.731 -5.872 1.00 21.35 54 GLY B N 1
ATOM 2269 C CA . GLY B 1 53 ? -51.796 14.162 -7.200 1.00 21.80 54 GLY B CA 1
ATOM 2270 C C . GLY B 1 53 ? -52.730 14.726 -8.253 1.00 21.87 54 GLY B C 1
ATOM 2271 O O . GLY B 1 53 ? -53.596 13.977 -8.733 1.00 23.48 54 GLY B O 1
ATOM 2272 N N . GLN B 1 54 ? -52.547 16.003 -8.600 1.00 21.85 55 GLN B N 1
ATOM 2273 C CA . GLN B 1 54 ? -53.436 16.780 -9.506 1.00 21.99 55 GLN B CA 1
ATOM 2274 C C . GLN B 1 54 ? -53.344 16.239 -10.938 1.00 21.30 55 GLN B C 1
ATOM 2275 O O . GLN B 1 54 ? -54.266 16.515 -11.718 1.00 21.11 55 GLN B O 1
ATOM 2281 N N . HIS B 1 55 ? -52.256 15.538 -11.276 1.00 21.20 56 HIS B N 1
ATOM 2282 C CA . HIS B 1 55 ? -51.979 14.999 -12.635 1.00 21.14 56 HIS B CA 1
ATOM 2283 C C . HIS B 1 55 ? -51.739 13.485 -12.580 1.00 22.33 56 HIS B C 1
ATOM 2284 O O . HIS B 1 55 ? -51.155 12.958 -13.542 1.00 22.64 56 HIS B O 1
ATOM 2291 N N . LEU B 1 56 ? -52.193 12.816 -11.513 1.00 23.64 57 LEU B N 1
ATOM 2292 C CA . LEU B 1 56 ? -52.220 11.332 -11.403 1.00 24.99 57 LEU B CA 1
ATOM 2293 C C . LEU B 1 56 ? -53.208 10.773 -12.433 1.00 26.83 57 LEU B C 1
ATOM 2294 O O . LEU B 1 56 ? -52.828 9.835 -13.162 1.00 30.38 57 LEU B O 1
ATOM 2299 N N . GLY B 1 57 ? -54.426 11.327 -12.478 1.00 26.94 58 GLY B N 1
ATOM 2300 C CA . GLY B 1 57 ? -55.486 10.956 -13.437 1.00 27.88 58 GLY B CA 1
ATOM 2301 C C . GLY B 1 57 ? -54.984 11.010 -14.869 1.00 28.70 58 GLY B C 1
ATOM 2302 O O . GLY B 1 57 ? -55.254 10.056 -15.628 1.00 29.15 58 GLY B O 1
ATOM 2303 N N . TRP B 1 58 ? -54.264 12.080 -15.224 1.00 28.45 59 TRP B N 1
ATOM 2304 C CA . TRP B 1 58 ? -53.644 12.278 -16.564 1.00 28.65 59 TRP B CA 1
ATOM 2305 C C . TRP B 1 58 ? -52.730 11.090 -16.891 1.00 26.69 59 TRP B C 1
ATOM 2306 O O . TRP B 1 58 ? -52.875 10.519 -17.986 1.00 28.62 59 TRP B O 1
ATOM 2317 N N . ALA B 1 59 ? -51.835 10.735 -15.964 1.00 25.41 60 ALA B N 1
ATOM 2318 C CA . ALA B 1 59 ? -50.840 9.645 -16.104 1.00 25.09 60 ALA B CA 1
ATOM 2319 C C . ALA B 1 59 ? -51.558 8.298 -16.256 1.00 23.55 60 ALA B C 1
ATOM 2320 O O . ALA B 1 59 ? -51.108 7.477 -17.082 1.00 21.29 60 ALA B O 1
ATOM 2322 N N . ILE B 1 60 ? -52.625 8.086 -15.479 1.00 24.14 61 ILE B N 1
ATOM 2323 C CA . ILE B 1 60 ? -53.497 6.873 -15.530 1.00 26.14 61 ILE B CA 1
ATOM 2324 C C . ILE B 1 60 ? -54.130 6.777 -16.924 1.00 27.50 61 ILE B C 1
ATOM 2325 O O . ILE B 1 60 ? -54.086 5.680 -17.519 1.00 30.19 61 ILE B O 1
ATOM 2330 N N . ALA B 1 61 ? -54.687 7.887 -17.421 1.00 28.72 62 ALA B N 1
ATOM 2331 C CA . ALA B 1 61 ? -55.447 7.966 -18.693 1.00 30.67 62 ALA B CA 1
ATOM 2332 C C . ALA B 1 61 ? -54.517 7.749 -19.894 1.00 31.64 62 ALA B C 1
ATOM 2333 O O . ALA B 1 61 ? -54.982 7.158 -20.885 1.00 32.41 62 ALA B O 1
ATOM 2335 N N . ARG B 1 62 ? -53.263 8.210 -19.808 1.00 33.67 63 ARG B N 1
ATOM 2336 C CA . ARG B 1 62 ? -52.290 8.229 -20.937 1.00 33.90 63 ARG B CA 1
ATOM 2337 C C . ARG B 1 62 ? -51.291 7.069 -20.822 1.00 32.28 63 ARG B C 1
ATOM 2338 O O . ARG B 1 62 ? -50.367 7.016 -21.655 1.00 33.99 63 ARG B O 1
ATOM 2346 N N . GLY B 1 63 ? -51.470 6.176 -19.842 1.00 30.34 64 GLY B N 1
ATOM 2347 C CA . GLY B 1 63 ? -50.635 4.973 -19.647 1.00 28.68 64 GLY B CA 1
ATOM 2348 C C . GLY B 1 63 ? -49.198 5.318 -19.286 1.00 27.49 64 GLY B C 1
ATOM 2349 O O . GLY B 1 63 ? -48.287 4.592 -19.733 1.00 26.57 64 GLY B O 1
ATOM 2350 N N . LYS B 1 64 ? -48.993 6.376 -18.494 1.00 26.46 65 LYS B N 1
ATOM 2351 C CA . LYS B 1 64 ? -47.648 6.839 -18.061 1.00 25.78 65 LYS B CA 1
ATOM 2352 C C . LYS B 1 64 ? -47.311 6.233 -16.694 1.00 25.20 65 LYS B C 1
ATOM 2353 O O . LYS B 1 64 ? -48.249 5.938 -15.921 1.00 26.27 65 LYS B O 1
ATOM 2359 N N . HIS B 1 65 ? -46.016 6.064 -16.411 1.00 23.55 66 HIS B N 1
ATOM 2360 C CA . HIS B 1 65 ? -45.480 5.936 -15.031 1.00 22.93 66 HIS B CA 1
ATOM 2361 C C . HIS B 1 65 ? -45.692 7.291 -14.350 1.00 20.97 66 HIS B C 1
ATOM 2362 O O . HIS B 1 65 ? -45.623 8.310 -15.061 1.00 19.67 66 HIS B O 1
ATOM 2369 N N . TYR B 1 66 ? -45.966 7.306 -13.043 1.00 20.56 67 TYR B N 1
ATOM 2370 C CA . TYR B 1 66 ? -46.216 8.544 -12.263 1.00 20.62 67 TYR B CA 1
ATOM 2371 C C . TYR B 1 66 ? -45.443 8.483 -10.942 1.00 20.61 67 TYR B C 1
ATOM 2372 O O . TYR B 1 66 ? -45.453 7.426 -10.287 1.00 20.93 67 TYR B O 1
ATOM 2381 N N . ILE B 1 67 ? -44.778 9.587 -10.590 1.00 20.27 68 ILE B N 1
ATOM 2382 C CA . ILE B 1 67 ? -44.199 9.841 -9.237 1.00 21.86 68 ILE B CA 1
ATOM 2383 C C . ILE B 1 67 ? -44.620 11.249 -8.810 1.00 21.55 68 ILE B C 1
ATOM 2384 O O . ILE B 1 67 ? -44.178 12.211 -9.457 1.00 23.49 68 ILE B O 1
ATOM 2389 N N . GLY B 1 68 ? -45.445 11.355 -7.768 1.00 21.29 69 GLY B N 1
ATOM 2390 C CA . GLY B 1 68 ? -45.838 12.639 -7.159 1.00 21.18 69 GLY B CA 1
ATOM 2391 C C . GLY B 1 68 ? -44.901 13.006 -6.024 1.00 21.37 69 GLY B C 1
ATOM 2392 O O . GLY B 1 68 ? -44.730 12.174 -5.107 1.00 23.16 69 GLY B O 1
ATOM 2393 N N . VAL B 1 69 ? -44.298 14.194 -6.084 1.00 21.30 70 VAL B N 1
ATOM 2394 C CA . VAL B 1 69 ? -43.390 14.724 -5.022 1.00 21.80 70 VAL B CA 1
ATOM 2395 C C . VAL B 1 69 ? -44.082 15.911 -4.343 1.00 20.89 70 VAL B C 1
ATOM 2396 O O . VAL B 1 69 ? -44.534 16.831 -5.055 1.00 19.37 70 VAL B O 1
ATOM 2400 N N . ASP B 1 70 ? -44.162 15.881 -3.010 1.00 20.01 71 ASP B N 1
ATOM 2401 C CA . ASP B 1 70 ? -44.721 16.985 -2.188 1.00 20.27 71 ASP B CA 1
ATOM 2402 C C . ASP B 1 70 ? -44.202 16.828 -0.760 1.00 18.77 71 ASP B C 1
ATOM 2403 O O . ASP B 1 70 ? -44.179 15.721 -0.229 1.00 17.58 71 ASP B O 1
ATOM 2408 N N . PRO B 1 71 ? -43.739 17.915 -0.099 1.00 18.46 72 PRO B N 1
ATOM 2409 C CA . PRO B 1 71 ? -43.257 17.823 1.281 1.00 18.59 72 PRO B CA 1
ATOM 2410 C C . PRO B 1 71 ? -44.362 17.739 2.347 1.00 18.99 72 PRO B C 1
ATOM 2411 O O . PRO B 1 71 ? -44.033 17.481 3.482 1.00 19.85 72 PRO B O 1
ATOM 2415 N N . VAL B 1 72 ? -45.626 17.946 1.964 1.00 20.04 73 VAL B N 1
ATOM 2416 C CA . VAL B 1 72 ? -46.795 18.009 2.894 1.00 20.06 73 VAL B CA 1
ATOM 2417 C C . VAL B 1 72 ? -47.299 16.587 3.129 1.00 20.52 73 VAL B C 1
ATOM 2418 O O . VAL B 1 72 ? -47.880 15.982 2.227 1.00 20.84 73 VAL B O 1
ATOM 2422 N N . PRO B 1 73 ? -47.089 16.009 4.337 1.00 20.57 74 PRO B N 1
ATOM 2423 C CA . PRO B 1 73 ? -47.476 14.623 4.615 1.00 21.26 74 PRO B CA 1
ATOM 2424 C C . PRO B 1 73 ? -48.941 14.275 4.293 1.00 21.43 74 PRO B C 1
ATOM 2425 O O . PRO B 1 73 ? -49.170 13.205 3.762 1.00 20.75 74 PRO B O 1
ATOM 2429 N N . ARG B 1 74 ? -49.883 15.168 4.620 1.00 22.29 75 ARG B N 1
ATOM 2430 C CA . ARG B 1 74 ? -51.343 14.959 4.405 1.00 23.03 75 ARG B CA 1
ATOM 2431 C C . ARG B 1 74 ? -51.601 14.734 2.911 1.00 22.46 75 ARG B C 1
ATOM 2432 O O . ARG B 1 74 ? -52.332 13.782 2.572 1.00 23.76 75 ARG B O 1
ATOM 2440 N N . TYR B 1 75 ? -51.015 15.576 2.054 1.00 21.12 76 TYR B N 1
ATOM 2441 C CA . TYR B 1 75 ? -51.126 15.475 0.575 1.00 20.61 76 TYR B CA 1
ATOM 2442 C C . TYR B 1 75 ? -50.610 14.104 0.117 1.00 20.62 76 TYR B C 1
ATOM 2443 O O . TYR B 1 75 ? -51.312 13.446 -0.672 1.00 20.92 76 TYR B O 1
ATOM 2452 N N . ILE B 1 76 ? -49.443 13.681 0.617 1.00 20.65 77 ILE B N 1
ATOM 2453 C CA . ILE B 1 76 ? -48.798 12.378 0.272 1.00 21.77 77 ILE B CA 1
ATOM 2454 C C . ILE B 1 76 ? -49.705 11.233 0.743 1.00 22.85 77 ILE B C 1
ATOM 2455 O O . ILE B 1 76 ? -49.840 10.242 -0.005 1.00 22.82 77 ILE B O 1
ATOM 2460 N N . GLU B 1 77 ? -50.279 11.364 1.943 1.00 24.57 78 GLU B N 1
ATOM 2461 C CA . GLU B 1 77 ? -51.226 10.389 2.550 1.00 25.81 78 GLU B CA 1
ATOM 2462 C C . GLU B 1 77 ? -52.447 10.237 1.634 1.00 25.11 78 GLU B C 1
ATOM 2463 O O . GLU B 1 77 ? -52.820 9.090 1.347 1.00 22.22 78 GLU B O 1
ATOM 2469 N N . GLN B 1 78 ? -53.032 11.357 1.193 1.00 26.11 79 GLN B N 1
ATOM 2470 C CA . GLN B 1 78 ? -54.214 11.397 0.288 1.00 26.87 79 GLN B CA 1
ATOM 2471 C C . GLN B 1 78 ? -53.868 10.713 -1.040 1.00 26.34 79 GLN B C 1
ATOM 2472 O O . GLN B 1 78 ? -54.653 9.861 -1.488 1.00 27.70 79 GLN B O 1
ATOM 2478 N N . GLY B 1 79 ? -52.734 11.075 -1.645 1.00 25.66 80 GLY B N 1
ATOM 2479 C CA . GLY B 1 79 ? -52.259 10.488 -2.912 1.00 25.30 80 GLY B CA 1
ATOM 2480 C C . GLY B 1 79 ? -52.143 8.977 -2.816 1.00 25.25 80 GLY B C 1
ATOM 2481 O O . GLY B 1 79 ? -52.664 8.285 -3.708 1.00 26.61 80 GLY B O 1
ATOM 2482 N N . ARG B 1 80 ? -51.494 8.486 -1.759 1.00 24.94 81 ARG B N 1
ATOM 2483 C CA . ARG B 1 80 ? -51.274 7.037 -1.502 1.00 25.39 81 ARG B CA 1
ATOM 2484 C C . ARG B 1 80 ? -52.614 6.351 -1.220 1.00 25.90 81 ARG B C 1
ATOM 2485 O O . ARG B 1 80 ? -52.726 5.146 -1.516 1.00 26.12 81 ARG B O 1
ATOM 2493 N N . ARG B 1 81 ? -53.586 7.089 -0.672 1.00 26.88 82 ARG B N 1
ATOM 2494 C CA . ARG B 1 81 ? -54.966 6.587 -0.442 1.00 28.92 82 ARG B CA 1
ATOM 2495 C C . ARG B 1 81 ? -55.597 6.288 -1.809 1.00 28.62 82 ARG B C 1
ATOM 2496 O O . ARG B 1 81 ? -56.155 5.189 -1.970 1.00 26.27 82 ARG B O 1
ATOM 2504 N N . THR B 1 82 ? -55.464 7.211 -2.766 1.00 30.03 83 THR B N 1
ATOM 2505 C CA . THR B 1 82 ? -55.972 7.070 -4.160 1.00 30.92 83 THR B CA 1
ATOM 2506 C C . THR B 1 82 ? -55.335 5.843 -4.826 1.00 32.51 83 THR B C 1
ATOM 2507 O O . THR B 1 82 ? -56.077 5.080 -5.462 1.00 37.30 83 THR B O 1
ATOM 2511 N N . LEU B 1 83 ? -54.018 5.667 -4.688 1.00 33.09 84 LEU B N 1
ATOM 2512 C CA . LEU B 1 83 ? -53.264 4.528 -5.283 1.00 33.73 84 LEU B CA 1
ATOM 2513 C C . LEU B 1 83 ? -53.777 3.204 -4.704 1.00 34.42 84 LEU B C 1
ATOM 2514 O O . LEU B 1 83 ? -53.935 2.251 -5.492 1.00 32.20 84 LEU B O 1
ATOM 2519 N N . ARG B 1 84 ? -54.022 3.140 -3.391 1.00 35.33 85 ARG B N 1
ATOM 2520 C CA . ARG B 1 84 ? -54.553 1.924 -2.714 1.00 39.40 85 ARG B CA 1
ATOM 2521 C C . ARG B 1 84 ? -55.990 1.675 -3.192 1.00 40.73 85 ARG B C 1
ATOM 2522 O O . ARG B 1 84 ? -56.297 0.524 -3.553 1.00 41.05 85 ARG B O 1
ATOM 2530 N N . GLU B 1 85 ? -56.827 2.718 -3.197 1.00 42.22 86 GLU B N 1
ATOM 2531 C CA . GLU B 1 85 ? -58.236 2.676 -3.678 1.00 44.50 86 GLU B CA 1
ATOM 2532 C C . GLU B 1 85 ? -58.296 2.115 -5.103 1.00 45.54 86 GLU B C 1
ATOM 2533 O O . GLU B 1 85 ? -59.199 1.302 -5.370 1.00 46.12 86 GLU B O 1
ATOM 2539 N N . GLN B 1 86 ? -57.374 2.540 -5.975 1.00 45.97 87 GLN B N 1
ATOM 2540 C CA . GLN B 1 86 ? -57.386 2.249 -7.436 1.00 46.11 87 GLN B CA 1
ATOM 2541 C C . GLN B 1 86 ? -56.595 0.969 -7.741 1.00 43.14 87 GLN B C 1
ATOM 2542 O O . GLN B 1 86 ? -56.634 0.530 -8.903 1.00 43.22 87 GLN B O 1
ATOM 2548 N N . GLY B 1 87 ? -55.895 0.408 -6.749 1.00 43.07 88 GLY B N 1
ATOM 2549 C CA . GLY B 1 87 ? -55.136 -0.855 -6.859 1.00 42.73 88 GLY B CA 1
ATOM 2550 C C . GLY B 1 87 ? -53.975 -0.755 -7.837 1.00 42.99 88 GLY B C 1
ATOM 2551 O O . GLY B 1 87 ? -53.693 -1.764 -8.515 1.00 45.58 88 GLY B O 1
ATOM 2552 N N . LEU B 1 88 ? -53.307 0.404 -7.894 1.00 41.68 89 LEU B N 1
ATOM 2553 C CA . LEU B 1 88 ? -52.229 0.706 -8.879 1.00 40.30 89 LEU B CA 1
ATOM 2554 C C . LEU B 1 88 ? -50.893 0.172 -8.363 1.00 39.63 89 LEU B C 1
ATOM 2555 O O . LEU B 1 88 ? -50.583 0.308 -7.181 1.00 36.50 89 LEU B O 1
ATOM 2560 N N . PRO B 1 89 ? -50.062 -0.450 -9.236 1.00 39.99 90 PRO B N 1
ATOM 2561 C CA . PRO B 1 89 ? -48.830 -1.110 -8.800 1.00 38.49 90 PRO B CA 1
ATOM 2562 C C . PRO B 1 89 ? -47.670 -0.144 -8.505 1.00 36.71 90 PRO B C 1
ATOM 2563 O O . PRO B 1 89 ? -47.546 0.865 -9.183 1.00 29.75 90 PRO B O 1
ATOM 2567 N N . ALA B 1 90 ? -46.845 -0.507 -7.515 1.00 37.36 91 ALA B N 1
ATOM 2568 C CA . ALA B 1 90 ? -45.752 0.304 -6.924 1.00 37.09 91 ALA B CA 1
ATOM 2569 C C . ALA B 1 90 ? -44.739 0.721 -7.995 1.00 36.82 91 ALA B C 1
ATOM 2570 O O . ALA B 1 90 ? -44.250 1.862 -7.924 1.00 39.83 91 ALA B O 1
ATOM 2572 N N . GLU B 1 91 ? -44.433 -0.170 -8.943 1.00 36.82 92 GLU B N 1
ATOM 2573 C CA . GLU B 1 91 ? -43.350 0.032 -9.943 1.00 38.12 92 GLU B CA 1
ATOM 2574 C C . GLU B 1 91 ? -43.773 1.075 -10.989 1.00 36.74 92 GLU B C 1
ATOM 2575 O O . GLU B 1 91 ? -42.865 1.621 -11.649 1.00 39.82 92 GLU B O 1
ATOM 2581 N N . ARG B 1 92 ? -45.077 1.352 -11.136 1.00 33.03 93 ARG B N 1
ATOM 2582 C CA . ARG B 1 92 ? -45.604 2.322 -12.138 1.00 31.62 93 ARG B CA 1
ATOM 2583 C C . ARG B 1 92 ? -46.120 3.604 -11.462 1.00 30.09 93 ARG B C 1
ATOM 2584 O O . ARG B 1 92 ? -45.998 4.668 -12.094 1.00 28.14 93 ARG B O 1
ATOM 2592 N N . PHE B 1 93 ? -46.685 3.517 -10.250 1.00 28.25 94 PHE B N 1
ATOM 2593 C CA . PHE B 1 93 ? -47.361 4.645 -9.549 1.00 27.51 94 PHE B CA 1
ATOM 2594 C C . PHE B 1 93 ? -46.843 4.762 -8.111 1.00 27.64 94 PHE B C 1
ATOM 2595 O O . PHE B 1 93 ? -47.042 3.821 -7.325 1.00 28.29 94 PHE B O 1
ATOM 2603 N N . ARG B 1 94 ? -46.222 5.904 -7.787 1.00 27.20 95 ARG B N 1
ATOM 2604 C CA . ARG B 1 94 ? -45.573 6.198 -6.480 1.00 27.01 95 ARG B CA 1
ATOM 2605 C C . ARG B 1 94 ? -45.924 7.616 -6.021 1.00 24.60 95 ARG B C 1
ATOM 2606 O O . ARG B 1 94 ? -46.342 8.440 -6.861 1.00 25.59 95 ARG B O 1
ATOM 2614 N N . PHE B 1 95 ? -45.737 7.879 -4.727 1.00 24.07 96 PHE B N 1
ATOM 2615 C CA . PHE B 1 95 ? -45.635 9.233 -4.127 1.00 23.30 96 PHE B CA 1
ATOM 2616 C C . PHE B 1 95 ? -44.372 9.262 -3.266 1.00 23.53 96 PHE B C 1
ATOM 2617 O O . PHE B 1 95 ? -44.094 8.255 -2.588 1.00 22.19 96 PHE B O 1
ATOM 2625 N N . ILE B 1 96 ? -43.628 10.368 -3.314 1.00 22.95 97 ILE B N 1
ATOM 2626 C CA . ILE B 1 96 ? -42.413 10.595 -2.482 1.00 23.10 97 ILE B CA 1
ATOM 2627 C C . ILE B 1 96 ? -42.647 11.841 -1.624 1.00 23.12 97 ILE B C 1
ATOM 2628 O O . ILE B 1 96 ? -43.047 12.886 -2.179 1.00 22.82 97 ILE B O 1
ATOM 2633 N N . GLU B 1 97 ? -42.438 11.705 -0.314 1.00 22.50 98 GLU B N 1
ATOM 2634 C CA . GLU B 1 97 ? -42.538 12.801 0.681 1.00 24.19 98 GLU B CA 1
ATOM 2635 C C . GLU B 1 97 ? -41.187 13.517 0.725 1.00 24.58 98 GLU B C 1
ATOM 2636 O O . GLU B 1 97 ? -40.211 12.899 1.180 1.00 26.59 98 GLU B O 1
ATOM 2642 N N . GLY B 1 98 ? -41.136 14.755 0.228 1.00 24.69 99 GLY B N 1
ATOM 2643 C CA . GLY B 1 98 ? -39.915 15.581 0.178 1.00 24.28 99 GLY B CA 1
ATOM 2644 C C . GLY B 1 98 ? -40.093 16.792 -0.720 1.00 23.58 99 GLY B C 1
ATOM 2645 O O . GLY B 1 98 ? -41.168 16.921 -1.343 1.00 22.54 99 GLY B O 1
ATOM 2646 N N . GLY B 1 99 ? -39.072 17.650 -0.777 1.00 23.91 100 GLY B N 1
ATOM 2647 C CA . GLY B 1 99 ? -39.078 18.906 -1.548 1.00 23.62 100 GLY B CA 1
ATOM 2648 C C . GLY B 1 99 ? -38.255 18.793 -2.817 1.00 23.83 100 GLY B C 1
ATOM 2649 O O . GLY B 1 99 ? -37.346 17.937 -2.864 1.00 24.15 100 GLY B O 1
ATOM 2650 N N . ALA B 1 100 ? -38.555 19.645 -3.803 1.00 24.04 101 ALA B N 1
ATOM 2651 C CA . ALA B 1 100 ? -37.815 19.784 -5.080 1.00 23.48 101 ALA B CA 1
ATOM 2652 C C . ALA B 1 100 ? -36.325 20.032 -4.808 1.00 23.35 101 ALA B C 1
ATOM 2653 O O . ALA B 1 100 ? -35.499 19.666 -5.671 1.00 23.36 101 ALA B O 1
ATOM 2655 N N . GLU B 1 101 ? -36.000 20.636 -3.657 1.00 23.81 102 GLU B N 1
ATOM 2656 C CA . GLU B 1 101 ? -34.617 20.995 -3.239 1.00 25.12 102 GLU B CA 1
ATOM 2657 C C . GLU B 1 101 ? -33.719 19.750 -3.186 1.00 25.21 102 GLU B C 1
ATOM 2658 O O . GLU B 1 101 ? -32.485 19.932 -3.208 1.00 27.44 102 GLU B O 1
ATOM 2664 N N . GLU B 1 102 ? -34.299 18.545 -3.102 1.00 26.56 103 GLU B N 1
ATOM 2665 C CA . GLU B 1 102 ? -33.553 17.268 -2.926 1.00 26.33 103 GLU B CA 1
ATOM 2666 C C . GLU B 1 102 ? -34.061 16.198 -3.904 1.00 24.88 103 GLU B C 1
ATOM 2667 O O . GLU B 1 102 ? -33.944 15.008 -3.573 1.00 25.76 103 GLU B O 1
ATOM 2673 N N . LEU B 1 103 ? -34.563 16.591 -5.077 1.00 23.85 104 LEU B N 1
ATOM 2674 C CA . LEU B 1 103 ? -35.023 15.640 -6.128 1.00 23.62 104 LEU B CA 1
ATOM 2675 C C . LEU B 1 103 ? -33.891 14.666 -6.478 1.00 22.83 104 LEU B C 1
ATOM 2676 O O . LEU B 1 103 ? -34.180 13.472 -6.644 1.00 22.89 104 LEU B O 1
ATOM 2681 N N . HIS B 1 104 ? -32.657 15.165 -6.595 1.00 23.07 105 HIS B N 1
ATOM 2682 C CA . HIS B 1 104 ? -31.437 14.365 -6.898 1.00 23.45 105 HIS B CA 1
ATOM 2683 C C . HIS B 1 104 ? -31.221 13.286 -5.826 1.00 23.33 105 HIS B C 1
ATOM 2684 O O . HIS B 1 104 ? -30.699 12.209 -6.175 1.00 23.93 105 HIS B O 1
ATOM 2691 N N . GLN B 1 105 ? -31.605 13.560 -4.575 1.00 23.28 106 GLN B N 1
ATOM 2692 C CA . GLN B 1 105 ? -31.552 12.588 -3.449 1.00 23.66 106 GLN B CA 1
ATOM 2693 C C . GLN B 1 105 ? -32.732 11.614 -3.552 1.00 23.99 106 GLN B C 1
ATOM 2694 O O . GLN B 1 105 ? -32.506 10.399 -3.401 1.00 22.68 106 GLN B O 1
ATOM 2700 N N . LEU B 1 106 ? -33.936 12.143 -3.799 1.00 25.16 107 LEU B N 1
ATOM 2701 C CA . LEU B 1 106 ? -35.215 11.385 -3.826 1.00 26.15 107 LEU B CA 1
ATOM 2702 C C . LEU B 1 106 ? -35.277 10.467 -5.054 1.00 25.95 107 LEU B C 1
ATOM 2703 O O . LEU B 1 106 ? -35.876 9.382 -4.928 1.00 25.64 107 LEU B O 1
ATOM 2708 N N . LEU B 1 107 ? -34.690 10.878 -6.185 1.00 27.21 108 LEU B N 1
ATOM 2709 C CA . LEU B 1 107 ? -34.737 10.136 -7.477 1.00 29.26 108 LEU B CA 1
ATOM 2710 C C . LEU B 1 107 ? -33.333 9.726 -7.916 1.00 29.97 108 LEU B C 1
ATOM 2711 O O . LEU B 1 107 ? -32.809 10.281 -8.880 1.00 30.07 108 LEU B O 1
ATOM 2716 N N . PRO B 1 108 ? -32.690 8.726 -7.269 1.00 30.25 109 PRO B N 1
ATOM 2717 C CA . PRO B 1 108 ? -31.431 8.183 -7.779 1.00 30.64 109 PRO B CA 1
ATOM 2718 C C . PRO B 1 108 ? -31.659 7.635 -9.196 1.00 32.18 109 PRO B C 1
ATOM 2719 O O . PRO B 1 108 ? -32.690 7.021 -9.411 1.00 34.31 109 PRO B O 1
ATOM 2723 N N . ARG B 1 109 ? -30.719 7.875 -10.115 1.00 32.60 110 ARG B N 1
ATOM 2724 C CA . ARG B 1 109 ? -30.842 7.493 -11.549 1.00 33.40 110 ARG B CA 1
ATOM 2725 C C . ARG B 1 109 ? -31.219 6.011 -11.672 1.00 32.04 110 ARG B C 1
ATOM 2726 O O . ARG B 1 109 ? -32.089 5.703 -12.501 1.00 32.34 110 ARG B O 1
ATOM 2734 N N . HIS B 1 110 ? -30.599 5.131 -10.878 1.00 32.37 111 HIS B N 1
ATOM 2735 C CA . HIS B 1 110 ? -30.798 3.656 -10.957 1.00 33.50 111 HIS B CA 1
ATOM 2736 C C . HIS B 1 110 ? -32.174 3.262 -10.397 1.00 34.07 111 HIS B C 1
ATOM 2737 O O . HIS B 1 110 ? -32.571 2.101 -10.614 1.00 35.73 111 HIS B O 1
ATOM 2744 N N . ALA B 1 111 ? -32.871 4.175 -9.705 1.00 33.99 112 ALA B N 1
ATOM 2745 C CA . ALA B 1 111 ? -34.233 3.962 -9.157 1.00 34.19 112 ALA B CA 1
ATOM 2746 C C . ALA B 1 111 ? -35.298 4.239 -10.227 1.00 35.18 112 ALA B C 1
ATOM 2747 O O . ALA B 1 111 ? -36.449 3.807 -10.025 1.00 37.15 112 ALA B O 1
ATOM 2749 N N . LEU B 1 112 ? -34.941 4.936 -11.312 1.00 33.56 113 LEU B N 1
ATOM 2750 C CA . LEU B 1 112 ? -35.882 5.298 -12.409 1.00 32.04 113 LEU B CA 1
ATOM 2751 C C . LEU B 1 112 ? -36.187 4.050 -13.244 1.00 30.75 113 LEU B C 1
ATOM 2752 O O . LEU B 1 112 ? -35.231 3.347 -13.621 1.00 29.91 113 LEU B O 1
ATOM 2757 N N . ALA B 1 113 ? -37.471 3.800 -13.518 1.00 29.52 114 ALA B N 1
ATOM 2758 C CA . ALA B 1 113 ? -37.965 2.650 -14.313 1.00 29.68 114 ALA B CA 1
ATOM 2759 C C . ALA B 1 113 ? -37.750 2.910 -15.810 1.00 28.98 114 ALA B C 1
ATOM 2760 O O . ALA B 1 113 ? -37.705 1.925 -16.561 1.00 32.29 114 ALA B O 1
ATOM 2762 N N . VAL B 1 114 ? -37.631 4.178 -16.227 1.00 27.82 115 VAL B N 1
ATOM 2763 C CA . VAL B 1 114 ? -37.431 4.580 -17.655 1.00 27.79 115 VAL B CA 1
ATOM 2764 C C . VAL B 1 114 ? -36.184 5.458 -17.767 1.00 26.45 115 VAL B C 1
ATOM 2765 O O . VAL B 1 114 ? -35.764 6.077 -16.791 1.00 26.87 115 VAL B O 1
ATOM 2769 N N . PRO B 1 115 ? -35.560 5.552 -18.965 1.00 25.52 116 PRO B N 1
ATOM 2770 C CA . PRO B 1 115 ? -34.376 6.390 -19.164 1.00 26.15 116 PRO B CA 1
ATOM 2771 C C . PRO B 1 115 ? -34.629 7.873 -18.894 1.00 26.81 116 PRO B C 1
ATOM 2772 O O . PRO B 1 115 ? -35.749 8.354 -19.059 1.00 26.97 116 PRO B O 1
ATOM 2776 N N . PRO B 1 116 ? -33.587 8.639 -18.491 1.00 26.56 117 PRO B N 1
ATOM 2777 C CA . PRO B 1 116 ? -33.738 10.050 -18.127 1.00 26.08 117 PRO B CA 1
ATOM 2778 C C . PRO B 1 116 ? -34.481 10.907 -19.166 1.00 25.16 117 PRO B C 1
ATOM 2779 O O . PRO B 1 116 ? -35.271 11.749 -18.766 1.00 23.97 117 PRO B O 1
ATOM 2783 N N . SER B 1 117 ? -34.226 10.675 -20.456 1.00 25.80 118 SER B N 1
ATOM 2784 C CA . SER B 1 117 ? -34.812 11.435 -21.593 1.00 27.06 118 SER B CA 1
ATOM 2785 C C . SER B 1 117 ? -36.332 11.214 -21.689 1.00 26.33 118 SER B C 1
ATOM 2786 O O . SER B 1 117 ? -37.010 12.058 -22.305 1.00 25.43 118 SER B O 1
ATOM 2789 N N . ARG B 1 118 ? -36.855 10.132 -21.105 1.00 26.18 119 ARG B N 1
ATOM 2790 C CA . ARG B 1 118 ? -38.301 9.777 -21.166 1.00 26.78 119 ARG B CA 1
ATOM 2791 C C . ARG B 1 118 ? -38.998 10.208 -19.866 1.00 25.29 119 ARG B C 1
ATOM 2792 O O . ARG B 1 118 ? -40.186 9.862 -19.697 1.00 24.44 119 ARG B O 1
ATOM 2800 N N . CYS B 1 119 ? -38.288 10.920 -18.983 1.00 25.44 120 CYS B N 1
ATOM 2801 C CA . CYS B 1 119 ? -38.831 11.518 -17.733 1.00 24.53 120 CYS B CA 1
ATOM 2802 C C . CYS B 1 119 ? -39.170 12.990 -17.976 1.00 23.04 120 CYS B C 1
ATOM 2803 O O . CYS B 1 119 ? -38.524 13.611 -18.842 1.00 24.16 120 CYS B O 1
ATOM 2806 N N . LEU B 1 120 ? -40.147 13.514 -17.232 1.00 21.02 121 LEU B N 1
ATOM 2807 C CA . LEU B 1 120 ? -40.490 14.958 -17.189 1.00 20.03 121 LEU B CA 1
ATOM 2808 C C . LEU B 1 120 ? -40.755 15.368 -15.737 1.00 19.93 121 LEU B C 1
ATOM 2809 O O . LEU B 1 120 ? -41.744 14.885 -15.156 1.00 19.39 121 LEU B O 1
ATOM 2814 N N . LEU B 1 121 ? -39.889 16.217 -15.179 1.00 21.00 122 LEU B N 1
ATOM 2815 C CA . LEU B 1 121 ? -40.131 16.915 -13.890 1.00 19.91 122 LEU B CA 1
ATOM 2816 C C . LEU B 1 121 ? -41.098 18.067 -14.161 1.00 19.77 122 LEU B C 1
ATOM 2817 O O . LEU B 1 121 ? -40.646 19.127 -14.624 1.00 20.02 122 LEU B O 1
ATOM 2822 N N . PHE B 1 122 ? -42.389 17.834 -13.912 1.00 19.55 123 PHE B N 1
ATOM 2823 C CA . PHE B 1 122 ? -43.490 18.812 -14.109 1.00 19.20 123 PHE B CA 1
ATOM 2824 C C . PHE B 1 122 ? -43.773 19.512 -12.777 1.00 18.15 123 PHE B C 1
ATOM 2825 O O . PHE B 1 122 ? -44.171 18.822 -11.824 1.00 18.81 123 PHE B O 1
ATOM 2833 N N . PHE B 1 123 ? -43.537 20.826 -12.719 1.00 16.73 124 PHE B N 1
ATOM 2834 C CA . PHE B 1 123 ? -43.838 21.712 -11.563 1.00 16.07 124 PHE B CA 1
ATOM 2835 C C . PHE B 1 123 ? -45.139 22.455 -11.857 1.00 16.44 124 PHE B C 1
ATOM 2836 O O . PHE B 1 123 ? -45.108 23.546 -12.424 1.00 15.89 124 PHE B O 1
ATOM 2844 N N . PRO B 1 124 ? -46.320 21.898 -11.500 1.00 16.86 125 PRO B N 1
ATOM 2845 C CA . PRO B 1 124 ? -47.595 22.470 -11.923 1.00 17.33 125 PRO B CA 1
ATOM 2846 C C . PRO B 1 124 ? -48.011 23.695 -11.094 1.00 17.62 125 PRO B C 1
ATOM 2847 O O . PRO B 1 124 ? -47.695 23.747 -9.921 1.00 17.64 125 PRO B O 1
ATOM 2851 N N . PHE B 1 125 ? -48.701 24.644 -11.736 1.00 18.03 126 PHE B N 1
ATOM 2852 C CA . PHE B 1 125 ? -49.504 25.712 -11.085 1.00 18.47 126 PHE B CA 1
ATOM 2853 C C . PHE B 1 125 ? -48.625 26.534 -10.131 1.00 18.18 126 PHE B C 1
ATOM 2854 O O . PHE B 1 125 ? -49.088 26.882 -9.028 1.00 18.63 126 PHE B O 1
ATOM 2862 N N . ASN B 1 126 ? -47.389 26.822 -10.552 1.00 17.49 127 ASN B N 1
ATOM 2863 C CA . ASN B 1 126 ? -46.435 27.741 -9.872 1.00 17.04 127 ASN B CA 1
ATOM 2864 C C . ASN B 1 126 ? -46.023 27.180 -8.504 1.00 16.05 127 ASN B C 1
ATOM 2865 O O . ASN B 1 126 ? -45.779 27.986 -7.586 1.00 14.94 127 ASN B O 1
ATOM 2870 N N . SER B 1 127 ? -45.916 25.855 -8.376 1.00 16.11 128 SER B N 1
ATOM 2871 C CA . SER B 1 127 ? -45.331 25.187 -7.183 1.00 16.83 128 SER B CA 1
ATOM 2872 C C . SER B 1 127 ? -43.923 25.748 -6.951 1.00 16.70 128 SER B C 1
ATOM 2873 O O . SER B 1 127 ? -43.586 26.027 -5.792 1.00 16.97 128 SER B O 1
ATOM 2876 N N . PHE B 1 128 ? -43.158 25.930 -8.033 1.00 16.26 129 PHE B N 1
ATOM 2877 C CA . PHE B 1 128 ? -41.761 26.438 -8.042 1.00 16.68 129 PHE B CA 1
ATOM 2878 C C . PHE B 1 128 ? -41.675 27.786 -7.313 1.00 16.59 129 PHE B C 1
ATOM 2879 O O . PHE B 1 128 ? -40.745 27.971 -6.511 1.00 15.85 129 PHE B O 1
ATOM 2887 N N . GLY B 1 129 ? -42.625 28.686 -7.581 1.00 16.85 130 GLY B N 1
ATOM 2888 C CA . GLY B 1 129 ? -42.701 30.036 -6.984 1.00 17.00 130 GLY B CA 1
ATOM 2889 C C . GLY B 1 129 ? -42.992 30.023 -5.490 1.00 16.56 130 GLY B C 1
ATOM 2890 O O . GLY B 1 129 ? -42.869 31.093 -4.863 1.00 16.21 130 GLY B O 1
ATOM 2891 N N . ASN B 1 130 ? -43.372 28.872 -4.928 1.00 17.07 131 ASN B N 1
ATOM 2892 C CA . ASN B 1 130 ? -43.744 28.722 -3.495 1.00 16.83 131 ASN B CA 1
ATOM 2893 C C . ASN B 1 130 ? -42.641 27.983 -2.736 1.00 17.22 131 ASN B C 1
ATOM 2894 O O . ASN B 1 130 ? -42.848 27.704 -1.544 1.00 17.56 131 ASN B O 1
ATOM 2899 N N . MET B 1 131 ? -41.517 27.691 -3.396 1.00 17.83 132 MET B N 1
ATOM 2900 C CA . MET B 1 131 ? -40.376 26.950 -2.797 1.00 19.19 132 MET B CA 1
ATOM 2901 C C . MET B 1 131 ? -39.410 27.953 -2.156 1.00 21.64 132 MET B C 1
ATOM 2902 O O . MET B 1 131 ? -39.176 29.011 -2.758 1.00 21.27 132 MET B O 1
ATOM 2907 N N . ARG B 1 132 ? -38.904 27.631 -0.961 1.00 24.75 133 ARG B N 1
ATOM 2908 C CA . ARG B 1 132 ? -38.148 28.559 -0.075 1.00 29.33 133 ARG B CA 1
ATOM 2909 C C . ARG B 1 132 ? -36.803 28.904 -0.722 1.00 29.93 133 ARG B C 1
ATOM 2910 O O . ARG B 1 132 ? -36.370 30.062 -0.584 1.00 31.07 133 ARG B O 1
ATOM 2918 N N . ASP B 1 133 ? -36.188 27.938 -1.412 1.00 31.65 134 ASP B N 1
ATOM 2919 C CA . ASP B 1 133 ? -34.777 27.996 -1.877 1.00 30.76 134 ASP B CA 1
ATOM 2920 C C . ASP B 1 133 ? -34.722 27.661 -3.365 1.00 28.60 134 ASP B C 1
ATOM 2921 O O . ASP B 1 133 ? -34.371 26.542 -3.733 1.00 24.95 134 ASP B O 1
ATOM 2926 N N . PRO B 1 134 ? -35.078 28.610 -4.264 1.00 27.64 135 PRO B N 1
ATOM 2927 C CA . PRO B 1 134 ? -35.037 28.365 -5.706 1.00 26.37 135 PRO B CA 1
ATOM 2928 C C . PRO B 1 134 ? -33.646 27.954 -6.218 1.00 25.56 135 PRO B C 1
ATOM 2929 O O . PRO B 1 134 ? -33.594 27.158 -7.126 1.00 22.84 135 PRO B O 1
ATOM 2933 N N . GLU B 1 135 ? -32.574 28.492 -5.624 1.00 27.88 136 GLU B N 1
ATOM 2934 C CA . GLU B 1 135 ? -31.162 28.168 -5.973 1.00 28.42 136 GLU B CA 1
ATOM 2935 C C . GLU B 1 135 ? -30.923 26.665 -5.807 1.00 26.81 136 GLU B C 1
ATOM 2936 O O . GLU B 1 135 ? -30.359 26.057 -6.734 1.00 25.16 136 GLU B O 1
ATOM 2942 N N . ARG B 1 136 ? -31.330 26.100 -4.666 1.00 27.00 137 ARG B N 1
ATOM 2943 C CA . ARG B 1 136 ? -31.142 24.659 -4.341 1.00 27.55 137 ARG B CA 1
ATOM 2944 C C . ARG B 1 136 ? -31.994 23.807 -5.288 1.00 23.99 137 ARG B C 1
ATOM 2945 O O . ARG B 1 136 ? -31.498 22.751 -5.729 1.00 24.16 137 ARG B O 1
ATOM 2953 N N . VAL B 1 137 ? -33.216 24.255 -5.595 1.00 22.37 138 VAL B N 1
ATOM 2954 C CA . VAL B 1 137 ? -34.130 23.570 -6.558 1.00 20.99 138 VAL B CA 1
ATOM 2955 C C . VAL B 1 137 ? -33.433 23.516 -7.927 1.00 20.75 138 VAL B C 1
ATOM 2956 O O . VAL B 1 137 ? -33.464 22.445 -8.550 1.00 20.16 138 VAL B O 1
ATOM 2960 N N . LEU B 1 138 ? -32.815 24.619 -8.366 1.00 20.52 139 LEU B N 1
ATOM 2961 C CA . LEU B 1 138 ? -32.077 24.696 -9.661 1.00 21.25 139 LEU B CA 1
ATOM 2962 C C . LEU B 1 138 ? -30.813 23.825 -9.596 1.00 21.41 139 LEU B C 1
ATOM 2963 O O . LEU B 1 138 ? -30.567 23.082 -10.573 1.00 21.02 139 LEU B O 1
ATOM 2968 N N . GLU B 1 139 ? -30.043 23.909 -8.501 1.00 21.64 140 GLU B N 1
ATOM 2969 C CA . GLU B 1 139 ? -28.893 23.004 -8.222 1.00 22.36 140 GLU B CA 1
ATOM 2970 C C . GLU B 1 139 ? -29.371 21.557 -8.383 1.00 22.04 140 GLU B C 1
ATOM 2971 O O . GLU B 1 139 ? -28.725 20.801 -9.139 1.00 22.34 140 GLU B O 1
ATOM 2977 N N . SER B 1 140 ? -30.475 21.206 -7.712 1.00 21.99 141 SER B N 1
ATOM 2978 C CA . SER B 1 140 ? -31.062 19.840 -7.688 1.00 22.74 141 SER B CA 1
ATOM 2979 C C . SER B 1 140 ? -31.427 19.403 -9.111 1.00 23.52 141 SER B C 1
ATOM 2980 O O . SER B 1 140 ? -31.048 18.273 -9.488 1.00 26.32 141 SER B O 1
ATOM 2983 N N . LEU B 1 141 ? -32.127 20.264 -9.862 1.00 23.55 142 LEU B N 1
ATOM 2984 C CA . LEU B 1 141 ? -32.562 20.006 -11.265 1.00 23.97 142 LEU B CA 1
ATOM 2985 C C . LEU B 1 141 ? -31.353 19.631 -12.129 1.00 24.74 142 LEU B C 1
ATOM 2986 O O . LEU B 1 141 ? -31.436 18.612 -12.833 1.00 26.03 142 LEU B O 1
ATOM 2991 N N . SER B 1 142 ? -30.281 20.429 -12.094 1.00 25.68 143 SER B N 1
ATOM 2992 C CA . SER B 1 142 ? -29.068 20.223 -12.932 1.00 25.72 143 SER B CA 1
ATOM 2993 C C . SER B 1 142 ? -28.369 18.918 -12.537 1.00 25.71 143 SER B C 1
ATOM 2994 O O . SER B 1 142 ? -27.780 18.278 -13.429 1.00 28.64 143 SER B O 1
ATOM 2997 N N . MET B 1 143 ? -28.432 18.540 -11.256 1.00 23.75 144 MET B N 1
ATOM 2998 C CA . MET B 1 143 ? -27.783 17.311 -10.729 1.00 24.33 144 MET B CA 1
ATOM 2999 C C . MET B 1 143 ? -28.594 16.073 -11.133 1.00 23.97 144 MET B C 1
ATOM 3000 O O . MET B 1 143 ? -27.962 15.044 -11.410 1.00 26.46 144 MET B O 1
ATOM 3005 N N . THR B 1 144 ? -29.927 16.165 -11.195 1.00 24.33 145 THR B N 1
ATOM 3006 C CA . THR B 1 144 ? -30.808 15.089 -11.736 1.00 23.74 145 THR B CA 1
ATOM 3007 C C . THR B 1 144 ? -30.525 14.920 -13.234 1.00 22.88 145 THR B C 1
ATOM 3008 O O . THR B 1 144 ? -30.526 13.776 -13.708 1.00 23.14 145 THR B O 1
ATOM 3012 N N . GLY B 1 145 ? -30.301 16.031 -13.943 1.00 21.74 146 GLY B N 1
ATOM 3013 C CA . GLY B 1 145 ? -30.074 16.072 -15.399 1.00 21.78 146 GLY B CA 1
ATOM 3014 C C . GLY B 1 145 ? -31.331 15.750 -16.191 1.00 21.95 146 GLY B C 1
ATOM 3015 O O . GLY B 1 145 ? -31.201 15.489 -17.401 1.00 22.56 146 GLY B O 1
ATOM 3016 N N . LEU B 1 146 ? -32.506 15.782 -15.550 1.00 20.92 147 LEU B N 1
ATOM 3017 C CA . LEU B 1 146 ? -33.787 15.305 -16.139 1.00 21.11 147 LEU B CA 1
ATOM 3018 C C . LEU B 1 146 ? -34.506 16.461 -16.829 1.00 19.86 147 LEU B C 1
ATOM 3019 O O . LEU B 1 146 ? -34.440 17.602 -16.377 1.00 18.85 147 LEU B O 1
ATOM 3024 N N . PRO B 1 147 ? -35.213 16.199 -17.951 1.00 20.18 148 PRO B N 1
ATOM 3025 C CA . PRO B 1 147 ? -36.106 17.190 -18.548 1.00 20.24 148 PRO B CA 1
ATOM 3026 C C . PRO B 1 147 ? -37.134 17.707 -17.532 1.00 18.98 148 PRO B C 1
ATOM 3027 O O . PRO B 1 147 ? -37.562 16.938 -16.684 1.00 17.44 148 PRO B O 1
ATOM 3031 N N . PHE B 1 148 ? -37.494 18.988 -17.634 1.00 18.68 149 PHE B N 1
ATOM 3032 C CA . PHE B 1 148 ? -38.437 19.656 -16.704 1.00 18.65 149 PHE B CA 1
ATOM 3033 C C . PHE B 1 148 ? -39.301 20.668 -17.457 1.00 18.24 149 PHE B C 1
ATOM 3034 O O . PHE B 1 148 ? -38.880 21.214 -18.494 1.00 17.44 149 PHE B O 1
ATOM 3042 N N . LEU B 1 149 ? -40.487 20.898 -16.899 1.00 18.77 150 LEU B N 1
ATOM 3043 C CA . LEU B 1 149 ? -41.470 21.925 -17.314 1.00 19.15 150 LEU B CA 1
ATOM 3044 C C . LEU B 1 149 ? -41.942 22.627 -16.038 1.00 18.73 150 LEU B C 1
ATOM 3045 O O . LEU B 1 149 ? -42.737 22.031 -15.288 1.00 18.64 150 LEU B O 1
ATOM 3050 N N . ILE B 1 150 ? -41.397 23.812 -15.762 1.00 18.45 151 ILE B N 1
ATOM 3051 C CA . ILE B 1 150 ? -41.771 24.638 -14.576 1.00 18.38 151 ILE B CA 1
ATOM 3052 C C . ILE B 1 150 ? -42.876 25.599 -15.014 1.00 17.91 151 ILE B C 1
ATOM 3053 O O . ILE B 1 150 ? -42.568 26.582 -15.713 1.00 17.77 151 ILE B O 1
ATOM 3058 N N . SER B 1 151 ? -44.120 25.283 -14.649 1.00 18.14 152 SER B N 1
ATOM 3059 C CA . SER B 1 151 ? -45.326 26.080 -14.988 1.00 18.53 152 SER B CA 1
ATOM 3060 C C . SER B 1 151 ? -45.445 27.230 -13.987 1.00 17.78 152 SER B C 1
ATOM 3061 O O . SER B 1 151 ? -45.789 26.968 -12.820 1.00 18.09 152 SER B O 1
ATOM 3064 N N . SER B 1 152 ? -45.146 28.451 -14.432 1.00 17.32 153 SER B N 1
ATOM 3065 C CA . SER B 1 152 ? -45.187 29.683 -13.604 1.00 16.57 153 SER B CA 1
ATOM 3066 C C . SER B 1 152 ? -45.904 30.793 -14.375 1.00 16.41 153 SER B C 1
ATOM 3067 O O . SER B 1 152 ? -46.457 30.505 -15.456 1.00 15.75 153 SER B O 1
ATOM 3070 N N . TYR B 1 153 ? -45.887 32.009 -13.826 1.00 17.23 154 TYR B N 1
ATOM 3071 C CA . TYR B 1 153 ? -46.583 33.201 -14.370 1.00 17.94 154 TYR B CA 1
ATOM 3072 C C . TYR B 1 153 ? -45.569 34.188 -14.955 1.00 18.67 154 TYR B C 1
ATOM 3073 O O . TYR B 1 153 ? -44.397 34.201 -14.528 1.00 18.43 154 TYR B O 1
ATOM 3082 N N . ALA B 1 154 ? -46.034 35.014 -15.895 1.00 19.40 155 ALA B N 1
ATOM 3083 C CA . ALA B 1 154 ? -45.345 36.243 -16.348 1.00 19.30 155 ALA B CA 1
ATOM 3084 C C . ALA B 1 154 ? -45.398 37.276 -15.213 1.00 18.51 155 ALA B C 1
ATOM 3085 O O . ALA B 1 154 ? -46.214 37.095 -14.281 1.00 17.46 155 ALA B O 1
ATOM 3087 N N . THR B 1 155 ? -44.543 38.301 -15.270 1.00 18.44 156 THR B N 1
ATOM 3088 C CA . THR B 1 155 ? -44.498 39.412 -14.283 1.00 18.70 156 THR B CA 1
ATOM 3089 C C . THR B 1 155 ? -45.143 40.652 -14.910 1.00 19.20 156 THR B C 1
ATOM 3090 O O . THR B 1 155 ? -44.994 41.746 -14.345 1.00 19.71 156 THR B O 1
ATOM 3094 N N . THR B 1 156 ? -45.885 40.467 -16.005 1.00 20.56 157 THR B N 1
ATOM 3095 C CA . THR B 1 156 ? -46.707 41.518 -16.663 1.00 21.99 157 THR B CA 1
ATOM 3096 C C . THR B 1 156 ? -47.807 41.973 -15.697 1.00 21.93 157 THR B C 1
ATOM 3097 O O . THR B 1 156 ? -48.140 41.199 -14.775 1.00 20.80 157 THR B O 1
ATOM 3101 N N . GLU B 1 157 ? -48.329 43.186 -15.902 1.00 22.89 158 GLU B N 1
ATOM 3102 C CA . GLU B 1 157 ? -49.523 43.742 -15.207 1.00 24.76 158 GLU B CA 1
ATOM 3103 C C . GLU B 1 157 ? -50.680 42.737 -15.300 1.00 23.45 158 GLU B C 1
ATOM 3104 O O . GLU B 1 157 ? -51.332 42.482 -14.270 1.00 21.84 158 GLU B O 1
ATOM 3110 N N . ARG B 1 158 ? -50.902 42.184 -16.496 1.00 23.52 159 ARG B N 1
ATOM 3111 C CA . ARG B 1 158 ? -52.013 41.249 -16.819 1.00 24.79 159 ARG B CA 1
ATOM 3112 C C . ARG B 1 158 ? -51.936 40.003 -15.926 1.00 24.11 159 ARG B C 1
ATOM 3113 O O . ARG B 1 158 ? -52.971 39.629 -15.350 1.00 25.84 159 ARG B O 1
ATOM 3121 N N . ALA B 1 159 ? -50.762 39.377 -15.823 1.00 22.33 160 ALA B N 1
ATOM 3122 C CA . ALA B 1 159 ? -50.525 38.174 -14.990 1.00 21.63 160 ALA B CA 1
ATOM 3123 C C . ALA B 1 159 ? -50.617 38.546 -13.504 1.00 21.70 160 ALA B C 1
ATOM 3124 O O . ALA B 1 159 ? -51.171 37.749 -12.730 1.00 21.87 160 ALA B O 1
ATOM 3126 N N . THR B 1 160 ? -50.102 39.716 -13.119 1.00 20.72 161 THR B N 1
ATOM 3127 C CA . THR B 1 160 ? -50.151 40.228 -11.723 1.00 21.36 161 THR B CA 1
ATOM 3128 C C . THR B 1 160 ? -51.614 40.489 -11.338 1.00 21.64 161 THR B C 1
ATOM 3129 O O . THR B 1 160 ? -52.006 40.096 -10.222 1.00 22.16 161 THR B O 1
ATOM 3133 N N . GLN B 1 161 ? -52.396 41.094 -12.238 1.00 22.20 162 GLN B N 1
ATOM 3134 C CA . GLN B 1 161 ? -53.846 41.366 -12.047 1.00 23.81 162 GLN B CA 1
ATOM 3135 C C . GLN B 1 161 ? -54.591 40.044 -11.808 1.00 23.56 162 GLN B C 1
ATOM 3136 O O . GLN B 1 161 ? -55.394 39.995 -10.854 1.00 24.83 162 GLN B O 1
ATOM 3142 N N . ALA B 1 162 ? -54.336 39.020 -12.632 1.00 21.53 163 ALA B N 1
ATOM 3143 C CA . ALA B 1 162 ? -54.991 37.690 -12.552 1.00 21.05 163 ALA B CA 1
ATOM 3144 C C . ALA B 1 162 ? -54.651 37.020 -11.214 1.00 20.55 163 ALA B C 1
ATOM 3145 O O . ALA B 1 162 ? -55.568 36.448 -10.582 1.00 19.80 163 ALA B O 1
ATOM 3147 N N . ARG B 1 163 ? -53.381 37.096 -10.802 1.00 19.59 164 ARG B N 1
ATOM 3148 C CA . ARG B 1 163 ? -52.871 36.505 -9.537 1.00 18.90 164 ARG B CA 1
ATOM 3149 C C . ARG B 1 163 ? -53.505 37.219 -8.339 1.00 18.27 164 ARG B C 1
ATOM 3150 O O . ARG B 1 163 ? -53.897 36.526 -7.388 1.00 16.85 164 ARG B O 1
ATOM 3158 N N . ALA B 1 164 ? -53.592 38.551 -8.381 1.00 19.24 165 ALA B N 1
ATOM 3159 C CA . ALA B 1 164 ? -54.251 39.382 -7.344 1.00 19.58 165 ALA B CA 1
ATOM 3160 C C . ALA B 1 164 ? -55.701 38.910 -7.167 1.00 20.22 165 ALA B C 1
ATOM 3161 O O . ALA B 1 164 ? -56.090 38.618 -6.025 1.00 19.43 165 ALA B O 1
ATOM 3163 N N . ALA B 1 165 ? -56.452 38.813 -8.268 1.00 20.94 166 ALA B N 1
ATOM 3164 C CA . ALA B 1 165 ? -57.863 38.361 -8.310 1.00 21.58 166 ALA B CA 1
ATOM 3165 C C . ALA B 1 165 ? -57.989 36.967 -7.687 1.00 22.25 166 ALA B C 1
ATOM 3166 O O . ALA B 1 165 ? -58.895 36.761 -6.851 1.00 25.29 166 ALA B O 1
ATOM 3168 N N . TYR B 1 166 ? -57.098 36.053 -8.082 1.00 20.90 167 TYR B N 1
ATOM 3169 C CA . TYR B 1 166 ? -57.090 34.619 -7.690 1.00 19.85 167 TYR B CA 1
ATOM 3170 C C . TYR B 1 166 ? -56.790 34.503 -6.189 1.00 18.96 167 TYR B C 1
ATOM 3171 O O . TYR B 1 166 ? -57.642 33.952 -5.457 1.00 18.16 167 TYR B O 1
ATOM 3180 N N . TYR B 1 167 ? -55.643 35.025 -5.745 1.00 17.71 168 TYR B N 1
ATOM 3181 C CA . TYR B 1 167 ? -55.151 34.920 -4.345 1.00 17.69 168 TYR B CA 1
ATOM 3182 C C . TYR B 1 167 ? -56.113 35.643 -3.394 1.00 18.96 168 TYR B C 1
ATOM 3183 O O . TYR B 1 167 ? -56.307 35.151 -2.265 1.00 20.16 168 TYR B O 1
ATOM 3192 N N . ALA B 1 168 ? -56.691 36.768 -3.832 1.00 20.05 169 ALA B N 1
ATOM 3193 C CA . ALA B 1 168 ? -57.685 37.563 -3.071 1.00 20.20 169 ALA B CA 1
ATOM 3194 C C . ALA B 1 168 ? -58.916 36.708 -2.742 1.00 19.64 169 ALA B C 1
ATOM 3195 O O . ALA B 1 168 ? -59.458 36.869 -1.632 1.00 19.56 169 ALA B O 1
ATOM 3197 N N . GLN B 1 169 ? -59.336 35.831 -3.662 1.00 19.42 170 GLN B N 1
ATOM 3198 C CA . GLN B 1 169 ? -60.555 34.986 -3.506 1.00 19.86 170 GLN B CA 1
ATOM 3199 C C . GLN B 1 169 ? -60.273 33.790 -2.586 1.00 20.76 170 GLN B C 1
ATOM 3200 O O . GLN B 1 169 ? -61.231 33.059 -2.275 1.00 20.62 170 GLN B O 1
ATOM 3206 N N . CYS B 1 170 ? -59.024 33.602 -2.147 1.00 21.48 171 CYS B N 1
ATOM 3207 C CA . CYS B 1 170 ? -58.660 32.659 -1.053 1.00 21.71 171 CYS B CA 1
ATOM 3208 C C . CYS B 1 170 ? -59.002 33.291 0.302 1.00 21.82 171 CYS B C 1
ATOM 3209 O O . CYS B 1 170 ? -59.023 32.546 1.300 1.00 23.84 171 CYS B O 1
ATOM 3212 N N . GLN B 1 171 ? -59.255 34.608 0.317 1.00 19.94 172 GLN B N 1
ATOM 3213 C CA . GLN B 1 171 ? -59.752 35.396 1.478 1.00 22.01 172 GLN B CA 1
ATOM 3214 C C . GLN B 1 171 ? -58.870 35.122 2.703 1.00 22.84 172 GLN B C 1
ATOM 3215 O O . GLN B 1 171 ? -59.414 34.705 3.741 1.00 24.68 172 GLN B O 1
ATOM 3221 N N . TYR B 1 172 ? -57.559 35.348 2.574 1.00 22.02 173 TYR B N 1
ATOM 3222 C CA . TYR B 1 172 ? -56.585 35.351 3.698 1.00 22.83 173 TYR B CA 1
ATOM 3223 C C . TYR B 1 172 ? -56.766 36.643 4.503 1.00 24.06 173 TYR B C 1
ATOM 3224 O O . TYR B 1 172 ? -57.445 37.560 4.009 1.00 23.44 173 TYR B O 1
ATOM 3233 N N . GLU B 1 173 ? -56.192 36.690 5.711 1.00 25.75 174 GLU B N 1
ATOM 3234 C CA . GLU B 1 173 ? -56.310 37.820 6.675 1.00 27.23 174 GLU B CA 1
ATOM 3235 C C . GLU B 1 173 ? -55.982 39.134 5.959 1.00 26.07 174 GLU B C 1
ATOM 3236 O O . GLU B 1 173 ? -56.747 40.103 6.115 1.00 25.54 174 GLU B O 1
ATOM 3242 N N . TRP B 1 174 ? -54.872 39.161 5.219 1.00 25.91 175 TRP B N 1
ATOM 3243 C CA . TRP B 1 174 ? -54.541 40.233 4.243 1.00 25.52 175 TRP B CA 1
ATOM 3244 C C . TRP B 1 174 ? -53.679 39.651 3.116 1.00 25.53 175 TRP B C 1
ATOM 3245 O O . TRP B 1 174 ? -53.096 38.561 3.300 1.00 26.14 175 TRP B O 1
ATOM 3256 N N . LEU B 1 175 ? -53.627 40.357 1.985 1.00 24.32 176 LEU B N 1
ATOM 3257 C CA . LEU B 1 175 ? -52.810 39.998 0.799 1.00 22.66 176 LEU B CA 1
ATOM 3258 C C . LEU B 1 175 ? -51.966 41.209 0.402 1.00 22.43 176 LEU B C 1
ATOM 3259 O O . LEU B 1 175 ? -52.527 42.319 0.322 1.00 21.90 176 LEU B O 1
ATOM 3264 N N . GLU B 1 176 ? -50.675 40.984 0.156 1.00 22.99 177 GLU B N 1
ATOM 3265 C CA . GLU B 1 176 ? -49.691 42.013 -0.274 1.00 23.08 177 GLU B CA 1
ATOM 3266 C C . GLU B 1 176 ? -49.028 41.540 -1.571 1.00 22.21 177 GLU B C 1
ATOM 3267 O O . GLU B 1 176 ? -48.597 40.376 -1.612 1.00 21.58 177 GLU B O 1
ATOM 3273 N N . SER B 1 177 ? -48.961 42.405 -2.587 1.00 21.24 178 SER B N 1
ATOM 3274 C CA . SER B 1 177 ? -48.073 42.230 -3.767 1.00 22.23 178 SER B CA 1
ATOM 3275 C C . SER B 1 177 ? -46.846 43.133 -3.609 1.00 22.50 178 SER B C 1
ATOM 3276 O O . SER B 1 177 ? -46.958 44.184 -2.955 1.00 23.11 178 SER B O 1
ATOM 3279 N N . ALA B 1 178 ? -45.712 42.712 -4.168 1.00 23.38 179 ALA B N 1
ATOM 3280 C CA . ALA B 1 178 ? -44.423 43.438 -4.127 1.00 23.20 179 ALA B CA 1
ATOM 3281 C C . ALA B 1 178 ? -43.601 43.048 -5.356 1.00 23.58 179 ALA B C 1
ATOM 3282 O O . ALA B 1 178 ? -43.384 41.840 -5.556 1.00 22.00 179 ALA B O 1
ATOM 3284 N N . CYS B 1 179 ? -43.191 44.036 -6.152 1.00 25.01 180 CYS B N 1
ATOM 3285 C CA . CYS B 1 179 ? -42.318 43.862 -7.341 1.00 26.66 180 CYS B CA 1
ATOM 3286 C C . CYS B 1 179 ? -40.905 44.350 -7.008 1.00 26.94 180 CYS B C 1
ATOM 3287 O O . CYS B 1 179 ? -40.771 45.493 -6.536 1.00 23.52 180 CYS B O 1
ATOM 3290 N N . ASP B 1 180 ? -39.901 43.504 -7.242 1.00 28.19 181 ASP B N 1
ATOM 3291 C CA . ASP B 1 180 ? -38.463 43.804 -7.010 1.00 30.46 181 ASP B CA 1
ATOM 3292 C C . ASP B 1 180 ? -37.660 43.285 -8.211 1.00 30.90 181 ASP B C 1
ATOM 3293 O O . ASP B 1 180 ? -38.283 42.995 -9.256 1.00 31.06 181 ASP B O 1
ATOM 3298 N N . GLU B 1 181 ? -36.336 43.172 -8.063 1.00 32.38 182 GLU B N 1
ATOM 3299 C CA . GLU B 1 181 ? -35.399 42.696 -9.119 1.00 33.24 182 GLU B CA 1
ATOM 3300 C C . GLU B 1 181 ? -35.704 41.242 -9.499 1.00 32.05 182 GLU B C 1
ATOM 3301 O O . GLU B 1 181 ? -35.477 40.885 -10.671 1.00 34.20 182 GLU B O 1
ATOM 3307 N N . ARG B 1 182 ? -36.179 40.440 -8.541 1.00 30.33 183 ARG B N 1
ATOM 3308 C CA . ARG B 1 182 ? -36.367 38.971 -8.682 1.00 29.54 183 ARG B CA 1
ATOM 3309 C C . ARG B 1 182 ? -37.673 38.672 -9.433 1.00 26.54 183 ARG B C 1
ATOM 3310 O O . ARG B 1 182 ? -37.660 37.776 -10.299 1.00 24.82 183 ARG B O 1
ATOM 3318 N N . GLY B 1 183 ? -38.761 39.375 -9.100 1.00 24.85 184 GLY B N 1
ATOM 3319 C CA . GLY B 1 183 ? -40.083 39.176 -9.726 1.00 23.08 184 GLY B CA 1
ATOM 3320 C C . GLY B 1 183 ? -41.205 39.828 -8.936 1.00 21.89 184 GLY B C 1
ATOM 3321 O O . GLY B 1 183 ? -40.924 40.790 -8.198 1.00 22.81 184 GLY B O 1
ATOM 3322 N N . VAL B 1 184 ? -42.431 39.317 -9.090 1.00 19.97 185 VAL B N 1
ATOM 3323 C CA . VAL B 1 184 ? -43.660 39.801 -8.392 1.00 19.23 185 VAL B CA 1
ATOM 3324 C C . VAL B 1 184 ? -43.998 38.802 -7.280 1.00 19.29 185 VAL B C 1
ATOM 3325 O O . VAL B 1 184 ? -44.226 37.615 -7.593 1.00 20.31 185 VAL B O 1
ATOM 3329 N N . ARG B 1 185 ? -44.019 39.271 -6.032 1.00 19.46 186 ARG B N 1
ATOM 3330 C CA . ARG B 1 185 ? -44.216 38.432 -4.821 1.00 20.93 186 ARG B CA 1
ATOM 3331 C C . ARG B 1 185 ? -45.603 38.723 -4.236 1.00 20.94 186 ARG B C 1
ATOM 3332 O O . ARG B 1 185 ? -45.970 39.906 -4.179 1.00 21.65 186 ARG B O 1
ATOM 3340 N N . PHE B 1 186 ? -46.339 37.685 -3.829 1.00 20.01 187 PHE B N 1
ATOM 3341 C CA . PHE B 1 186 ? -47.580 37.797 -3.017 1.00 19.79 187 PHE B CA 1
ATOM 3342 C C . PHE B 1 186 ? -47.367 37.091 -1.674 1.00 20.55 187 PHE B C 1
ATOM 3343 O O . PHE B 1 186 ? -46.799 35.990 -1.664 1.00 20.61 187 PHE B O 1
ATOM 3351 N N . ARG B 1 187 ? -47.827 37.708 -0.582 1.00 22.26 188 ARG B N 1
ATOM 3352 C CA . ARG B 1 187 ? -47.688 37.181 0.803 1.00 21.80 188 ARG B CA 1
ATOM 3353 C C . ARG B 1 187 ? -49.004 37.360 1.572 1.00 20.46 188 ARG B C 1
ATOM 3354 O O . ARG B 1 187 ? -49.694 38.371 1.340 1.00 18.64 188 ARG B O 1
ATOM 3362 N N . ALA B 1 188 ? -49.323 36.399 2.446 1.00 20.34 189 ALA B N 1
ATOM 3363 C CA . ALA B 1 188 ? -50.399 36.467 3.463 1.00 19.73 189 ALA B CA 1
ATOM 3364 C C . ALA B 1 188 ? -49.860 35.921 4.781 1.00 19.39 189 ALA B C 1
ATOM 3365 O O . ALA B 1 188 ? -49.030 35.013 4.767 1.00 17.92 189 ALA B O 1
ATOM 3367 N N . PRO B 1 189 ? -50.325 36.432 5.948 1.00 20.14 190 PRO B N 1
ATOM 3368 C CA . PRO B 1 189 ? -49.711 36.102 7.237 1.00 20.30 190 PRO B CA 1
ATOM 3369 C C . PRO B 1 189 ? -49.870 34.628 7.647 1.00 20.72 190 PRO B C 1
ATOM 3370 O O . PRO B 1 189 ? -49.137 34.195 8.509 1.00 21.21 190 PRO B O 1
ATOM 3374 N N . GLU B 1 190 ? -50.777 33.892 6.997 1.00 21.78 191 GLU B N 1
ATOM 3375 C CA . GLU B 1 190 ? -50.992 32.433 7.209 1.00 22.70 191 GLU B CA 1
ATOM 3376 C C . GLU B 1 190 ? -49.770 31.631 6.728 1.00 21.83 191 GLU B C 1
ATOM 3377 O O . GLU B 1 190 ? -49.782 30.393 6.894 1.00 20.84 191 GLU B O 1
ATOM 3383 N N . GLY B 1 191 ? -48.753 32.302 6.166 1.00 20.66 192 GLY B N 1
ATOM 3384 C CA . GLY B 1 191 ? -47.502 31.684 5.687 1.00 19.74 192 GLY B CA 1
ATOM 3385 C C . GLY B 1 191 ? -47.513 31.481 4.182 1.00 19.56 192 GLY B C 1
ATOM 3386 O O . GLY B 1 191 ? -46.740 30.633 3.697 1.00 20.12 192 GLY B O 1
ATOM 3387 N N . PHE B 1 192 ? -48.365 32.223 3.469 1.00 19.06 193 PHE B N 1
ATOM 3388 C CA . PHE B 1 192 ? -48.437 32.252 1.987 1.00 18.73 193 PHE B CA 1
ATOM 3389 C C . PHE B 1 192 ? -47.316 33.15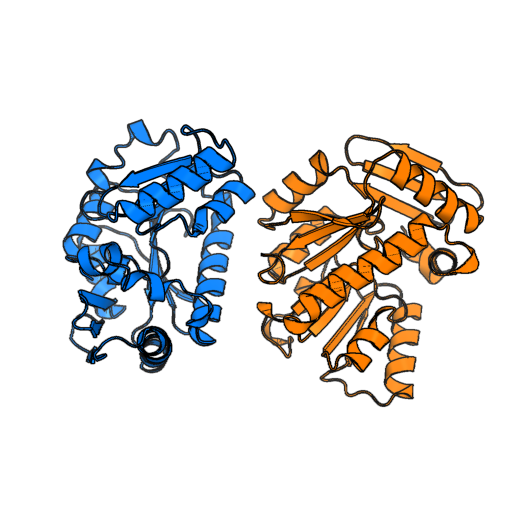5 1.463 1.00 18.65 193 PHE B C 1
ATOM 3390 O O . PHE B 1 192 ? -47.154 34.284 1.969 1.00 18.49 193 PHE B O 1
ATOM 3398 N N . ASP B 1 193 ? -46.552 32.656 0.491 1.00 18.53 194 ASP B N 1
ATOM 3399 C CA . ASP B 1 193 ? -45.412 33.375 -0.135 1.00 19.28 194 ASP B CA 1
ATOM 3400 C C . ASP B 1 193 ? -45.196 32.771 -1.524 1.00 19.38 194 ASP B C 1
ATOM 3401 O O . ASP B 1 193 ? -44.553 31.711 -1.617 1.00 19.27 194 ASP B O 1
ATOM 3406 N N . ALA B 1 194 ? -45.768 33.412 -2.547 1.00 19.80 195 ALA B N 1
ATOM 3407 C CA . ALA B 1 194 ? -45.788 32.945 -3.950 1.00 19.88 195 ALA B CA 1
ATOM 3408 C C . ALA B 1 194 ? -45.096 33.984 -4.831 1.00 20.64 195 ALA B C 1
ATOM 3409 O O . ALA B 1 194 ? -45.564 35.136 -4.879 1.00 20.96 195 ALA B O 1
ATOM 3411 N N . MET B 1 195 ? -44.022 33.568 -5.498 1.00 21.30 196 MET B N 1
ATOM 3412 C CA . MET B 1 195 ? -43.197 34.402 -6.406 1.00 21.51 196 MET B CA 1
ATOM 3413 C C . MET B 1 195 ? -43.508 34.016 -7.854 1.00 20.02 196 MET B C 1
ATOM 3414 O O . MET B 1 195 ? -43.700 32.816 -8.117 1.00 18.65 196 MET B O 1
ATOM 3419 N N . ALA B 1 196 ? -43.576 35.006 -8.744 1.00 19.13 197 ALA B N 1
ATOM 3420 C CA . ALA B 1 196 ? -43.373 34.848 -10.203 1.00 19.74 197 ALA B CA 1
ATOM 3421 C C . ALA B 1 196 ? -42.118 35.639 -10.575 1.00 19.18 197 ALA B C 1
ATOM 3422 O O . ALA B 1 196 ? -42.078 36.837 -10.261 1.00 18.99 197 ALA B O 1
ATOM 3424 N N . TYR B 1 197 ? -41.128 34.985 -11.187 1.00 19.29 198 TYR B N 1
ATOM 3425 C CA . TYR B 1 197 ? -39.785 35.562 -11.455 1.00 19.54 198 TYR B CA 1
ATOM 3426 C C . TYR B 1 197 ? -39.772 36.231 -12.834 1.00 19.33 198 TYR B C 1
ATOM 3427 O O . TYR B 1 197 ? -40.308 35.651 -13.792 1.00 18.53 198 TYR B O 1
ATOM 3436 N N . HIS B 1 198 ? -39.178 37.425 -12.919 1.00 20.95 199 HIS B N 1
ATOM 3437 C CA . HIS B 1 198 ? -38.873 38.124 -14.198 1.00 21.32 199 HIS B CA 1
ATOM 3438 C C . HIS B 1 198 ? -38.016 37.202 -15.072 1.00 21.01 199 HIS B C 1
ATOM 3439 O O . HIS B 1 198 ? -37.136 36.519 -14.522 1.00 21.59 199 HIS B O 1
ATOM 3446 N N . VAL B 1 199 ? -38.262 37.191 -16.381 1.00 21.32 200 VAL B N 1
ATOM 3447 C CA . VAL B 1 199 ? -37.495 36.370 -17.366 1.00 22.67 200 VAL B CA 1
ATOM 3448 C C . VAL B 1 199 ? -36.018 36.775 -17.288 1.00 23.76 200 VAL B C 1
ATOM 3449 O O . VAL B 1 199 ? -35.160 35.872 -17.304 1.00 22.61 200 VAL B O 1
ATOM 3453 N N . GLU B 1 200 ? -35.750 38.078 -17.148 1.00 25.66 201 GLU B N 1
ATOM 3454 C CA . GLU B 1 200 ? -34.385 38.672 -17.167 1.00 26.79 201 GLU B CA 1
ATOM 3455 C C . GLU B 1 200 ? -33.616 38.281 -15.896 1.00 25.80 201 GLU B C 1
ATOM 3456 O O . GLU B 1 200 ? -32.386 38.429 -15.908 1.00 26.81 201 GLU B O 1
ATOM 3462 N N . TYR B 1 201 ? -34.300 37.824 -14.840 1.00 25.53 202 TYR B N 1
ATOM 3463 C CA . TYR B 1 201 ? -33.671 37.383 -13.565 1.00 26.53 202 TYR B CA 1
ATOM 3464 C C . TYR B 1 201 ? -33.440 35.867 -13.583 1.00 25.90 202 TYR B C 1
ATOM 3465 O O . TYR B 1 201 ? -32.315 35.432 -13.295 1.00 26.00 202 TYR B O 1
ATOM 3474 N N . LEU B 1 202 ? -34.472 35.083 -13.901 1.00 25.73 203 LEU B N 1
ATOM 3475 C CA . LEU B 1 202 ? -34.449 33.604 -13.741 1.00 24.69 203 LEU B CA 1
ATOM 3476 C C . LEU B 1 202 ? -33.668 32.938 -14.883 1.00 24.32 203 LEU B C 1
ATOM 3477 O O . LEU B 1 202 ? -32.978 31.939 -14.597 1.00 21.72 203 LEU B O 1
ATOM 3482 N N . GLU B 1 203 ? -33.776 33.443 -16.119 1.00 24.13 204 GLU B N 1
ATOM 3483 C CA . GLU B 1 203 ? -33.140 32.814 -17.313 1.00 24.80 204 GLU B CA 1
ATOM 3484 C C . GLU B 1 203 ? -31.624 32.747 -17.116 1.00 24.50 204 GLU B C 1
ATOM 3485 O O . GLU B 1 203 ? -31.044 31.674 -17.262 1.00 23.74 204 GLU B O 1
ATOM 3491 N N . PRO B 1 204 ? -30.924 33.856 -16.773 1.00 26.31 205 PRO B N 1
ATOM 3492 C CA . PRO B 1 204 ? -29.494 33.790 -16.449 1.00 27.44 205 PRO B CA 1
ATOM 3493 C C . PRO B 1 204 ? -29.169 32.799 -15.318 1.00 28.33 205 PRO B C 1
ATOM 3494 O O . PRO B 1 204 ? -28.207 32.051 -15.438 1.00 29.43 205 PRO B O 1
ATOM 3498 N N . ARG B 1 205 ? -29.975 32.828 -14.253 1.00 28.89 206 ARG B N 1
ATOM 3499 C CA . ARG B 1 205 ? -29.886 31.917 -13.080 1.00 30.38 206 ARG B CA 1
ATOM 3500 C C . ARG B 1 205 ? -29.865 30.456 -13.542 1.00 29.90 206 ARG B C 1
ATOM 3501 O O . ARG B 1 205 ? -28.926 29.726 -13.170 1.00 26.53 206 ARG B O 1
ATOM 3509 N N . MET B 1 206 ? -30.877 30.048 -14.312 1.00 30.20 207 MET B N 1
ATOM 3510 C CA . MET B 1 206 ? -31.038 28.655 -14.807 1.00 32.17 207 MET B CA 1
ATOM 3511 C C . MET B 1 206 ? -29.810 28.274 -15.642 1.00 32.64 207 MET B C 1
ATOM 3512 O O . MET B 1 206 ? -29.305 27.145 -15.474 1.00 33.73 207 MET B O 1
ATOM 3517 N N . ARG B 1 207 ? -29.342 29.202 -16.481 1.00 32.11 208 ARG B N 1
ATOM 3518 C CA . ARG B 1 207 ? -28.197 29.016 -17.413 1.00 33.80 208 ARG B CA 1
ATOM 3519 C C . ARG B 1 207 ? -26.906 28.746 -16.631 1.00 32.33 208 ARG B C 1
ATOM 3520 O O . ARG B 1 207 ? -26.110 27.916 -17.099 1.00 32.90 208 ARG B O 1
ATOM 3528 N N . ARG B 1 208 ? -26.724 29.393 -15.476 1.00 32.57 209 ARG B N 1
ATOM 3529 C CA . ARG B 1 208 ? -25.508 29.257 -14.625 1.00 34.45 209 ARG B CA 1
ATOM 3530 C C . ARG B 1 208 ? -25.371 27.817 -14.115 1.00 31.73 209 ARG B C 1
ATOM 3531 O O . ARG B 1 208 ? -24.224 27.388 -13.907 1.00 32.69 209 ARG B O 1
ATOM 3539 N N . TYR B 1 209 ? -26.485 27.099 -13.930 1.00 30.04 210 TYR B N 1
ATOM 3540 C CA . TYR B 1 209 ? -26.508 25.678 -13.487 1.00 30.27 210 TYR B CA 1
ATOM 3541 C C . TYR B 1 209 ? -26.552 24.743 -14.704 1.00 30.45 210 TYR B C 1
ATOM 3542 O O . TYR B 1 209 ? -26.762 23.529 -14.519 1.00 30.92 210 TYR B O 1
ATOM 3551 N N . GLY B 1 210 ? -26.338 25.282 -15.909 1.00 30.38 211 GLY B N 1
ATOM 3552 C CA . GLY B 1 210 ? -26.266 24.508 -17.163 1.00 31.59 211 GLY B CA 1
ATOM 3553 C C . GLY B 1 210 ? -27.622 23.976 -17.596 1.00 31.01 211 GLY B C 1
ATOM 3554 O O . GLY B 1 210 ? -27.649 22.976 -18.334 1.00 31.28 211 GLY B O 1
ATOM 3555 N N . LEU B 1 211 ? -28.712 24.614 -17.162 1.00 30.51 212 LEU B N 1
ATOM 3556 C CA . LEU B 1 211 ? -30.090 24.281 -17.609 1.00 29.11 212 LEU B CA 1
ATOM 3557 C C . LEU B 1 211 ? -30.366 25.041 -18.910 1.00 28.56 212 LEU B C 1
ATOM 3558 O O . LEU B 1 211 ? -30.485 26.282 -18.864 1.00 27.80 212 LEU B O 1
ATOM 3563 N N . GLU B 1 212 ? -30.435 24.312 -20.025 1.00 29.22 213 GLU B N 1
ATOM 3564 C CA . GLU B 1 212 ? -30.685 24.871 -21.378 1.00 30.08 213 GLU B CA 1
ATOM 3565 C C . GLU B 1 212 ? -32.194 25.078 -21.502 1.00 29.17 213 GLU B C 1
ATOM 3566 O O . GLU B 1 212 ? -32.866 24.271 -22.173 1.00 30.57 213 GLU B O 1
ATOM 3572 N N . VAL B 1 213 ? -32.688 26.118 -20.831 1.00 27.36 214 VAL B N 1
ATOM 3573 C CA . VAL B 1 213 ? -34.139 26.394 -20.620 1.00 26.26 214 VAL B CA 1
ATOM 3574 C C . VAL B 1 213 ? -34.624 27.342 -21.720 1.00 26.39 214 VAL B C 1
ATOM 3575 O O . VAL B 1 213 ? -33.835 28.204 -22.148 1.00 25.12 214 VAL B O 1
ATOM 3579 N N . ARG B 1 214 ? -35.875 27.173 -22.156 1.00 27.06 215 ARG B N 1
ATOM 3580 C CA . ARG B 1 214 ? -36.621 28.179 -22.955 1.00 27.97 215 ARG B CA 1
ATOM 3581 C C . ARG B 1 214 ? -37.840 28.623 -22.152 1.00 25.16 215 ARG B C 1
ATOM 3582 O O . ARG B 1 214 ? -38.599 27.788 -21.670 1.00 21.87 215 ARG B O 1
ATOM 3590 N N . PRO B 1 215 ? -38.040 29.945 -21.942 1.00 25.40 216 PRO B N 1
ATOM 3591 C CA . PRO B 1 215 ? -39.282 30.451 -21.363 1.00 24.99 216 PRO B CA 1
ATOM 3592 C C . PRO B 1 215 ? -40.362 30.548 -22.449 1.00 25.62 216 PRO B C 1
ATOM 3593 O O . PRO B 1 215 ? -40.259 31.428 -23.272 1.00 25.67 216 PRO B O 1
ATOM 3597 N N . ILE B 1 216 ? -41.333 29.629 -22.439 1.00 25.81 217 ILE B N 1
ATOM 3598 C CA . ILE B 1 216 ? -42.430 29.541 -23.451 1.00 25.60 217 ILE B CA 1
ATOM 3599 C C . ILE B 1 216 ? -43.676 30.211 -22.876 1.00 25.79 217 ILE B C 1
ATOM 3600 O O . ILE B 1 216 ? -44.287 29.686 -21.942 1.00 22.84 217 ILE B O 1
ATOM 3605 N N . PRO B 1 217 ? -44.090 31.385 -23.412 1.00 25.99 218 PRO B N 1
ATOM 3606 C CA . PRO B 1 217 ? -45.336 32.026 -22.993 1.00 25.30 218 PRO B CA 1
ATOM 3607 C C . PRO B 1 217 ? -46.560 31.202 -23.419 1.00 24.47 218 PRO B C 1
ATOM 3608 O O . PRO B 1 217 ? -46.628 30.812 -24.566 1.00 25.16 218 PRO B O 1
ATOM 3612 N N . PHE B 1 218 ? -47.491 30.953 -22.496 1.00 22.69 219 PHE B N 1
ATOM 3613 C CA . PHE B 1 218 ? -48.754 30.219 -22.770 1.00 23.66 219 PHE B CA 1
ATOM 3614 C C . PHE B 1 218 ? -49.913 30.941 -22.078 1.00 25.35 219 PHE B C 1
ATOM 3615 O O . PHE B 1 218 ? -49.680 31.685 -21.100 1.00 23.54 219 PHE B O 1
ATOM 3623 N N . ALA B 1 219 ? -51.132 30.721 -22.579 1.00 28.06 220 ALA B N 1
ATOM 3624 C CA . ALA B 1 219 ? -52.327 31.518 -22.238 1.00 29.06 220 ALA B CA 1
ATOM 3625 C C . ALA B 1 219 ? -51.945 32.993 -22.399 1.00 32.74 220 ALA B C 1
ATOM 3626 O O . ALA B 1 219 ? -51.273 33.313 -23.401 1.00 40.76 220 ALA B O 1
ATOM 3628 N N . ASP B 1 220 ? -52.319 33.857 -21.455 1.00 33.70 221 ASP B N 1
ATOM 3629 C CA . ASP B 1 220 ? -51.950 35.297 -21.483 1.00 34.51 221 ASP B CA 1
ATOM 3630 C C . ASP B 1 220 ? -51.048 35.637 -20.292 1.00 29.55 221 ASP B C 1
ATOM 3631 O O . ASP B 1 220 ? -50.420 36.707 -20.331 1.00 31.90 221 ASP B O 1
ATOM 3636 N N . VAL B 1 221 ? -50.975 34.757 -19.288 1.00 24.62 222 VAL B N 1
ATOM 3637 C CA . VAL B 1 221 ? -50.362 35.057 -17.961 1.00 23.44 222 VAL B CA 1
ATOM 3638 C C . VAL B 1 221 ? -49.300 34.006 -17.610 1.00 21.95 222 VAL B C 1
ATOM 3639 O O . VAL B 1 221 ? -48.685 34.149 -16.538 1.00 20.94 222 VAL B O 1
ATOM 3643 N N . GLY B 1 222 ? -49.091 33.002 -18.471 1.00 21.69 223 GLY B N 1
ATOM 3644 C CA . GLY B 1 222 ? -48.239 31.833 -18.183 1.00 20.80 223 GLY B CA 1
ATOM 3645 C C . GLY B 1 222 ? -46.865 31.946 -18.824 1.00 20.85 223 GLY B C 1
ATOM 3646 O O . GLY B 1 222 ? -46.784 32.379 -19.991 1.00 20.69 223 GLY B O 1
ATOM 3647 N N . VAL B 1 223 ? -45.822 31.589 -18.071 1.00 20.39 224 VAL B N 1
ATOM 3648 C CA . VAL B 1 223 ? -44.452 31.302 -18.585 1.00 20.22 224 VAL B CA 1
ATOM 3649 C C . VAL B 1 223 ? -44.110 29.868 -18.171 1.00 20.81 224 VAL B C 1
ATOM 3650 O O . VAL B 1 223 ? -44.141 29.577 -16.953 1.00 20.73 224 VAL B O 1
ATOM 3654 N N . ALA B 1 224 ? -43.850 29.006 -19.159 1.00 20.39 225 ALA B N 1
ATOM 3655 C CA . ALA B 1 224 ? -43.359 27.622 -18.981 1.00 20.42 225 ALA B CA 1
ATOM 3656 C C . ALA B 1 224 ? -41.841 27.605 -19.190 1.00 20.15 225 ALA B C 1
ATOM 3657 O O . ALA B 1 224 ? -41.391 27.836 -20.329 1.00 20.02 225 ALA B O 1
ATOM 3659 N N . TRP B 1 225 ? -41.092 27.364 -18.112 1.00 19.97 226 TRP B N 1
ATOM 3660 C CA . TRP B 1 225 ? -39.618 27.177 -18.112 1.00 20.08 226 TRP B CA 1
ATOM 3661 C C . TRP B 1 225 ? -39.307 25.719 -18.460 1.00 21.02 226 TRP B C 1
ATOM 3662 O O . TRP B 1 225 ? -39.385 24.858 -17.556 1.00 20.10 226 TRP B O 1
ATOM 3673 N N . CYS B 1 226 ? -39.008 25.465 -19.738 1.00 22.85 227 CYS B N 1
ATOM 3674 C CA . CYS B 1 226 ? -38.888 24.110 -20.338 1.00 23.99 227 CYS B CA 1
ATOM 3675 C C . CYS B 1 226 ? -37.442 23.820 -20.744 1.00 24.43 227 CYS B C 1
ATOM 3676 O O . CYS B 1 226 ? -36.803 24.701 -21.357 1.00 25.10 227 CYS B O 1
ATOM 3679 N N . ALA B 1 227 ? -36.966 22.616 -20.414 1.00 23.99 228 ALA B N 1
ATOM 3680 C CA . ALA B 1 227 ? -35.641 22.081 -20.797 1.00 24.04 228 ALA B CA 1
ATOM 3681 C C . ALA B 1 227 ? -35.758 20.572 -21.039 1.00 23.32 228 ALA B C 1
ATOM 3682 O O . ALA B 1 227 ? -36.449 19.891 -20.250 1.00 23.25 228 ALA B O 1
ATOM 3684 N N . GLY B 1 228 ? -35.109 20.081 -22.097 1.00 23.16 229 GLY B N 1
ATOM 3685 C CA . GLY B 1 228 ? -35.090 18.659 -22.484 1.00 24.16 229 GLY B CA 1
ATOM 3686 C C . GLY B 1 228 ? -35.345 18.480 -23.977 1.00 24.42 229 GLY B C 1
ATOM 3687 O O . GLY B 1 228 ? -35.796 19.408 -24.644 1.00 23.60 229 GLY B O 1
ATOM 3688 N N . PRO B 1 229 ? -35.088 17.274 -24.536 1.00 26.10 230 PRO B N 1
ATOM 3689 C CA . PRO B 1 229 ? -35.197 17.053 -25.980 1.00 26.74 230 PRO B CA 1
ATOM 3690 C C . PRO B 1 229 ? -36.613 17.231 -26.557 1.00 28.18 230 PRO B C 1
ATOM 3691 O O . PRO B 1 229 ? -36.707 17.614 -27.705 1.00 28.67 230 PRO B O 1
ATOM 3695 N N . MET B 1 230 ? -37.668 16.999 -25.765 1.00 29.71 231 MET B N 1
ATOM 3696 C CA . MET B 1 230 ? -39.082 17.059 -26.240 1.00 30.89 231 MET B CA 1
ATOM 3697 C C . MET B 1 230 ? -39.548 18.513 -26.431 1.00 31.15 231 MET B C 1
ATOM 3698 O O . MET B 1 230 ? -40.713 18.695 -26.835 1.00 31.44 231 MET B O 1
ATOM 3703 N N . PHE B 1 231 ? -38.695 19.508 -26.154 1.00 32.86 232 PHE B N 1
ATOM 3704 C CA . PHE B 1 231 ? -39.011 20.958 -26.278 1.00 32.46 232 PHE B CA 1
ATOM 3705 C C . PHE B 1 231 ? -38.183 21.601 -27.401 1.00 35.42 232 PHE B C 1
ATOM 3706 O O . PHE B 1 231 ? -38.135 22.846 -27.459 1.00 33.06 232 PHE B O 1
ATOM 3714 N N . GLU B 1 232 ? -37.575 20.794 -28.278 1.00 39.86 233 GLU B N 1
ATOM 3715 C CA . GLU B 1 232 ? -36.818 21.274 -29.469 1.00 43.95 233 GLU B CA 1
ATOM 3716 C C . GLU B 1 232 ? -37.787 21.449 -30.644 1.00 45.41 233 GLU B C 1
ATOM 3717 O O . GLU B 1 232 ? -38.611 22.363 -30.637 1.00 45.06 233 GLU B O 1
#

Solvent-accessible surface area: 20577 Å² total; per-residue (Å²): 28,62,91,82,0,38,44,134,22,54,0,49,64,16,46,45,92,88,59,26,30,77,65,0,78,43,0,41,64,14,5,62,95,26,0,52,79,8,1,154,73,1,83,4,0,0,0,1,14,0,18,68,9,50,16,6,44,3,0,40,12,38,46,28,60,1,10,0,2,8,58,2,57,71,6,1,104,54,0,119,132,42,16,203,137,110,63,43,54,70,142,75,7,96,8,19,94,7,13,4,50,64,0,53,123,34,5,45,120,158,48,15,99,15,77,56,41,80,0,0,0,0,0,2,26,2,20,0,3,23,33,230,53,24,46,124,0,0,68,2,1,41,120,6,50,6,7,2,3,0,0,5,2,19,32,80,133,121,0,26,105,2,0,33,45,7,5,56,72,0,143,16,141,122,59,66,63,41,97,50,140,73,0,5,63,2,92,4,66,46,18,4,39,1,8,0,11,32,49,138,73,4,43,53,61,0,145,147,30,59,17,160,14,114,37,39,110,21,30,101,0,2,4,0,1,0,9,29,62,15,15,174,24,76,95,87,0,39,48,132,20,47,2,47,72,18,55,46,85,87,55,23,22,78,66,0,113,41,0,50,119,14,6,88,92,25,0,54,66,7,3,144,84,1,82,4,0,0,0,1,14,0,24,69,9,52,13,5,46,18,0,62,86,109,52,22,28,0,10,0,1,8,59,2,67,73,5,2,108,51,0,111,98,45,19,173,138,107,66,42,63,76,135,91,14,82,6,19,90,9,12,4,39,58,0,58,122,40,7,52,120,172,46,21,73,11,75,32,24,80,0,0,0,0,0,3,28,2,20,1,5,23,34,214,48,27,64,144,0,0,70,0,1,41,110,8,54,8,8,3,1,0,1,4,2,16,35,74,118,129,0,26,111,3,0,37,41,6,7,54,74,0,141,21,148,119,58,63,67,47,96,56,131,76,0,6,73,3,89,4,65,42,18,4,36,0,9,0,14,33,52,142,68,3,32,48,48,0,80,160,58,15,13,67,12,114,31,38,110,20,49,83,0,4,10,0,2,1,10,27,78,22,12,188

Organism: NCBI:txid1965334